Protein AF-0000000074542548 (afdb_homodimer)

Nearest PDB structures (foldseek):
  7d5m-assembly1_A  TM=9.530E-01  e=2.924E-41  Azotobacter vinelandii DJ
  6a3i-assembly1_B  TM=8.427E-01  e=5.563E-25  Pseudarthrobacter phenanthrenivorans Sphe3
  6a3g-assembly1_D  TM=8.586E-01  e=1.309E-24  Pseudarthrobacter phenanthrenivorans Sphe3
  1rye-assembly1_B  TM=8.449E-01  e=5.865E-22  Zymomonas mobilis
  6t2b-assembly2_D  TM=7.439E-01  e=1.999E-14  Akkermansia muciniphila

pLDDT: mean 96.07, std 4.1, range [73.62, 98.88]

Sequence (752 aa):
MIGGSLDAFIGSVHRMAAALDGTIELVCGAFSSNAARSIQTGEALHLPKERIYASYEEMIVQEAQLPADVRMQFVSIVTPNHLHAQPALLALKHGFHVLCEKPLAFSVAEAEQLGIQVKETGLLFGLTHTYTAYPMVKEARDLIAKGKLGTIRKIIVEYPQGWLSAPIESDGQKQAGWRTDPAQAGLSCCVGDIGTHAENIAEYITGLKITELSADVSSVVAGRKLDDDANILLRFDNGAKGVLIASQIANGEENELKIRVYGEHAGLEWLQSEPNTLIVKQNDQPTQLRRAGANHSYLSEHARLHCRIPAGHPEGYIEAMANIYRNFSKAVHSFEDQITHNPLLDYPTIEDGIRGMKFIETVIISGKENATWKQLMIGGSLDAFIGSVHRMAAALDGTIELVCGAFSSNAARSIQTGEALHLPKERIYASYEEMIVQEAQLPADVRMQFVSIVTPNHLHAQPALLALKHGFHVLCEKPLAFSVAEAEQLGIQVKETGLLFGLTHTYTAYPMVKEARDLIAKGKLGTIRKIIVEYPQGWLSAPIESDGQKQAGWRTDPAQAGLSCCVGDIGTHAENIAEYITGLKITELSADVSSVVAGRKLDDDANILLRFDNGAKGVLIASQIANGEENELKIRVYGEHAGLEWLQSEPNTLIVKQNDQPTQLRRAGANHSYLSEHARLHCRIPAGHPEGYIEAMANIYRNFSKAVHSFEDQITHNPLLDYPTIEDGIRGMKFIETVIISGKENATWKQL

Foldseek 3Di:
DEAQFPPDPVNVLLVLLLPVVPLHDDAAYQHDCAQVRQQVRCVVVVHPSVRRDNHLLCNQVVLLPDDPVRRAQADEADDFQAPQQVSLLSNLVSRHEYEYEPLRHQALVSLVVSVVSCVVSVHFYFYPLLLCLQLVLLQLLVCLVVCVQPAWAEKEKEWDAAPPLAVCLVVVDPVSVQLQDCVGNHQARFCRPCVLSRQLSRCRSNVWHWFKKFKAFDDDHPPGPHTAWIWMWTATPSGHIYIYTTHNNRHPDHTWTKMWIHGPAWIWIAIQVQSQWIWIGGPVDDIDIHGQALPDPVGDPLSNVLHDHGTPDDDHSSSSSSLQSVLVSQVSVCVVVVHDRDVSSDGHGSVSSSVSNVVSVNNSVSNVVVRDMDTD/DEAQFPPDPVNVLLVLLLPVVPLHDDAAYQHDCAQVRQQVRCVVVVHPSVRRDNHLLVNQVVLLPDDPVRRAQADEADDFQAPQQVSLLSNLVSRHEYEYEPLRHQALVSLVVSVVSCVVSVHFYFYPLLLCLALVLLQLLVCLVVCVQPAWAEKEKEWDAAPPLEVCLVVVDPVSVQLQDCVGNHQARFCRPCVLSRQLSRCSSNVWHWFKKFKAFDDDHPPGPHTAWIWMWTATPSGHIYIYTTHNNRHPDHTWTKMWIHGPAWIWIAIQVQSQWIWIGGPVDDIDIHGQALPDPVGDPLSNVLHDHGTPDDDHSSSSSSLQSVLVSQVSVCVVVVHDRDVSSDGHGSVSSSVSNVVSVNNSVSNVVVRDMDTD

Structure (mmCIF, N/CA/C/O backbone):
data_AF-0000000074542548-model_v1
#
loop_
_entity.id
_entity.type
_entity.pdbx_description
1 polymer Oxidoreductase-dehydrogenase
#
loop_
_atom_site.group_PDB
_atom_site.id
_atom_site.type_symbol
_atom_site.label_atom_id
_atom_site.label_alt_id
_atom_site.label_comp_id
_atom_site.label_asym_id
_atom_site.label_entity_id
_atom_site.label_seq_id
_atom_site.pdbx_PDB_ins_code
_atom_site.Cartn_x
_atom_site.Cartn_y
_atom_site.Cartn_z
_atom_site.occupancy
_atom_site.B_iso_or_equiv
_atom_site.auth_seq_id
_atom_site.auth_comp_id
_atom_site.auth_asym_id
_atom_site.auth_atom_id
_atom_site.pdbx_PDB_model_num
ATOM 1 N N . MET A 1 1 ? -8.703 32.188 19.25 1 98.06 1 MET A N 1
ATOM 2 C CA . MET A 1 1 ? -9.18 31.094 18.422 1 98.06 1 MET A CA 1
ATOM 3 C C . MET A 1 1 ? -10.461 31.484 17.688 1 98.06 1 MET A C 1
ATOM 5 O O . MET A 1 1 ? -11.328 32.156 18.25 1 98.06 1 MET A O 1
ATOM 9 N N . ILE A 1 2 ? -10.422 31.219 16.422 1 98.19 2 ILE A N 1
ATOM 10 C CA . ILE A 1 2 ? -11.609 31.391 15.602 1 98.19 2 ILE A CA 1
ATOM 11 C C . ILE A 1 2 ? -12.188 30.031 15.219 1 98.19 2 ILE A C 1
ATOM 13 O O . ILE A 1 2 ? -11.5 29.219 14.594 1 98.19 2 ILE A O 1
ATOM 17 N N . GLY A 1 3 ? -13.414 29.828 15.547 1 96.19 3 GLY A N 1
ATOM 18 C CA . GLY A 1 3 ? -14.008 28.5 15.453 1 96.19 3 GLY A CA 1
ATOM 19 C C . GLY A 1 3 ? -13.75 27.641 16.672 1 96.19 3 GLY A C 1
ATOM 20 O O . GLY A 1 3 ? -13.336 28.141 17.719 1 96.19 3 GLY A O 1
ATOM 21 N N . GLY A 1 4 ? -14.188 26.312 16.609 1 93.69 4 GLY A N 1
ATOM 22 C CA . GLY A 1 4 ? -13.875 25.375 17.672 1 93.69 4 GLY A CA 1
ATOM 23 C C . GLY A 1 4 ? -14.812 25.469 18.844 1 93.69 4 GLY A C 1
ATOM 24 O O . GLY A 1 4 ? -14.375 25.516 20 1 93.69 4 GLY A O 1
ATOM 25 N N . SER A 1 5 ? -16.047 25.609 18.609 1 91.88 5 SER A N 1
ATOM 26 C CA . SER A 1 5 ? -17.031 25.625 19.703 1 91.88 5 SER A CA 1
ATOM 27 C C . SER A 1 5 ? -17 24.328 20.5 1 91.88 5 SER A C 1
ATOM 29 O O . SER A 1 5 ? -16.312 23.375 20.109 1 91.88 5 SER A O 1
ATOM 31 N N . LEU A 1 6 ? -17.656 24.312 21.594 1 86.88 6 LEU A N 1
ATOM 32 C CA . LEU A 1 6 ? -17.641 23.188 22.516 1 86.88 6 LEU A CA 1
ATOM 33 C C . LEU A 1 6 ? -18.094 21.906 21.828 1 86.88 6 LEU A C 1
ATOM 35 O O . LEU A 1 6 ? -17.656 20.812 22.203 1 86.88 6 LEU A O 1
ATOM 39 N N . ASP A 1 7 ? -18.891 22.047 20.859 1 82.56 7 ASP A N 1
ATOM 40 C CA . ASP A 1 7 ? -19.453 20.875 20.203 1 82.56 7 ASP A CA 1
ATOM 41 C C . ASP A 1 7 ? -18.562 20.422 19.031 1 82.56 7 ASP A C 1
ATOM 43 O O . ASP A 1 7 ? -18.797 19.375 18.438 1 82.56 7 ASP A O 1
ATOM 47 N N . ALA A 1 8 ? -17.594 21.203 18.797 1 81.81 8 ALA A N 1
ATOM 48 C CA . ALA A 1 8 ? -16.688 20.859 17.688 1 81.81 8 ALA A CA 1
ATOM 49 C C . ALA A 1 8 ? -15.531 20 18.172 1 81.81 8 ALA A C 1
ATOM 51 O O . ALA A 1 8 ? -14.781 20.406 19.062 1 81.81 8 ALA A O 1
ATOM 52 N N . PHE A 1 9 ? -15.391 18.875 17.609 1 80.25 9 PHE A N 1
ATOM 53 C CA . PHE A 1 9 ? -14.344 17.922 17.953 1 80.25 9 PHE A CA 1
ATOM 54 C C . PHE A 1 9 ? -12.961 18.547 17.797 1 80.25 9 PHE A C 1
ATOM 56 O O . PHE A 1 9 ? -12.148 18.5 18.719 1 80.25 9 PHE A O 1
ATOM 63 N N . ILE A 1 10 ? -12.742 19.203 16.766 1 86 10 ILE A N 1
ATOM 64 C CA . ILE A 1 10 ? -11.391 19.625 16.406 1 86 10 ILE A CA 1
ATOM 65 C C . ILE A 1 10 ? -10.969 20.797 17.297 1 86 10 ILE A C 1
ATOM 67 O O . ILE A 1 10 ? -9.781 20.984 17.578 1 86 10 ILE A O 1
ATOM 71 N N . GLY A 1 11 ? -11.945 21.625 17.75 1 91.69 11 GLY A N 1
ATOM 72 C CA . GLY A 1 11 ? -11.625 22.75 18.609 1 91.69 11 GLY A CA 1
ATOM 73 C C . GLY A 1 11 ? -10.977 22.344 19.922 1 91.69 11 GLY A C 1
ATOM 74 O O . GLY A 1 11 ? -9.984 22.938 20.344 1 91.69 11 GLY A O 1
ATOM 75 N N . SER A 1 12 ? -11.555 21.328 20.5 1 93.06 12 SER A N 1
ATOM 76 C CA . SER A 1 12 ? -11.023 20.828 21.766 1 93.06 12 SER A CA 1
ATOM 77 C C . SER A 1 12 ? -9.609 20.281 21.594 1 93.06 12 SER A C 1
ATOM 79 O O . SER A 1 12 ? -8.742 20.484 22.438 1 93.06 12 SER A O 1
ATOM 81 N N . VAL A 1 13 ? -9.344 19.609 20.516 1 94.62 13 VAL A N 1
ATOM 82 C CA . VAL A 1 13 ? -8.031 19.031 20.266 1 94.62 13 VAL A CA 1
ATOM 83 C C . VAL A 1 13 ? -6.992 20.141 20.109 1 94.62 13 VAL A C 1
ATOM 85 O O . VAL A 1 13 ? -5.898 20.062 20.672 1 94.62 13 VAL A O 1
ATOM 88 N N . HIS A 1 14 ? -7.359 21.188 19.422 1 97.19 14 HIS A N 1
ATOM 89 C CA . HIS A 1 14 ? -6.453 22.312 19.25 1 97.19 14 HIS A CA 1
ATOM 90 C C . HIS A 1 14 ? -6.184 23.016 20.578 1 97.19 14 HIS A C 1
ATOM 92 O O . HIS A 1 14 ? -5.047 23.406 20.859 1 97.19 14 HIS A O 1
ATOM 98 N N . ARG A 1 15 ? -7.172 23.188 21.391 1 96.94 15 ARG A N 1
ATOM 99 C CA . ARG A 1 15 ? -6.984 23.844 22.688 1 96.94 15 ARG A CA 1
ATOM 100 C C . ARG A 1 15 ? -6.094 23 23.594 1 96.94 15 ARG A C 1
ATOM 102 O O . ARG A 1 15 ? -5.223 23.531 24.297 1 96.94 15 ARG A O 1
ATOM 109 N N . MET A 1 16 ? -6.324 21.672 23.594 1 96.56 16 MET A N 1
ATOM 110 C CA . MET A 1 16 ? -5.48 20.766 24.375 1 96.56 16 MET A CA 1
ATOM 111 C C . MET A 1 16 ? -4.027 20.859 23.922 1 96.56 16 MET A C 1
ATOM 113 O O . MET A 1 16 ? -3.119 20.953 24.75 1 96.56 16 MET A O 1
ATOM 117 N N . ALA A 1 17 ? -3.869 20.844 22.625 1 97.88 17 ALA A N 1
ATOM 118 C CA . ALA A 1 17 ? -2.525 20.906 22.062 1 97.88 17 ALA A CA 1
ATOM 119 C C . ALA A 1 17 ? -1.834 22.219 22.422 1 97.88 17 ALA A C 1
ATOM 121 O O . ALA A 1 17 ? -0.671 22.219 22.828 1 97.88 17 ALA A O 1
ATOM 122 N N . ALA A 1 18 ? -2.527 23.297 22.297 1 98 18 ALA A N 1
ATOM 123 C CA . ALA A 1 18 ? -1.977 24.609 22.594 1 98 18 ALA A CA 1
ATOM 124 C C . ALA A 1 18 ? -1.583 24.734 24.062 1 98 18 ALA A C 1
ATOM 126 O O . ALA A 1 18 ? -0.588 25.375 24.391 1 98 18 ALA A O 1
ATOM 127 N N . ALA A 1 19 ? -2.303 24.078 24.922 1 97.56 19 ALA A N 1
ATOM 128 C CA . ALA A 1 19 ? -2.121 24.234 26.359 1 97.56 19 ALA A CA 1
ATOM 129 C C . ALA A 1 19 ? -1.05 23.281 26.875 1 97.56 19 ALA A C 1
ATOM 131 O O . ALA A 1 19 ? -0.508 23.469 27.969 1 97.56 19 ALA A O 1
ATOM 132 N N . LEU A 1 20 ? -0.741 22.281 26.125 1 97.5 20 LEU A N 1
ATOM 133 C CA . LEU A 1 20 ? -0.019 21.125 26.625 1 97.5 20 LEU A CA 1
ATOM 134 C C . LEU A 1 20 ? 1.318 21.531 27.234 1 97.5 20 LEU A C 1
ATOM 136 O O . LEU A 1 20 ? 1.703 21.031 28.297 1 97.5 20 LEU A O 1
ATOM 140 N N . ASP A 1 21 ? 2.055 22.438 26.625 1 97.25 21 ASP A N 1
ATOM 141 C CA . ASP A 1 21 ? 3.416 22.766 27.047 1 97.25 21 ASP A CA 1
ATOM 142 C C . ASP A 1 21 ? 3.428 23.953 28 1 97.25 21 ASP A C 1
ATOM 144 O O . ASP A 1 21 ? 4.484 24.344 28.5 1 97.25 21 ASP A O 1
ATOM 148 N N . GLY A 1 22 ? 2.305 24.594 28.172 1 96.5 22 GLY A N 1
ATOM 149 C CA . GLY A 1 22 ? 2.182 25.688 29.125 1 96.5 22 GLY A CA 1
ATOM 150 C C . GLY A 1 22 ? 2.783 26.984 28.609 1 96.5 22 GLY A C 1
ATOM 151 O O . GLY A 1 22 ? 3.121 27.875 29.406 1 96.5 22 GLY A O 1
ATOM 152 N N . THR A 1 23 ? 2.969 27.062 27.344 1 95.62 23 THR A N 1
ATOM 153 C CA . THR A 1 23 ? 3.637 28.25 26.797 1 95.62 23 THR A CA 1
ATOM 154 C C . THR A 1 23 ? 2.66 29.109 26 1 95.62 23 THR A C 1
ATOM 156 O O . THR A 1 23 ? 3.031 30.156 25.484 1 95.62 23 THR A O 1
ATOM 159 N N . ILE A 1 24 ? 1.426 28.688 25.844 1 98.12 24 ILE A N 1
ATOM 160 C CA . ILE A 1 24 ? 0.397 29.391 25.094 1 98.12 24 ILE A CA 1
ATOM 161 C C . ILE A 1 24 ? -0.832 29.609 25.984 1 98.12 24 ILE A C 1
ATOM 163 O O . ILE A 1 24 ? -1.265 28.688 26.688 1 98.12 24 ILE A O 1
ATOM 167 N N . GLU A 1 25 ? -1.323 30.734 25.984 1 97.62 25 GLU A N 1
ATOM 168 C CA . GLU A 1 25 ? -2.549 31.062 26.719 1 97.62 25 GLU A CA 1
ATOM 169 C C . GLU A 1 25 ? -3.658 31.484 25.75 1 97.62 25 GLU A C 1
ATOM 171 O O . GLU A 1 25 ? -3.451 32.344 24.906 1 97.62 25 GLU A O 1
ATOM 176 N N . LEU A 1 26 ? -4.797 30.828 25.859 1 97.94 26 LEU A N 1
ATOM 177 C CA . LEU A 1 26 ? -5.98 31.297 25.141 1 97.94 26 LEU A CA 1
ATOM 178 C C . LEU A 1 26 ? -6.539 32.562 25.797 1 97.94 26 LEU A C 1
ATOM 180 O O . LEU A 1 26 ? -7.008 32.531 26.938 1 97.94 26 LEU A O 1
ATOM 184 N N . VAL A 1 27 ? -6.609 33.688 25.047 1 98.12 27 VAL A N 1
ATOM 185 C CA . VAL A 1 27 ? -6.934 34.938 25.719 1 98.12 27 VAL A CA 1
ATOM 186 C C . VAL A 1 27 ? -8.258 35.5 25.172 1 98.12 27 VAL A C 1
ATOM 188 O O . VAL A 1 27 ? -8.875 36.375 25.797 1 98.12 27 VAL A O 1
ATOM 191 N N . CYS A 1 28 ? -8.656 35.062 23.984 1 98.5 28 CYS A N 1
ATOM 192 C CA . CYS A 1 28 ? -9.898 35.531 23.391 1 98.5 28 CYS A CA 1
ATOM 193 C C . CYS A 1 28 ? -10.383 34.531 22.328 1 98.5 28 CYS A C 1
ATOM 195 O O . CYS A 1 28 ? -9.672 33.594 21.984 1 98.5 28 CYS A O 1
ATOM 197 N N . GLY A 1 29 ? -11.648 34.781 21.859 1 98.12 29 GLY A N 1
ATOM 198 C CA . GLY A 1 29 ? -12.109 33.906 20.797 1 98.12 29 GLY A CA 1
ATOM 199 C C . GLY A 1 29 ? -13.43 34.344 20.203 1 98.12 29 GLY A C 1
ATOM 200 O O . GLY A 1 29 ? -14.156 35.156 20.781 1 98.12 29 GLY A O 1
ATOM 201 N N . ALA A 1 30 ? -13.656 33.969 18.984 1 98.12 30 ALA A N 1
ATOM 202 C CA . ALA A 1 30 ? -14.922 33.875 18.266 1 98.12 30 ALA A CA 1
ATOM 203 C C . ALA A 1 30 ? -15.188 32.438 17.812 1 98.12 30 ALA A C 1
ATOM 205 O O . ALA A 1 30 ? -14.812 32.031 16.703 1 98.12 30 ALA A O 1
ATOM 206 N N . PHE A 1 31 ? -15.922 31.703 18.609 1 97.12 31 PHE A N 1
ATOM 207 C CA . PHE A 1 31 ? -15.891 30.25 18.578 1 97.12 31 PHE A CA 1
ATOM 208 C C . PHE A 1 31 ? -16.953 29.703 17.641 1 97.12 31 PHE A C 1
ATOM 210 O O . PHE A 1 31 ? -16.953 28.516 17.312 1 97.12 31 PHE A O 1
ATOM 217 N N . SER A 1 32 ? -17.906 30.547 17.266 1 94.44 32 SER A N 1
ATOM 218 C CA . SER A 1 32 ? -19.016 30.141 16.406 1 94.44 32 SER A CA 1
ATOM 219 C C . SER A 1 32 ? -19.578 31.328 15.625 1 94.44 32 SER A C 1
ATOM 221 O O . SER A 1 32 ? -19.375 32.469 16.016 1 94.44 32 SER A O 1
ATOM 223 N N . SER A 1 33 ? -20.172 30.984 14.5 1 91.56 33 SER A N 1
ATOM 224 C CA . SER A 1 33 ? -20.891 32.031 13.773 1 91.56 33 SER A CA 1
ATOM 225 C C . SER A 1 33 ? -22.156 32.469 14.516 1 91.56 33 SER A C 1
ATOM 227 O O . SER A 1 33 ? -22.688 33.531 14.273 1 91.56 33 SER A O 1
ATOM 229 N N . ASN A 1 34 ? -22.625 31.578 15.328 1 94.31 34 ASN A N 1
ATOM 230 C CA . ASN A 1 34 ? -23.719 31.922 16.25 1 94.31 34 ASN A CA 1
ATOM 231 C C . ASN A 1 34 ? -23.188 32.625 17.5 1 94.31 34 ASN A C 1
ATOM 233 O O . ASN A 1 34 ? -22.516 31.984 18.312 1 94.31 34 ASN A O 1
ATOM 237 N N . ALA A 1 35 ? -23.641 33.812 17.656 1 95.44 35 ALA A N 1
ATOM 238 C CA . ALA A 1 35 ? -23.109 34.656 18.75 1 95.44 35 ALA A CA 1
ATOM 239 C C . ALA A 1 35 ? -23.359 34 20.094 1 95.44 35 ALA A C 1
ATOM 241 O O . ALA A 1 35 ? -22.484 34 20.969 1 95.44 35 ALA A O 1
ATOM 242 N N . ALA A 1 36 ? -24.547 33.5 20.234 1 95.62 36 ALA A N 1
ATOM 243 C CA . ALA A 1 36 ? -24.891 32.875 21.516 1 95.62 36 ALA A CA 1
ATOM 244 C C . ALA A 1 36 ? -24 31.688 21.812 1 95.62 36 ALA A C 1
ATOM 246 O O . ALA A 1 36 ? -23.547 31.5 22.953 1 95.62 36 ALA A O 1
ATOM 247 N N . ARG A 1 37 ? -23.781 30.922 20.875 1 95.56 37 ARG A N 1
ATOM 248 C CA . ARG A 1 37 ? -22.906 29.766 21.016 1 95.56 37 ARG A CA 1
ATOM 249 C C . ARG A 1 37 ? -21.469 30.172 21.297 1 95.56 37 ARG A C 1
ATOM 251 O O . ARG A 1 37 ? -20.766 29.516 22.062 1 95.56 37 ARG A O 1
ATOM 258 N N . SER A 1 38 ? -21.031 31.203 20.609 1 96.44 38 SER A N 1
ATOM 259 C CA . SER A 1 38 ? -19.688 31.703 20.844 1 96.44 38 SER A CA 1
ATOM 260 C C . SER A 1 38 ? -19.5 32.156 22.281 1 96.44 38 SER A C 1
ATOM 262 O O . SER A 1 38 ? -18.5 31.828 22.922 1 96.44 38 SER A O 1
ATOM 264 N N . ILE A 1 39 ? -20.469 32.844 22.781 1 95.88 39 ILE A N 1
ATOM 265 C CA . ILE A 1 39 ? -20.422 33.375 24.141 1 95.88 39 ILE A CA 1
ATOM 266 C C . ILE A 1 39 ? -20.422 32.219 25.141 1 95.88 39 ILE A C 1
ATOM 268 O O . ILE A 1 39 ? -19.625 32.188 26.078 1 95.88 39 ILE A O 1
ATOM 272 N N . GLN A 1 40 ? -21.281 31.297 24.875 1 96.06 40 GLN A N 1
ATOM 273 C CA . GLN A 1 40 ? -21.359 30.109 25.734 1 96.06 40 GLN A CA 1
ATOM 274 C C . GLN A 1 40 ? -20.016 29.391 25.797 1 96.06 40 GLN A C 1
ATOM 276 O O . GLN A 1 40 ? -19.578 28.969 26.859 1 96.06 40 GLN A O 1
ATOM 281 N N . THR A 1 41 ? -19.422 29.25 24.641 1 96.31 41 THR A N 1
ATOM 282 C CA . THR A 1 41 ? -18.141 28.578 24.562 1 96.31 41 THR A CA 1
ATOM 283 C C . THR A 1 41 ? -17.062 29.359 25.328 1 96.31 41 THR A C 1
ATOM 285 O O . THR A 1 41 ? -16.312 28.766 26.109 1 96.31 41 THR A O 1
ATOM 288 N N . GLY A 1 42 ? -17 30.625 25.125 1 97.06 42 GLY A N 1
ATOM 289 C CA . GLY A 1 42 ? -16.031 31.453 25.828 1 97.06 42 GLY A CA 1
ATOM 290 C C . GLY A 1 42 ? -16.172 31.406 27.328 1 97.06 42 GLY A C 1
ATOM 291 O O . GLY A 1 42 ? -15.164 31.359 28.047 1 97.06 42 GLY A O 1
ATOM 292 N N . GLU A 1 43 ? -17.406 31.406 27.75 1 97 43 GLU A N 1
ATOM 293 C CA . GLU A 1 43 ? -17.672 31.328 29.188 1 97 43 GLU A CA 1
ATOM 294 C C . GLU A 1 43 ? -17.219 29.984 29.75 1 97 43 GLU A C 1
ATOM 296 O O . GLU A 1 43 ? -16.594 29.938 30.828 1 97 43 GLU A O 1
ATOM 301 N N . ALA A 1 44 ? -17.516 28.984 29.047 1 96 44 ALA A N 1
ATOM 302 C CA . ALA A 1 44 ? -17.109 27.656 29.469 1 96 44 ALA A CA 1
ATOM 303 C C . ALA A 1 44 ? -15.594 27.531 29.531 1 96 44 ALA A C 1
ATOM 305 O O . ALA A 1 44 ? -15.062 26.766 30.344 1 96 44 ALA A O 1
ATOM 306 N N . LEU A 1 45 ? -14.906 28.312 28.734 1 96.44 45 LEU A N 1
ATOM 307 C CA . LEU A 1 45 ? -13.453 28.281 28.703 1 96.44 45 LEU A CA 1
ATOM 308 C C . LEU A 1 45 ? -12.859 29.312 29.672 1 96.44 45 LEU A C 1
ATOM 310 O O . LEU A 1 45 ? -11.648 29.516 29.688 1 96.44 45 LEU A O 1
ATOM 314 N N . HIS A 1 46 ? -13.711 29.969 30.391 1 96.56 46 HIS A N 1
ATOM 315 C CA . HIS A 1 46 ? -13.359 30.891 31.469 1 96.56 46 HIS A CA 1
ATOM 316 C C . HIS A 1 46 ? -12.602 32.094 30.922 1 96.56 46 HIS A C 1
ATOM 318 O O . HIS A 1 46 ? -11.688 32.594 31.578 1 96.56 46 HIS A O 1
ATOM 324 N N . LEU A 1 47 ? -12.945 32.531 29.766 1 97.56 47 LEU A N 1
ATOM 325 C CA . LEU A 1 47 ? -12.375 33.75 29.188 1 97.56 47 LEU A CA 1
ATOM 326 C C . LEU A 1 47 ? -13.078 35 29.734 1 97.56 47 LEU A C 1
ATOM 328 O O . LEU A 1 47 ? -14.25 34.938 30.125 1 97.56 47 LEU A O 1
ATOM 332 N N . PRO A 1 48 ? -12.352 36.094 29.812 1 97.19 48 PRO A N 1
ATOM 333 C CA . PRO A 1 48 ? -13.039 37.344 30.156 1 97.19 48 PRO A CA 1
ATOM 334 C C . PRO A 1 48 ? -14.172 37.688 29.203 1 97.19 48 PRO A C 1
ATOM 336 O O . PRO A 1 48 ? -14.008 37.562 27.984 1 97.19 48 PRO A O 1
ATOM 339 N N . LYS A 1 49 ? -15.258 38.125 29.734 1 96.69 49 LYS A N 1
ATOM 340 C CA . LYS A 1 49 ? -16.469 38.375 28.953 1 96.69 49 LYS A CA 1
ATOM 341 C C . LYS A 1 49 ? -16.188 39.344 27.828 1 96.69 49 LYS A C 1
ATOM 343 O O . LYS A 1 49 ? -16.766 39.219 26.734 1 96.69 49 LYS A O 1
ATOM 348 N N . GLU A 1 50 ? -15.32 40.281 28.109 1 96.38 50 GLU A N 1
ATOM 349 C CA . GLU A 1 50 ? -15.055 41.344 27.141 1 96.38 50 GLU A CA 1
ATOM 350 C C . GLU A 1 50 ? -14.18 40.844 26 1 96.38 50 GLU A C 1
ATOM 352 O O . GLU A 1 50 ? -13.984 41.531 25 1 96.38 50 GLU A O 1
ATOM 357 N N . ARG A 1 51 ? -13.695 39.594 26.109 1 98 51 ARG A N 1
ATOM 358 C CA . ARG A 1 51 ? -12.812 39.062 25.062 1 98 51 ARG A CA 1
ATOM 359 C C . ARG A 1 51 ? -13.414 37.812 24.422 1 98 51 ARG A C 1
ATOM 361 O O . ARG A 1 51 ? -12.695 37 23.828 1 98 51 ARG A O 1
ATOM 368 N N . ILE A 1 52 ? -14.695 37.594 24.734 1 98.25 52 ILE A N 1
ATOM 369 C CA . ILE A 1 52 ? -15.531 36.656 23.984 1 98.25 52 ILE A CA 1
ATOM 370 C C . ILE A 1 52 ? -16.312 37.406 22.906 1 98.25 52 ILE A C 1
ATOM 372 O O . ILE A 1 52 ? -17.188 38.219 23.219 1 98.25 52 ILE A O 1
ATOM 376 N N . TYR A 1 53 ? -16.078 37.062 21.672 1 98.31 53 TYR A N 1
ATOM 377 C CA . TYR A 1 53 ? -16.609 37.906 20.609 1 98.31 53 TYR A CA 1
ATOM 378 C C . TYR A 1 53 ? -17.688 37.156 19.812 1 98.31 53 TYR A C 1
ATOM 380 O O . TYR A 1 53 ? -17.641 35.938 19.688 1 98.31 53 TYR A O 1
ATOM 388 N N . ALA A 1 54 ? -18.562 37.906 19.203 1 96.56 54 ALA A N 1
ATOM 389 C CA . ALA A 1 54 ? -19.672 37.375 18.422 1 96.56 54 ALA A CA 1
ATOM 390 C C . ALA A 1 54 ? -19.234 37 17.016 1 96.56 54 ALA A C 1
ATOM 392 O O . ALA A 1 54 ? -19.875 36.188 16.359 1 96.56 54 ALA A O 1
ATOM 393 N N . SER A 1 55 ? -18.234 37.656 16.609 1 97.19 55 SER A N 1
ATOM 394 C CA . SER A 1 55 ? -17.703 37.375 15.266 1 97.19 55 SER A CA 1
ATOM 395 C C . SER A 1 55 ? -16.188 37.531 15.227 1 97.19 55 SER A C 1
ATOM 397 O O . SER A 1 55 ? -15.609 38.219 16.062 1 97.19 55 SER A O 1
ATOM 399 N N . TYR A 1 56 ? -15.57 36.875 14.266 1 97.94 56 TYR A N 1
ATOM 400 C CA . TYR A 1 56 ? -14.125 36.969 14.148 1 97.94 56 TYR A CA 1
ATOM 401 C C . TYR A 1 56 ? -13.703 38.375 13.727 1 97.94 56 TYR A C 1
ATOM 403 O O . TYR A 1 56 ? -12.617 38.844 14.078 1 97.94 56 TYR A O 1
ATOM 411 N N . GLU A 1 57 ? -14.562 39.062 12.922 1 98.12 57 GLU A N 1
ATOM 412 C CA . GLU A 1 57 ? -14.281 40.438 12.547 1 98.12 57 GLU A CA 1
ATOM 413 C C . GLU A 1 57 ? -14.156 41.312 13.773 1 98.12 57 GLU A C 1
ATOM 415 O O . GLU A 1 57 ? -13.188 42.094 13.906 1 98.12 57 GLU A O 1
ATOM 420 N N . GLU A 1 58 ? -15.18 41.156 14.594 1 98.25 58 GLU A N 1
ATOM 421 C CA . GLU A 1 58 ? -15.156 41.938 15.844 1 98.25 58 GLU A CA 1
ATOM 422 C C . GLU A 1 58 ? -13.922 41.594 16.672 1 98.25 58 GLU A C 1
ATOM 424 O O . GLU A 1 58 ? -13.258 42.469 17.203 1 98.25 58 GLU A O 1
ATOM 429 N N . MET A 1 59 ? -13.617 40.344 16.812 1 98.5 59 MET A N 1
ATOM 430 C CA . MET A 1 59 ? -12.477 39.875 17.578 1 98.5 59 MET A CA 1
ATOM 431 C C . MET A 1 59 ? -11.188 40.5 17.094 1 98.5 59 MET A C 1
ATOM 433 O O . MET A 1 59 ? -10.438 41.094 17.891 1 98.5 59 MET A O 1
ATOM 437 N N . ILE A 1 60 ? -10.914 40.5 15.805 1 98.56 60 ILE A N 1
ATOM 438 C CA . ILE A 1 60 ? -9.648 40.938 15.234 1 98.56 60 ILE A CA 1
ATOM 439 C C . ILE A 1 60 ? -9.508 42.438 15.375 1 98.56 60 ILE A C 1
ATOM 441 O O . ILE A 1 60 ? -8.453 42.938 15.781 1 98.56 60 ILE A O 1
ATOM 445 N N . VAL A 1 61 ? -10.609 43.156 15.117 1 98.25 61 VAL A N 1
ATOM 446 C CA . VAL A 1 61 ? -10.578 44.625 15.188 1 98.25 61 VAL A CA 1
ATOM 447 C C . VAL A 1 61 ? -10.367 45.062 16.625 1 98.25 61 VAL A C 1
ATOM 449 O O . VAL A 1 61 ? -9.555 45.938 16.906 1 98.25 61 VAL A O 1
ATOM 452 N N . GLN A 1 62 ? -11.109 44.469 17.547 1 98.38 62 GLN A N 1
ATOM 453 C CA . GLN A 1 62 ? -11.023 44.844 18.938 1 98.38 62 GLN A CA 1
ATOM 454 C C . GLN A 1 62 ? -9.664 44.469 19.531 1 98.38 62 GLN A C 1
ATOM 456 O O . GLN A 1 62 ? -9.062 45.25 20.266 1 98.38 62 GLN A O 1
ATOM 461 N N . GLU A 1 63 ? -9.219 43.281 19.281 1 98.44 63 GLU A N 1
ATOM 462 C CA . GLU A 1 63 ? -7.918 42.844 19.797 1 98.44 63 GLU A CA 1
ATOM 463 C C . GLU A 1 63 ? -6.797 43.75 19.266 1 98.44 63 GLU A C 1
ATOM 465 O O . GLU A 1 63 ? -5.809 43.969 19.969 1 98.44 63 GLU A O 1
ATOM 470 N N . ALA A 1 64 ? -6.898 44.219 18 1 98.12 64 ALA A N 1
ATOM 471 C CA . ALA A 1 64 ? -5.867 45.062 17.391 1 98.12 64 ALA A CA 1
ATOM 472 C C . ALA A 1 64 ? -5.738 46.406 18.125 1 98.12 64 ALA A C 1
ATOM 474 O O . ALA A 1 64 ? -4.707 47.062 18.031 1 98.12 64 ALA A O 1
ATOM 475 N N . GLN A 1 65 ? -6.777 46.781 18.844 1 97.81 65 GLN A N 1
ATOM 476 C CA . GLN A 1 65 ? -6.793 48.062 19.547 1 97.81 65 GLN A CA 1
ATOM 477 C C . GLN A 1 65 ? -6.191 47.938 20.953 1 97.81 65 GLN A C 1
ATOM 479 O O . GLN A 1 65 ? -5.891 48.938 21.594 1 97.81 65 GLN A O 1
ATOM 484 N N . LEU A 1 66 ? -6.02 46.75 21.328 1 97.75 66 LEU A N 1
ATOM 485 C CA . LEU A 1 66 ? -5.48 46.5 22.656 1 97.75 66 LEU A CA 1
ATOM 486 C C . LEU A 1 66 ? -3.965 46.688 22.672 1 97.75 66 LEU A C 1
ATOM 488 O O . LEU A 1 66 ? -3.314 46.562 21.625 1 97.75 66 LEU A O 1
ATOM 492 N N . PRO A 1 67 ? -3.354 47 23.891 1 96.94 67 PRO A N 1
ATOM 493 C CA . PRO A 1 67 ? -1.896 47.094 24 1 96.94 67 PRO A CA 1
ATOM 494 C C . PRO A 1 67 ? -1.198 45.781 23.641 1 96.94 67 PRO A C 1
ATOM 496 O O . PRO A 1 67 ? -1.763 44.688 23.812 1 96.94 67 PRO A O 1
ATOM 499 N N . ALA A 1 68 ? 0.029 45.906 23.219 1 94.25 68 ALA A N 1
ATOM 500 C CA . ALA A 1 68 ? 0.8 44.781 22.688 1 94.25 68 ALA A CA 1
ATOM 501 C C . ALA A 1 68 ? 0.958 43.688 23.734 1 94.25 68 ALA A C 1
ATOM 503 O O . ALA A 1 68 ? 1.054 42.5 23.406 1 94.25 68 ALA A O 1
ATOM 504 N N . ASP A 1 69 ? 0.941 44.062 24.938 1 94.5 69 ASP A N 1
ATOM 505 C CA . ASP A 1 69 ? 1.169 43.094 26.016 1 94.5 69 ASP A CA 1
ATOM 506 C C . ASP A 1 69 ? -0.14 42.438 26.453 1 94.5 69 ASP A C 1
ATOM 508 O O . ASP A 1 69 ? -0.139 41.531 27.297 1 94.5 69 ASP A O 1
ATOM 512 N N . VAL A 1 70 ? -1.237 42.844 25.891 1 96.81 70 VAL A N 1
ATOM 513 C CA . VAL A 1 70 ? -2.551 42.312 26.25 1 96.81 70 VAL A CA 1
ATOM 514 C C . VAL A 1 70 ? -3.164 41.594 25.047 1 96.81 70 VAL A C 1
ATOM 516 O O . VAL A 1 70 ? -3.73 40.5 25.188 1 96.81 70 VAL A O 1
ATOM 519 N N . ARG A 1 71 ? -3.064 42.125 23.875 1 97.69 71 ARG A N 1
ATOM 520 C CA . ARG A 1 71 ? -3.705 41.594 22.672 1 97.69 71 ARG A CA 1
ATOM 521 C C . ARG A 1 71 ? -3.162 40.219 22.312 1 97.69 71 ARG A C 1
ATOM 523 O O . ARG A 1 71 ? -2.094 39.844 22.781 1 97.69 71 ARG A O 1
ATOM 530 N N . MET A 1 72 ? -3.879 39.531 21.625 1 98.12 72 MET A N 1
ATOM 531 C CA . MET A 1 72 ? -3.398 38.25 21.141 1 98.12 72 MET A CA 1
ATOM 532 C C . MET A 1 72 ? -2.18 38.406 20.25 1 98.12 72 MET A C 1
ATOM 534 O O . MET A 1 72 ? -1.984 39.469 19.656 1 98.12 72 MET A O 1
ATOM 538 N N . GLN A 1 73 ? -1.342 37.406 20.188 1 98.38 73 GLN A N 1
ATOM 539 C CA . GLN A 1 73 ? -0.159 37.438 19.328 1 98.38 73 GLN A CA 1
ATOM 540 C C . GLN A 1 73 ? -0.406 36.656 18.047 1 98.38 73 GLN A C 1
ATOM 542 O O . GLN A 1 73 ? 0.107 37.031 16.984 1 98.38 73 GLN A O 1
ATOM 547 N N . PHE A 1 74 ? -1.169 35.594 18.156 1 98.69 74 PHE A N 1
ATOM 548 C CA . PHE A 1 74 ? -1.561 34.844 16.953 1 98.69 74 PHE A CA 1
ATOM 549 C C . PHE A 1 74 ? -2.961 34.25 17.109 1 98.69 74 PHE A C 1
ATOM 551 O O . PHE A 1 74 ? -3.473 34.156 18.234 1 98.69 74 PHE A O 1
ATOM 558 N N . VAL A 1 75 ? -3.58 34 15.977 1 98.69 75 VAL A N 1
ATOM 559 C CA . VAL A 1 75 ? -4.926 33.438 15.977 1 98.69 75 VAL A CA 1
ATOM 560 C C . VAL A 1 75 ? -4.891 32 15.406 1 98.69 75 VAL A C 1
ATOM 562 O O . VAL A 1 75 ? -4.195 31.75 14.422 1 98.69 75 VAL A O 1
ATOM 565 N N . SER A 1 76 ? -5.469 31.062 16.109 1 98.5 76 SER A N 1
ATOM 566 C CA . SER A 1 76 ? -5.727 29.719 15.602 1 98.5 76 SER A CA 1
ATOM 567 C C . SER A 1 76 ? -7.082 29.625 14.914 1 98.5 76 SER A C 1
ATOM 569 O O . SER A 1 76 ? -8.117 29.922 15.523 1 98.5 76 SER A O 1
ATOM 571 N N . ILE A 1 77 ? -7.059 29.266 13.648 1 98.19 77 ILE A N 1
ATOM 572 C CA . ILE A 1 77 ? -8.289 29.172 12.875 1 98.19 77 ILE A CA 1
ATOM 573 C C . ILE A 1 77 ? -8.664 27.719 12.648 1 98.19 77 ILE A C 1
ATOM 575 O O . ILE A 1 77 ? -7.965 26.984 11.93 1 98.19 77 ILE A O 1
ATOM 579 N N . VAL A 1 78 ? -9.781 27.266 13.211 1 96.44 78 VAL A N 1
ATOM 580 C CA . VAL A 1 78 ? -10.18 25.859 13.188 1 96.44 78 VAL A CA 1
ATOM 581 C C . VAL A 1 78 ? -11.617 25.75 12.68 1 96.44 78 VAL A C 1
ATOM 583 O O . VAL A 1 78 ? -12.414 24.984 13.227 1 96.44 78 VAL A O 1
ATOM 586 N N . THR A 1 79 ? -11.984 26.531 11.695 1 92.62 79 THR A N 1
ATOM 587 C CA . THR A 1 79 ? -13.289 26.578 11.039 1 92.62 79 THR A CA 1
ATOM 588 C C . THR A 1 79 ? -13.336 25.594 9.867 1 92.62 79 THR A C 1
ATOM 590 O O . THR A 1 79 ? -12.32 24.984 9.531 1 92.62 79 THR A O 1
ATOM 593 N N . PRO A 1 80 ? -14.516 25.391 9.305 1 88.25 80 PRO A N 1
ATOM 594 C CA . PRO A 1 80 ? -14.57 24.656 8.039 1 88.25 80 PRO A CA 1
ATOM 595 C C . PRO A 1 80 ? -13.789 25.344 6.918 1 88.25 80 PRO A C 1
ATOM 597 O O . PRO A 1 80 ? -13.461 26.531 7.027 1 88.25 80 PRO A O 1
ATOM 600 N N . ASN A 1 81 ? -13.57 24.594 5.816 1 87.69 81 ASN A N 1
ATOM 601 C CA . ASN A 1 81 ? -12.617 25 4.785 1 87.69 81 ASN A CA 1
ATOM 602 C C . ASN A 1 81 ? -12.977 26.359 4.191 1 87.69 81 ASN A C 1
ATOM 604 O O . ASN A 1 81 ? -12.094 27.188 3.947 1 87.69 81 ASN A O 1
ATOM 608 N N . HIS A 1 82 ? -14.242 26.594 3.986 1 88.62 82 HIS A N 1
ATOM 609 C CA . HIS A 1 82 ? -14.656 27.797 3.271 1 88.62 82 HIS A CA 1
ATOM 610 C C . HIS A 1 82 ? -14.492 29.047 4.137 1 88.62 82 HIS A C 1
ATOM 612 O O . HIS A 1 82 ? -14.578 30.172 3.639 1 88.62 82 HIS A O 1
ATOM 618 N N . LEU A 1 83 ? -14.148 28.828 5.402 1 91.75 83 LEU A N 1
ATOM 619 C CA . LEU A 1 83 ? -14.039 29.938 6.336 1 91.75 83 LEU A CA 1
ATOM 620 C C . LEU A 1 83 ? -12.609 30.109 6.824 1 91.75 83 LEU A C 1
ATOM 622 O O . LEU A 1 83 ? -12.367 30.703 7.875 1 91.75 83 LEU A O 1
ATOM 626 N N . HIS A 1 84 ? -11.641 29.594 6.148 1 94.75 84 HIS A N 1
ATOM 627 C CA . HIS A 1 84 ? -10.242 29.734 6.539 1 94.75 84 HIS A CA 1
ATOM 628 C C . HIS A 1 84 ? -9.664 31.078 6.074 1 94.75 84 HIS A C 1
ATOM 630 O O . HIS A 1 84 ? -9.047 31.797 6.859 1 94.75 84 HIS A O 1
ATOM 636 N N . ALA A 1 85 ? -9.961 31.422 4.844 1 96.56 85 ALA A N 1
ATOM 637 C CA . ALA A 1 85 ? -9.203 32.469 4.164 1 96.56 85 ALA A CA 1
ATOM 638 C C . ALA A 1 85 ? -9.547 33.844 4.719 1 96.56 85 ALA A C 1
ATOM 640 O O . ALA A 1 85 ? -8.656 34.625 5.039 1 96.56 85 ALA A O 1
ATOM 641 N N . GLN A 1 86 ? -10.812 34.125 4.871 1 96.94 86 GLN A N 1
ATOM 642 C CA . GLN A 1 86 ? -11.242 35.469 5.23 1 96.94 86 GLN A CA 1
ATOM 643 C C . GLN A 1 86 ? -10.727 35.844 6.609 1 96.94 86 GLN A C 1
ATOM 645 O O . GLN A 1 86 ? -10.102 36.906 6.762 1 96.94 86 GLN A O 1
ATOM 650 N N . PRO A 1 87 ? -10.953 35 7.613 1 98.06 87 PRO A N 1
ATOM 651 C CA . PRO A 1 87 ? -10.398 35.406 8.914 1 98.06 87 PRO A CA 1
ATOM 652 C C . PRO A 1 87 ? -8.875 35.469 8.906 1 98.06 87 PRO A C 1
ATOM 654 O O . PRO A 1 87 ? -8.289 36.312 9.602 1 98.06 87 PRO A O 1
ATOM 657 N N . ALA A 1 88 ? -8.211 34.656 8.195 1 98.56 88 ALA A N 1
ATOM 658 C CA . ALA A 1 88 ? -6.75 34.656 8.117 1 98.56 88 ALA A CA 1
ATOM 659 C C . ALA A 1 88 ? -6.25 35.969 7.508 1 98.56 88 ALA A C 1
ATOM 661 O O . ALA A 1 88 ? -5.324 36.594 8.031 1 98.56 88 ALA A O 1
ATOM 662 N N . LEU A 1 89 ? -6.891 36.375 6.395 1 98.31 89 LEU A N 1
ATOM 663 C CA . LEU A 1 89 ? -6.52 37.625 5.73 1 98.31 89 LEU A CA 1
ATOM 664 C C . LEU A 1 89 ? -6.711 38.812 6.66 1 98.31 89 LEU A C 1
ATOM 666 O O . LEU A 1 89 ? -5.84 39.688 6.75 1 98.31 89 LEU A O 1
ATOM 670 N N . LEU A 1 90 ? -7.855 38.812 7.305 1 98.5 90 LEU A N 1
ATOM 671 C CA . LEU A 1 90 ? -8.156 39.906 8.211 1 98.5 90 LEU A CA 1
ATOM 672 C C . LEU A 1 90 ? -7.16 39.969 9.367 1 98.5 90 LEU A C 1
ATOM 674 O O . LEU A 1 90 ? -6.73 41.031 9.781 1 98.5 90 LEU A O 1
ATOM 678 N N . ALA A 1 91 ? -6.809 38.844 9.914 1 98.69 91 ALA A N 1
ATOM 679 C CA . ALA A 1 91 ? -5.844 38.781 11.016 1 98.69 91 ALA A CA 1
ATOM 680 C C . ALA A 1 91 ? -4.48 39.312 10.586 1 98.69 91 ALA A C 1
ATOM 682 O O . ALA A 1 91 ? -3.871 40.125 11.281 1 98.69 91 ALA A O 1
ATOM 683 N N . LEU A 1 92 ? -4.004 38.875 9.461 1 98.62 92 LEU A N 1
ATOM 684 C CA . LEU A 1 92 ? -2.717 39.312 8.938 1 98.62 92 LEU A CA 1
ATOM 685 C C . LEU A 1 92 ? -2.705 40.812 8.727 1 98.62 92 LEU A C 1
ATOM 687 O O . LEU A 1 92 ? -1.736 41.5 9.094 1 98.62 92 LEU A O 1
ATOM 691 N N . LYS A 1 93 ? -3.787 41.344 8.195 1 97.94 93 LYS A N 1
ATOM 692 C CA . LYS A 1 93 ? -3.898 42.75 7.938 1 97.94 93 LYS A CA 1
ATOM 693 C C . LYS A 1 93 ? -3.803 43.562 9.234 1 97.94 93 LYS A C 1
ATOM 695 O O . LYS A 1 93 ? -3.379 44.719 9.227 1 97.94 93 LYS A O 1
ATOM 700 N N . HIS A 1 94 ? -4.176 42.969 10.266 1 98.31 94 HIS A N 1
ATOM 701 C CA . HIS A 1 94 ? -4.211 43.656 11.547 1 98.31 94 HIS A CA 1
ATOM 702 C C . HIS A 1 94 ? -3.014 43.312 12.414 1 98.31 94 HIS A C 1
ATOM 704 O O . HIS A 1 94 ? -2.994 43.594 13.609 1 98.31 94 HIS A O 1
ATOM 710 N N . GLY A 1 95 ? -2.061 42.562 11.875 1 97.81 95 GLY A N 1
ATOM 711 C CA . GLY A 1 95 ? -0.772 42.375 12.523 1 97.81 95 GLY A CA 1
ATOM 712 C C . GLY A 1 95 ? -0.705 41.125 13.375 1 97.81 95 GLY A C 1
ATOM 713 O O . GLY 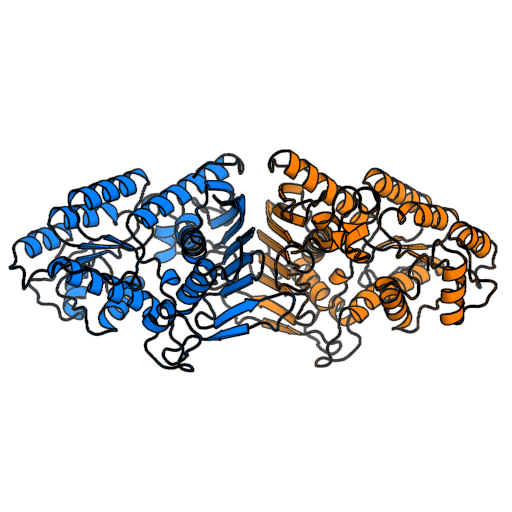A 1 95 ? 0.177 41 14.227 1 97.81 95 GLY A O 1
ATOM 714 N N . PHE A 1 96 ? -1.58 40.188 13.258 1 98.75 96 PHE A N 1
ATOM 715 C CA . PHE A 1 96 ? -1.577 38.969 14.039 1 98.75 96 PHE A CA 1
ATOM 716 C C . PHE A 1 96 ? -1.037 37.812 13.219 1 98.75 96 PHE A C 1
ATOM 718 O O . PHE A 1 96 ? -1.343 37.688 12.031 1 98.75 96 PHE A O 1
ATOM 725 N N . HIS A 1 97 ? -0.116 36.969 13.812 1 98.75 97 HIS A N 1
ATOM 726 C CA . HIS A 1 97 ? 0.296 35.719 13.188 1 98.75 97 HIS A CA 1
ATOM 727 C C . HIS A 1 97 ? -0.868 34.719 13.102 1 98.75 97 HIS A C 1
ATOM 729 O O . HIS A 1 97 ? -1.843 34.844 13.852 1 98.75 97 HIS A O 1
ATOM 735 N N . VAL A 1 98 ? -0.766 33.781 12.172 1 98.88 98 VAL A N 1
ATOM 736 C CA . VAL A 1 98 ? -1.909 32.875 11.945 1 98.88 98 VAL A CA 1
ATOM 737 C C . VAL A 1 98 ? -1.451 31.438 11.961 1 98.88 98 VAL A C 1
ATOM 739 O O . VAL A 1 98 ? -0.457 31.078 11.32 1 98.88 98 VAL A O 1
ATOM 742 N N . LEU A 1 99 ? -2.037 30.594 12.727 1 98.75 99 LEU A N 1
ATOM 743 C CA . LEU A 1 99 ? -1.992 29.141 12.641 1 98.75 99 LEU A CA 1
ATOM 744 C C . LEU A 1 99 ? -3.34 28.578 12.195 1 98.75 99 LEU A C 1
ATOM 746 O O . LEU A 1 99 ? -4.34 28.734 12.906 1 98.75 99 LEU A O 1
ATOM 750 N N . CYS A 1 100 ? -3.396 27.938 11.055 1 98.06 100 CYS A N 1
ATOM 751 C CA . CYS A 1 100 ? -4.668 27.609 10.422 1 98.06 100 CYS A CA 1
ATOM 752 C C . CYS A 1 100 ? -4.785 26.109 10.18 1 98.06 100 CYS A C 1
ATOM 754 O O . CYS A 1 100 ? -3.793 25.453 9.867 1 98.06 100 CYS A O 1
ATOM 756 N N . GLU A 1 101 ? -5.945 25.594 10.281 1 95.31 101 GLU A N 1
ATOM 757 C CA . GLU A 1 101 ? -6.258 24.219 9.906 1 95.31 101 GLU A CA 1
ATOM 758 C C . GLU A 1 101 ? -6.035 23.984 8.414 1 95.31 101 GLU A C 1
ATOM 760 O O . GLU A 1 101 ? -6.027 24.938 7.629 1 95.31 101 GLU A O 1
ATOM 765 N N . LYS A 1 102 ? -5.805 22.703 8.078 1 93.56 102 LYS A N 1
ATOM 766 C CA . LYS A 1 102 ? -5.715 22.281 6.691 1 93.56 102 LYS A CA 1
ATOM 767 C C . LYS A 1 102 ? -7.066 21.781 6.18 1 93.56 102 LYS A C 1
ATOM 769 O O . LYS A 1 102 ? -7.91 21.344 6.961 1 93.56 102 LYS A O 1
ATOM 774 N N . PRO A 1 103 ? -7.371 21.781 4.914 1 94.44 103 PRO A N 1
ATOM 775 C CA . PRO A 1 103 ? -6.578 22.438 3.869 1 94.44 103 PRO A CA 1
ATOM 776 C C . PRO A 1 103 ? -6.621 23.969 3.971 1 94.44 103 PRO A C 1
ATOM 778 O O . PRO A 1 103 ? -7.52 24.516 4.609 1 94.44 103 PRO A O 1
ATOM 781 N N . LEU A 1 104 ? -5.734 24.609 3.316 1 95.81 104 LEU A N 1
ATOM 782 C CA . LEU A 1 104 ? -5.426 26.016 3.557 1 95.81 104 LEU A CA 1
ATOM 783 C C . LEU A 1 104 ? -6.629 26.906 3.252 1 95.81 104 LEU A C 1
ATOM 785 O O . LEU A 1 104 ? -6.883 27.875 3.959 1 95.81 104 LEU A O 1
ATOM 789 N N . ALA A 1 105 ? -7.328 26.547 2.133 1 94.56 105 ALA A N 1
ATOM 790 C CA . ALA A 1 105 ? -8.383 27.438 1.649 1 94.56 105 ALA A CA 1
ATOM 791 C C . ALA A 1 105 ? -9.414 26.672 0.831 1 94.56 105 ALA A C 1
ATOM 793 O O . ALA A 1 105 ? -9.32 25.453 0.682 1 94.56 105 ALA A O 1
ATOM 794 N N . PHE A 1 106 ? -10.367 27.406 0.438 1 92.44 106 PHE A N 1
ATOM 795 C CA . PHE A 1 106 ? -11.445 26.844 -0.382 1 92.44 106 PHE A CA 1
ATOM 796 C C . PHE A 1 106 ? -10.977 26.641 -1.816 1 92.44 106 PHE A C 1
ATOM 798 O O . PHE A 1 106 ? -11.422 25.703 -2.49 1 92.44 106 PHE A O 1
ATOM 805 N N . SER A 1 107 ? -10.102 27.531 -2.303 1 94.25 107 SER A N 1
ATOM 806 C CA . SER A 1 107 ? -9.602 27.469 -3.672 1 94.25 107 SER A CA 1
ATOM 807 C C . SER A 1 107 ? -8.125 27.828 -3.736 1 94.25 107 SER A C 1
ATOM 809 O O . SER A 1 107 ? -7.578 28.406 -2.793 1 94.25 107 SER A O 1
ATOM 811 N N . VAL A 1 108 ? -7.582 27.469 -4.895 1 96.38 108 VAL A N 1
ATOM 812 C CA . VAL A 1 108 ? -6.18 27.812 -5.121 1 96.38 108 VAL A CA 1
ATOM 813 C C . VAL A 1 108 ? -6.008 29.328 -5.137 1 96.38 108 VAL A C 1
ATOM 815 O O . VAL A 1 108 ? -5.02 29.859 -4.625 1 96.38 108 VAL A O 1
ATOM 818 N N . ALA A 1 109 ? -6.945 30 -5.715 1 96.38 109 ALA A N 1
ATOM 819 C CA . ALA A 1 109 ? -6.887 31.453 -5.781 1 96.38 109 ALA A CA 1
ATOM 820 C C . ALA A 1 109 ? -6.848 32.062 -4.383 1 96.38 109 ALA A C 1
ATOM 822 O O . ALA A 1 109 ? -6.055 32.969 -4.117 1 96.38 109 ALA A O 1
ATOM 823 N N . GLU A 1 110 ? -7.676 31.578 -3.488 1 96.12 110 GLU A N 1
ATOM 824 C CA . GLU A 1 110 ? -7.676 32.062 -2.104 1 96.12 110 GLU A CA 1
ATOM 825 C C . GLU A 1 110 ? -6.344 31.75 -1.423 1 96.12 110 GLU A C 1
ATOM 827 O O . GLU A 1 110 ? -5.828 32.562 -0.661 1 96.12 110 GLU A O 1
ATOM 832 N N . ALA A 1 111 ? -5.852 30.578 -1.687 1 97.44 111 ALA A N 1
ATOM 833 C CA . ALA A 1 111 ? -4.582 30.172 -1.101 1 97.44 111 ALA A CA 1
ATOM 834 C C . ALA A 1 111 ? -3.449 31.094 -1.541 1 97.44 111 ALA A C 1
ATOM 836 O O . ALA A 1 111 ? -2.623 31.5 -0.724 1 97.44 111 ALA A O 1
ATOM 837 N N . GLU A 1 112 ? -3.424 31.375 -2.812 1 97.81 112 GLU A N 1
ATOM 838 C CA . GLU A 1 112 ? -2.389 32.25 -3.355 1 97.81 112 GLU A CA 1
ATOM 839 C C . GLU A 1 112 ? -2.506 33.656 -2.793 1 97.81 112 GLU A C 1
ATOM 841 O O . GLU A 1 112 ? -1.497 34.312 -2.541 1 97.81 112 GLU A O 1
ATOM 846 N N . GLN A 1 113 ? -3.727 34.094 -2.627 1 97.88 113 GLN A N 1
ATOM 847 C CA . GLN A 1 113 ? -3.949 35.406 -2.01 1 97.88 113 GLN A CA 1
ATOM 848 C C . GLN A 1 113 ? -3.383 35.438 -0.593 1 97.88 113 GLN A C 1
ATOM 850 O O . GLN A 1 113 ? -2.773 36.438 -0.191 1 97.88 113 GLN A O 1
ATOM 855 N N . LEU A 1 114 ? -3.6 34.406 0.129 1 98.12 114 LEU A N 1
ATOM 856 C CA . LEU A 1 114 ? -3.035 34.312 1.47 1 98.12 114 LEU A CA 1
ATOM 857 C C . LEU A 1 114 ? -1.512 34.375 1.424 1 98.12 114 LEU A C 1
ATOM 859 O O . LEU A 1 114 ? -0.884 35.031 2.256 1 98.12 114 LEU A O 1
ATOM 863 N N . GLY A 1 115 ? -0.936 33.656 0.469 1 98.31 115 GLY A N 1
ATOM 864 C CA . GLY A 1 115 ? 0.507 33.688 0.296 1 98.31 115 GLY A CA 1
ATOM 865 C C . GLY A 1 115 ? 1.04 35.094 0.077 1 98.31 115 GLY A C 1
ATOM 866 O O . GLY A 1 115 ? 2.047 35.469 0.674 1 98.31 115 GLY A O 1
ATOM 867 N N . ILE A 1 116 ? 0.348 35.812 -0.765 1 98.25 116 ILE A N 1
ATOM 868 C CA . ILE A 1 116 ? 0.731 37.188 -1.066 1 98.25 116 ILE A CA 1
ATOM 869 C C . ILE A 1 116 ? 0.662 38.031 0.203 1 98.25 116 ILE A C 1
ATOM 871 O O . ILE A 1 116 ? 1.578 38.812 0.493 1 98.25 116 ILE A O 1
ATOM 875 N N . GLN A 1 117 ? -0.412 37.875 0.96 1 98 117 GLN A N 1
ATOM 876 C CA . GLN A 1 117 ? -0.596 38.656 2.18 1 98 117 GLN A CA 1
ATOM 877 C C . GLN A 1 117 ? 0.49 38.344 3.203 1 98 117 GLN A C 1
ATOM 879 O O . GLN A 1 117 ? 0.957 39.219 3.916 1 98 117 GLN A O 1
ATOM 884 N N . VAL A 1 118 ? 0.875 37.062 3.346 1 98.56 118 VAL A N 1
ATOM 885 C CA . VAL A 1 118 ? 1.93 36.656 4.266 1 98.56 118 VAL A CA 1
ATOM 886 C C . VAL A 1 118 ? 3.25 37.312 3.867 1 98.56 118 VAL A C 1
ATOM 888 O O . VAL A 1 118 ? 3.977 37.844 4.719 1 98.56 118 VAL A O 1
ATOM 891 N N . LYS A 1 119 ? 3.516 37.281 2.586 1 98 119 LYS A N 1
ATOM 892 C CA . LYS A 1 119 ? 4.738 37.906 2.086 1 98 119 LYS A CA 1
ATOM 893 C C . LYS A 1 119 ? 4.738 39.406 2.346 1 98 119 LYS A C 1
ATOM 895 O O . LYS A 1 119 ? 5.75 39.969 2.768 1 98 119 LYS A O 1
ATOM 900 N N . GLU A 1 120 ? 3.666 40.094 2.139 1 97.94 120 GLU A N 1
ATOM 901 C CA . GLU A 1 120 ? 3.553 41.531 2.273 1 97.94 120 GLU A CA 1
ATOM 902 C C . GLU A 1 120 ? 3.68 41.969 3.73 1 97.94 120 GLU A C 1
ATOM 904 O O . GLU A 1 120 ? 4.309 42.969 4.031 1 97.94 120 GLU A O 1
ATOM 909 N N . THR A 1 121 ? 3.08 41.219 4.637 1 97.62 121 THR A N 1
ATOM 910 C CA . THR A 1 121 ? 3.062 41.594 6.043 1 97.62 121 THR A CA 1
ATOM 911 C C . THR A 1 121 ? 4.336 41.156 6.742 1 97.62 121 THR A C 1
ATOM 913 O O . THR A 1 121 ? 4.738 41.719 7.754 1 97.62 121 THR A O 1
ATOM 916 N N . GLY A 1 122 ? 4.914 40.062 6.195 1 97.75 122 GLY A N 1
ATOM 917 C CA . GLY A 1 122 ? 6.074 39.469 6.832 1 97.75 122 GLY A CA 1
ATOM 918 C C . GLY A 1 122 ? 5.727 38.656 8.07 1 97.75 122 GLY A C 1
ATOM 919 O O . GLY A 1 122 ? 6.617 38.156 8.758 1 97.75 122 GLY A O 1
ATOM 920 N N . LEU A 1 123 ? 4.484 38.562 8.398 1 98.44 123 LEU A N 1
ATOM 921 C CA . LEU A 1 123 ? 4.039 37.812 9.578 1 98.44 123 LEU A CA 1
ATOM 922 C C . LEU A 1 123 ? 4.129 36.312 9.352 1 98.44 123 LEU A C 1
ATOM 924 O O . LEU A 1 123 ? 4.289 35.844 8.219 1 98.44 123 LEU A O 1
ATOM 928 N N . LEU A 1 124 ? 4.078 35.562 10.461 1 98.56 124 LEU A N 1
ATOM 929 C CA . LEU A 1 124 ? 4.199 34.094 10.414 1 98.56 124 LEU A CA 1
ATOM 930 C C . LEU A 1 124 ? 2.846 33.438 10.133 1 98.56 124 LEU A C 1
ATOM 932 O O . LEU A 1 124 ? 1.812 33.938 10.602 1 98.56 124 LEU A O 1
ATOM 936 N N . PHE A 1 125 ? 2.875 32.469 9.297 1 98.81 125 PHE A N 1
ATOM 937 C CA . PHE A 1 125 ? 1.707 31.656 8.984 1 98.81 125 PHE A CA 1
ATOM 938 C C . PHE A 1 125 ? 2.039 30.172 9.086 1 98.81 125 PHE A C 1
ATOM 940 O O . PHE A 1 125 ? 2.98 29.688 8.453 1 98.81 125 PHE A O 1
ATOM 947 N N . GLY A 1 126 ? 1.32 29.453 9.93 1 98.44 126 GLY A N 1
ATOM 948 C CA . GLY A 1 126 ? 1.486 28 10.055 1 98.44 126 GLY A CA 1
ATOM 949 C C . GLY A 1 126 ? 0.232 27.234 9.703 1 98.44 126 GLY A C 1
ATOM 950 O O . GLY A 1 126 ? -0.871 27.781 9.719 1 98.44 126 GLY A O 1
ATOM 951 N N . LEU A 1 127 ? 0.421 26 9.297 1 98.12 127 LEU A N 1
ATOM 952 C CA . LEU A 1 127 ? -0.667 25.062 9.07 1 98.12 127 LEU A CA 1
ATOM 953 C C . LEU A 1 127 ? -0.546 23.859 10.008 1 98.12 127 LEU A C 1
ATOM 955 O O . LEU A 1 127 ? 0.554 23.516 10.453 1 98.12 127 LEU A O 1
ATOM 959 N N . THR A 1 128 ? -1.684 23.219 10.25 1 96.62 128 THR A N 1
ATOM 960 C CA . THR A 1 128 ? -1.653 22.094 11.172 1 96.62 128 THR A CA 1
ATOM 961 C C . THR A 1 128 ? -1.708 20.766 10.414 1 96.62 128 THR A C 1
ATOM 963 O O . THR A 1 128 ? -2.57 19.938 10.688 1 96.62 128 THR A O 1
ATOM 966 N N . HIS A 1 129 ? -0.801 20.547 9.516 1 97.56 129 HIS A N 1
ATOM 967 C CA . HIS A 1 129 ? -0.483 19.188 9.078 1 97.56 129 HIS A CA 1
ATOM 968 C C . HIS A 1 129 ? 0.176 18.391 10.195 1 97.56 129 HIS A C 1
ATOM 970 O O . HIS A 1 129 ? 1.377 18.125 10.141 1 97.56 129 HIS A O 1
ATOM 976 N N . THR A 1 130 ? -0.61 17.891 11.047 1 97.19 130 THR A N 1
ATOM 977 C CA . THR A 1 130 ? -0.226 17.391 12.359 1 97.19 130 THR A CA 1
ATOM 978 C C . THR A 1 130 ? 0.76 16.234 12.227 1 97.19 130 THR A C 1
ATOM 980 O O . THR A 1 130 ? 1.681 16.094 13.039 1 97.19 130 THR A O 1
ATOM 983 N N . TYR A 1 131 ? 0.666 15.492 11.203 1 97.88 131 TYR A N 1
ATOM 984 C CA . TYR A 1 131 ? 1.408 14.242 11.109 1 97.88 131 TYR A CA 1
ATOM 985 C C . TYR A 1 131 ? 2.895 14.5 10.906 1 97.88 131 TYR A C 1
ATOM 987 O O . TYR A 1 131 ? 3.73 13.648 11.211 1 97.88 131 TYR A O 1
ATOM 995 N N . THR A 1 132 ? 3.242 15.641 10.406 1 98.31 132 THR A N 1
ATOM 996 C CA . THR A 1 132 ? 4.645 15.984 10.203 1 98.31 132 THR A CA 1
ATOM 997 C C . THR A 1 132 ? 5.336 16.25 11.539 1 98.31 132 THR A C 1
ATOM 999 O O . THR A 1 132 ? 6.566 16.312 11.609 1 98.31 132 THR A O 1
ATOM 1002 N N . ALA A 1 133 ? 4.559 16.328 12.617 1 98.38 133 ALA A N 1
ATOM 1003 C CA . ALA A 1 133 ? 5.133 16.766 13.883 1 98.38 133 ALA A CA 1
ATOM 1004 C C . ALA A 1 133 ? 5.402 15.594 14.812 1 98.38 133 ALA A C 1
ATOM 1006 O O . ALA A 1 133 ? 5.828 15.781 15.953 1 98.38 133 ALA A O 1
ATOM 1007 N N . TYR A 1 134 ? 5.145 14.336 14.336 1 98.56 134 TYR A N 1
ATOM 1008 C CA . TYR A 1 134 ? 5.531 13.156 15.102 1 98.56 134 TYR A CA 1
ATOM 1009 C C . TYR A 1 134 ? 7.047 13.016 15.164 1 98.56 134 TYR A C 1
ATOM 1011 O O . TYR A 1 134 ? 7.734 13.219 14.156 1 98.56 134 TYR A O 1
ATOM 1019 N N . PRO A 1 135 ? 7.582 12.602 16.312 1 98.56 135 PRO A N 1
ATOM 1020 C CA . PRO A 1 135 ? 9.039 12.477 16.453 1 98.56 135 PRO A CA 1
ATOM 1021 C C . PRO A 1 135 ? 9.641 11.508 15.438 1 98.56 135 PRO A C 1
ATOM 1023 O O . PRO A 1 135 ? 10.711 11.773 14.883 1 98.56 135 PRO A O 1
ATOM 1026 N N . MET A 1 136 ? 8.961 10.414 15.133 1 98.62 136 MET A N 1
ATOM 1027 C CA . MET A 1 136 ? 9.547 9.414 14.242 1 98.62 136 MET A CA 1
ATOM 1028 C C . MET A 1 136 ? 9.43 9.844 12.781 1 98.62 136 MET A C 1
ATOM 1030 O O . MET A 1 136 ? 10.156 9.344 11.93 1 98.62 136 MET A O 1
ATOM 1034 N N . VAL A 1 137 ? 8.508 10.766 12.5 1 98.75 137 VAL A N 1
ATOM 1035 C CA . VAL A 1 137 ? 8.469 11.391 11.18 1 98.75 137 VAL A CA 1
ATOM 1036 C C . VAL A 1 137 ? 9.656 12.336 11.023 1 98.75 137 VAL A C 1
ATOM 1038 O O . VAL A 1 137 ? 10.297 12.367 9.969 1 98.75 137 VAL A O 1
ATOM 1041 N N . LYS A 1 138 ? 9.953 13.086 12.125 1 98.81 138 LYS A N 1
ATOM 1042 C CA . LYS A 1 138 ? 11.164 13.906 12.125 1 98.81 138 LYS A CA 1
ATOM 1043 C C . LYS A 1 138 ? 12.406 13.055 11.922 1 98.81 138 LYS A C 1
ATOM 1045 O O . LYS A 1 138 ? 13.32 13.445 11.195 1 98.81 138 LYS A O 1
ATOM 1050 N N . GLU A 1 139 ? 12.438 11.891 12.57 1 98.69 139 GLU A N 1
ATOM 1051 C CA . GLU A 1 139 ? 13.562 10.977 12.438 1 98.69 139 GLU A CA 1
ATOM 1052 C C . GLU A 1 139 ? 13.719 10.492 11 1 98.69 139 GLU A C 1
ATOM 1054 O O . GLU A 1 139 ? 14.828 10.469 10.461 1 98.69 139 GLU A O 1
ATOM 1059 N N . ALA A 1 140 ? 12.625 10.109 10.414 1 98.81 140 ALA A N 1
ATOM 1060 C CA . ALA A 1 140 ? 12.641 9.664 9.023 1 98.81 140 ALA A CA 1
ATOM 1061 C C . ALA A 1 140 ? 13.211 10.742 8.109 1 98.81 140 ALA A C 1
ATOM 1063 O O . ALA A 1 140 ? 14.07 10.461 7.262 1 98.81 140 ALA A O 1
ATOM 1064 N N . ARG A 1 141 ? 12.727 11.961 8.242 1 98.75 141 ARG A N 1
ATOM 1065 C CA . ARG A 1 141 ? 13.219 13.086 7.449 1 98.75 141 ARG A CA 1
ATOM 1066 C C . ARG A 1 141 ? 14.719 13.273 7.637 1 98.75 141 ARG A C 1
ATOM 1068 O O . ARG A 1 141 ? 15.453 13.484 6.664 1 98.75 141 ARG A O 1
ATOM 1075 N N . ASP A 1 142 ? 15.156 13.203 8.859 1 98.5 142 ASP A N 1
ATOM 1076 C CA . ASP A 1 142 ? 16.578 13.406 9.164 1 98.5 142 ASP A CA 1
ATOM 1077 C C . ASP A 1 142 ? 17.438 12.32 8.516 1 98.5 142 ASP A C 1
ATOM 1079 O O . ASP A 1 142 ? 18.5 12.609 7.965 1 98.5 142 ASP A O 1
ATOM 1083 N N . LEU A 1 143 ? 17.016 11.062 8.609 1 98.38 143 LEU A N 1
ATOM 1084 C CA . LEU A 1 143 ? 17.75 9.953 8.008 1 98.38 143 LEU A CA 1
ATOM 1085 C C . LEU A 1 143 ? 17.906 10.156 6.508 1 98.38 143 LEU A C 1
ATOM 1087 O O . LEU A 1 143 ? 19 9.938 5.961 1 98.38 143 LEU A O 1
ATOM 1091 N N . ILE A 1 144 ? 16.859 10.594 5.832 1 98.62 144 ILE A N 1
ATOM 1092 C CA . ILE A 1 144 ? 16.891 10.797 4.387 1 98.62 144 ILE A CA 1
ATOM 1093 C C . ILE A 1 144 ? 17.781 11.992 4.055 1 98.62 144 ILE A C 1
ATOM 1095 O O . ILE A 1 144 ? 18.609 11.922 3.148 1 98.62 144 ILE A O 1
ATOM 1099 N N . ALA A 1 145 ? 17.641 13.055 4.801 1 98.31 145 ALA A N 1
ATOM 1100 C CA . ALA A 1 145 ? 18.438 14.258 4.574 1 98.31 145 ALA A CA 1
ATOM 1101 C C . ALA A 1 145 ? 19.922 13.977 4.75 1 98.31 145 ALA A C 1
ATOM 1103 O O . ALA A 1 145 ? 20.766 14.562 4.059 1 98.31 145 ALA A O 1
ATOM 1104 N N . LYS A 1 146 ? 20.25 13.086 5.652 1 97.88 146 LYS A N 1
ATOM 1105 C CA . LYS A 1 146 ? 21.641 12.742 5.934 1 97.88 146 LYS A CA 1
ATOM 1106 C C . LYS A 1 146 ? 22.156 11.703 4.949 1 97.88 146 LYS A C 1
ATOM 1108 O O . LYS A 1 146 ? 23.297 11.242 5.07 1 97.88 146 LYS A O 1
ATOM 1113 N N . GLY A 1 147 ? 21.312 11.273 4.039 1 97.81 147 GLY A N 1
ATOM 1114 C CA . GLY A 1 147 ? 21.734 10.406 2.953 1 97.81 147 GLY A CA 1
ATOM 1115 C C . GLY A 1 147 ? 21.75 8.938 3.336 1 97.81 147 GLY A C 1
ATOM 1116 O O . GLY A 1 147 ? 22.344 8.109 2.631 1 97.81 147 GLY A O 1
ATOM 1117 N N . LYS A 1 148 ? 21.109 8.578 4.457 1 96.56 148 LYS A N 1
ATOM 1118 C CA . LYS A 1 148 ? 21.156 7.199 4.938 1 96.56 148 LYS A CA 1
ATOM 1119 C C . LYS A 1 148 ? 20.469 6.254 3.955 1 96.56 148 LYS A C 1
ATOM 1121 O O . LYS A 1 148 ? 20.828 5.074 3.873 1 96.56 148 LYS A O 1
ATOM 1126 N N . LEU A 1 149 ? 19.516 6.742 3.172 1 98 149 LEU A N 1
ATOM 1127 C CA . LEU A 1 149 ? 18.812 5.902 2.211 1 98 149 LEU A CA 1
ATOM 1128 C C . LEU A 1 149 ? 19.453 6 0.832 1 98 149 LEU A C 1
ATOM 1130 O O . LEU A 1 149 ? 19.031 5.305 -0.1 1 98 149 LEU A O 1
ATOM 1134 N N . GLY A 1 150 ? 20.453 6.84 0.619 1 97.75 150 GLY A N 1
ATOM 1135 C CA . GLY A 1 150 ? 20.922 7.148 -0.724 1 97.75 150 GLY A CA 1
ATOM 1136 C C . GLY A 1 150 ? 19.891 7.875 -1.562 1 97.75 150 GLY A C 1
ATOM 1137 O O . GLY A 1 150 ? 19.047 8.594 -1.026 1 97.75 150 GLY A O 1
ATOM 1138 N N . THR A 1 151 ? 20.047 7.77 -2.896 1 97.81 151 THR A N 1
ATOM 1139 C CA . THR A 1 151 ? 19.062 8.375 -3.783 1 97.81 151 THR A CA 1
ATOM 1140 C C . THR A 1 151 ? 17.688 7.746 -3.582 1 97.81 151 THR A C 1
ATOM 1142 O O . THR A 1 151 ? 17.547 6.523 -3.648 1 97.81 151 THR A O 1
ATOM 1145 N N . ILE A 1 152 ? 16.703 8.586 -3.283 1 98.69 152 ILE A N 1
ATOM 1146 C CA . ILE A 1 152 ? 15.336 8.086 -3.129 1 98.69 152 ILE A CA 1
ATOM 1147 C C . ILE A 1 152 ? 14.797 7.625 -4.48 1 98.69 152 ILE A C 1
ATOM 1149 O O . ILE A 1 152 ? 14.898 8.352 -5.477 1 98.69 152 ILE A O 1
ATOM 1153 N N . ARG A 1 153 ? 14.188 6.43 -4.516 1 98.56 153 ARG A N 1
ATOM 1154 C CA . ARG A 1 153 ? 13.82 5.816 -5.785 1 98.56 153 ARG A CA 1
ATOM 1155 C C . ARG A 1 153 ? 12.312 5.598 -5.875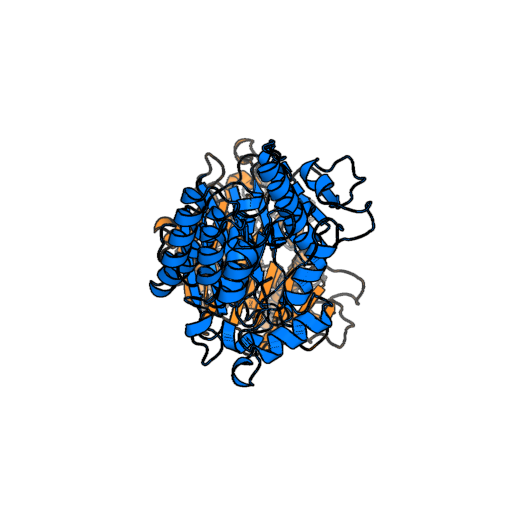 1 98.56 153 ARG A C 1
ATOM 1157 O O . ARG A 1 153 ? 11.742 5.609 -6.965 1 98.56 153 ARG A O 1
ATOM 1164 N N . LYS A 1 154 ? 11.688 5.375 -4.812 1 98.75 154 LYS A N 1
ATOM 1165 C CA . LYS A 1 154 ? 10.266 5.035 -4.812 1 98.75 154 LYS A CA 1
ATOM 1166 C C . LYS A 1 154 ? 9.594 5.492 -3.523 1 98.75 154 LYS A C 1
ATOM 1168 O O . LYS A 1 154 ? 10.156 5.352 -2.438 1 98.75 154 LYS A O 1
ATOM 1173 N N . ILE A 1 155 ? 8.414 6.066 -3.633 1 98.88 155 ILE A N 1
ATOM 1174 C CA . ILE A 1 155 ? 7.629 6.531 -2.494 1 98.88 155 ILE A CA 1
ATOM 1175 C C . ILE A 1 155 ? 6.199 6.008 -2.604 1 98.88 155 ILE A C 1
ATOM 1177 O O . ILE A 1 155 ? 5.543 6.188 -3.633 1 98.88 155 ILE A O 1
ATOM 1181 N N . ILE A 1 156 ? 5.73 5.281 -1.605 1 98.81 156 ILE A N 1
ATOM 1182 C CA . ILE A 1 156 ? 4.344 4.84 -1.498 1 98.81 156 ILE A CA 1
ATOM 1183 C C . ILE A 1 156 ? 3.701 5.453 -0.256 1 98.81 156 ILE A C 1
ATOM 1185 O O . ILE A 1 156 ? 4.195 5.27 0.86 1 98.81 156 ILE A O 1
ATOM 1189 N N . VAL A 1 157 ? 2.664 6.211 -0.415 1 98.81 157 VAL A N 1
ATOM 1190 C CA . VAL A 1 157 ? 1.949 6.828 0.698 1 98.81 157 VAL A CA 1
ATOM 1191 C C . VAL A 1 157 ? 0.457 6.527 0.585 1 98.81 157 VAL A C 1
ATOM 1193 O O . VAL A 1 157 ? -0.108 6.559 -0.511 1 98.81 157 VAL A O 1
ATOM 1196 N N . GLU A 1 158 ? -0.154 6.125 1.737 1 98.56 158 GLU A N 1
ATOM 1197 C CA . GLU A 1 158 ? -1.564 5.75 1.755 1 98.56 158 GLU A CA 1
ATOM 1198 C C . GLU A 1 158 ? -2.285 6.367 2.949 1 98.56 158 GLU A C 1
ATOM 1200 O O . GLU A 1 158 ? -1.706 6.5 4.031 1 98.56 158 GLU A O 1
ATOM 1205 N N . TYR A 1 159 ? -3.453 6.734 2.729 1 98.31 159 TYR A N 1
ATOM 1206 C CA . TYR A 1 159 ? -4.328 7.195 3.801 1 98.31 159 TYR A CA 1
ATOM 1207 C C . TYR A 1 159 ? -5.715 6.582 3.676 1 98.31 159 TYR A C 1
ATOM 1209 O O . TYR A 1 159 ? -6.664 7.254 3.264 1 98.31 159 TYR A O 1
ATOM 1217 N N . PRO A 1 160 ? -5.895 5.309 4.137 1 97.5 160 PRO A N 1
ATOM 1218 C CA . PRO A 1 160 ? -7.195 4.633 4.09 1 97.5 160 PRO A CA 1
ATOM 1219 C C . PRO A 1 160 ? -8.047 4.91 5.324 1 97.5 160 PRO A C 1
ATOM 1221 O O . PRO A 1 160 ? -7.559 4.824 6.453 1 97.5 160 PRO A O 1
ATOM 1224 N N . GLN A 1 161 ? -9.281 5.262 5.051 1 96.44 161 GLN A N 1
ATOM 1225 C CA . GLN A 1 161 ? -10.359 5.344 6.039 1 96.44 161 GLN A CA 1
ATOM 1226 C C . GLN A 1 161 ? -11.602 4.602 5.562 1 96.44 161 GLN A C 1
ATOM 1228 O O . GLN A 1 161 ? -11.789 4.395 4.359 1 96.44 161 GLN A O 1
ATOM 1233 N N . GLY A 1 162 ? -12.438 4.215 6.535 1 95.06 162 GLY A N 1
ATOM 1234 C CA . GLY A 1 162 ? -13.617 3.473 6.125 1 95.06 162 GLY A CA 1
ATOM 1235 C C . GLY A 1 162 ? -14.914 4.105 6.602 1 95.06 162 GLY A C 1
ATOM 1236 O O . GLY A 1 162 ? -16 3.631 6.266 1 95.06 162 GLY A O 1
ATOM 1237 N N . TRP A 1 163 ? -14.844 5.223 7.293 1 90.88 163 TRP A N 1
ATOM 1238 C CA . TRP A 1 163 ? -16.016 5.746 8 1 90.88 163 TRP A CA 1
ATOM 1239 C C . TRP A 1 163 ? -17.047 6.281 7.016 1 90.88 163 TRP A C 1
ATOM 1241 O O . TRP A 1 163 ? -18.234 6.379 7.348 1 90.88 163 TRP A O 1
ATOM 1251 N N . LEU A 1 164 ? -16.594 6.559 5.797 1 92.12 164 LEU A N 1
ATOM 1252 C CA . LEU A 1 164 ? -17.516 7.086 4.797 1 92.12 164 LEU A CA 1
ATOM 1253 C C . LEU A 1 164 ? -17.891 6.016 3.779 1 92.12 164 LEU A C 1
ATOM 1255 O O . LEU A 1 164 ? -18.266 6.328 2.646 1 92.12 164 LEU A O 1
ATOM 1259 N N . SER A 1 165 ? -17.797 4.773 4.168 1 93.56 165 SER A N 1
ATOM 1260 C CA . SER A 1 165 ? -18.141 3.674 3.275 1 93.56 165 SER A CA 1
ATOM 1261 C C . SER A 1 165 ? -19.641 3.588 3.059 1 93.56 165 SER A C 1
ATOM 1263 O O . SER A 1 165 ? -20.109 2.945 2.111 1 93.56 165 SER A O 1
ATOM 1265 N N . ALA A 1 166 ? -20.422 4.168 3.916 1 90.12 166 ALA A N 1
ATOM 1266 C CA . ALA A 1 166 ? -21.859 4.285 3.783 1 90.12 166 ALA A CA 1
ATOM 1267 C C . ALA A 1 166 ? -22.281 5.742 3.598 1 90.12 166 ALA A C 1
ATOM 1269 O O . ALA A 1 166 ? -21.531 6.656 3.92 1 90.12 166 ALA A O 1
ATOM 1270 N N . PRO A 1 167 ? -23.438 6 2.982 1 90 167 PRO A N 1
ATOM 1271 C CA . PRO A 1 167 ? -23.906 7.371 2.775 1 90 167 PRO A CA 1
ATOM 1272 C C . PRO A 1 167 ? -24.469 8 4.051 1 90 167 PRO A C 1
ATOM 1274 O O . PRO A 1 167 ? -25.625 8.414 4.082 1 90 167 PRO A O 1
ATOM 1277 N N . ILE A 1 168 ? -23.656 8.219 4.984 1 87.38 168 ILE A N 1
ATOM 1278 C CA . ILE A 1 168 ? -24.125 8.633 6.305 1 87.38 168 ILE A CA 1
ATOM 1279 C C . ILE A 1 168 ? -24.453 10.117 6.293 1 87.38 168 ILE A C 1
ATOM 1281 O O . ILE A 1 168 ? -25.109 10.625 7.211 1 87.38 168 ILE A O 1
ATOM 1285 N N . GLU A 1 169 ? -24 10.891 5.309 1 83.38 169 GLU A N 1
ATOM 1286 C CA . GLU A 1 169 ? -24.359 12.305 5.168 1 83.38 169 GLU A CA 1
ATOM 1287 C C . GLU A 1 169 ? -25.859 12.484 4.953 1 83.38 169 GLU A C 1
ATOM 1289 O O . GLU A 1 169 ? -26.406 13.531 5.289 1 83.38 169 GLU A O 1
ATOM 1294 N N . SER A 1 170 ? -26.469 11.453 4.488 1 82.81 170 SER A N 1
ATOM 1295 C CA . SER A 1 170 ? -27.906 11.508 4.242 1 82.81 170 SER A CA 1
ATOM 1296 C C . SER A 1 170 ? -28.688 11.32 5.531 1 82.81 170 SER A C 1
ATOM 1298 O O . SER A 1 170 ? -29.891 11.625 5.586 1 82.81 170 SER A O 1
ATOM 1300 N N . ASP A 1 171 ? -27.984 10.867 6.543 1 82.81 171 ASP A N 1
ATOM 1301 C CA . ASP A 1 171 ? -28.641 10.617 7.816 1 82.81 171 ASP A CA 1
ATOM 1302 C C . ASP A 1 171 ? -28.438 11.789 8.781 1 82.81 171 ASP A C 1
ATOM 1304 O O . ASP A 1 171 ? -28.75 11.68 9.969 1 82.81 171 ASP A O 1
ATOM 1308 N N . GLY A 1 172 ? -27.891 12.852 8.289 1 77.31 172 GLY A N 1
ATOM 1309 C CA . GLY A 1 172 ? -27.797 14.07 9.078 1 77.31 172 GLY A CA 1
ATOM 1310 C C . GLY A 1 172 ? -26.5 14.156 9.867 1 77.31 172 GLY A C 1
ATOM 1311 O O . GLY A 1 172 ? -26.375 14.984 10.773 1 77.31 172 GLY A O 1
ATOM 1312 N N . GLN A 1 173 ? -25.594 13.32 9.664 1 79.69 173 GLN A N 1
ATOM 1313 C CA . GLN A 1 173 ? -24.312 13.406 10.352 1 79.69 173 GLN A CA 1
ATOM 1314 C C . GLN A 1 173 ? -23.562 14.672 9.953 1 79.69 173 GLN A C 1
ATOM 1316 O O . GLN A 1 173 ? -23.156 14.82 8.789 1 79.69 173 GLN A O 1
ATOM 1321 N N . LYS A 1 174 ? -23.25 15.5 10.891 1 73.62 174 LYS A N 1
ATOM 1322 C CA . LYS A 1 174 ? -22.719 16.844 10.656 1 73.62 174 LYS A CA 1
ATOM 1323 C C . LYS A 1 174 ? -21.344 16.781 10 1 73.62 174 LYS A C 1
ATOM 1325 O O . LYS A 1 174 ? -21.078 17.516 9.047 1 73.62 174 LYS A O 1
ATOM 1330 N N . GLN A 1 175 ? -20.5 15.961 10.555 1 77.5 175 GLN A N 1
ATOM 1331 C CA . GLN A 1 175 ? -19.125 15.883 10.039 1 77.5 175 GLN A CA 1
ATOM 1332 C C . GLN A 1 175 ? -19.125 15.422 8.578 1 77.5 175 GLN A C 1
ATOM 1334 O O . GLN A 1 175 ? -18.391 15.969 7.758 1 77.5 175 GLN A O 1
ATOM 1339 N N . ALA A 1 176 ? -19.906 14.492 8.281 1 79.25 176 ALA A N 1
ATOM 1340 C CA . ALA A 1 176 ? -20.016 14.008 6.906 1 79.25 176 ALA A CA 1
ATOM 1341 C C . ALA A 1 176 ? -20.688 15.039 6.012 1 79.25 176 ALA A C 1
ATOM 1343 O O . ALA A 1 176 ? -20.328 15.188 4.84 1 79.25 176 ALA A O 1
ATOM 1344 N N . GLY A 1 177 ? -21.609 15.75 6.523 1 83.25 177 GLY A N 1
ATOM 1345 C CA . GLY A 1 177 ? -22.406 16.703 5.766 1 83.25 177 GLY A CA 1
ATOM 1346 C C . GLY A 1 177 ? -21.562 17.766 5.082 1 83.25 177 GLY A C 1
ATOM 1347 O O . GLY A 1 177 ? -21.562 17.859 3.854 1 83.25 177 GLY A O 1
ATOM 1348 N N . TRP A 1 178 ? -20.828 18.469 5.84 1 77.69 178 TRP A N 1
ATOM 1349 C CA . TRP A 1 178 ? -20.094 19.578 5.242 1 77.69 178 TRP A CA 1
ATOM 1350 C C . TRP A 1 178 ? -18.953 19.062 4.379 1 77.69 178 TRP A C 1
ATOM 1352 O O . TRP A 1 178 ? -18.531 19.719 3.422 1 77.69 178 TRP A O 1
ATOM 1362 N N . ARG A 1 179 ? -18.328 17.906 4.648 1 84.38 179 ARG A N 1
ATOM 1363 C CA . ARG A 1 179 ? -17.203 17.344 3.902 1 84.38 179 ARG A CA 1
ATOM 1364 C C . ARG A 1 179 ? -17.641 16.875 2.523 1 84.38 179 ARG A C 1
ATOM 1366 O O . ARG A 1 179 ? -16.844 16.812 1.59 1 84.38 179 ARG A O 1
ATOM 1373 N N . THR A 1 180 ? -18.906 16.516 2.422 1 87.19 180 THR A N 1
ATOM 1374 C CA . THR A 1 180 ? -19.406 15.961 1.167 1 87.19 180 THR A CA 1
ATOM 1375 C C . THR A 1 180 ? -20.203 17 0.398 1 87.19 180 THR A C 1
ATOM 1377 O O . THR A 1 180 ? -20.734 16.719 -0.68 1 87.19 180 THR A O 1
ATOM 1380 N N . ASP A 1 181 ? -20.328 18.188 0.926 1 87.19 181 ASP A N 1
ATOM 1381 C CA . ASP A 1 181 ? -21.016 19.312 0.287 1 87.19 181 ASP A CA 1
ATOM 1382 C C . ASP A 1 181 ? -20.031 20.203 -0.461 1 87.19 181 ASP A C 1
ATOM 1384 O O . ASP A 1 181 ? -19.234 20.922 0.158 1 87.19 181 ASP A O 1
ATOM 1388 N N . PRO A 1 182 ? -20.141 20.297 -1.753 1 89.25 182 PRO A N 1
ATOM 1389 C CA . PRO A 1 182 ? -19.188 21.109 -2.529 1 89.25 182 PRO A CA 1
ATOM 1390 C C . PRO A 1 182 ? -19.188 22.578 -2.113 1 89.25 182 PRO A C 1
ATOM 1392 O O . PRO A 1 182 ? -18.172 23.25 -2.236 1 89.25 182 PRO A O 1
ATOM 1395 N N . ALA A 1 183 ? -20.219 23.062 -1.544 1 86.12 183 ALA A N 1
ATOM 1396 C CA . ALA A 1 183 ? -20.312 24.453 -1.145 1 86.12 183 ALA A CA 1
ATOM 1397 C C . ALA A 1 183 ? -19.484 24.734 0.108 1 86.12 183 ALA A C 1
ATOM 1399 O O . ALA A 1 183 ? -19.109 25.875 0.369 1 86.12 183 ALA A O 1
ATOM 1400 N N . GLN A 1 184 ? -19.234 23.719 0.794 1 84.62 184 GLN A N 1
ATOM 1401 C CA . GLN A 1 184 ? -18.5 23.891 2.043 1 84.62 184 GLN A CA 1
ATOM 1402 C C . GLN A 1 184 ? -17.094 23.312 1.938 1 84.62 184 GLN A C 1
ATOM 1404 O O . GLN A 1 184 ? -16.141 23.891 2.471 1 84.62 184 GLN A O 1
ATOM 1409 N N . ALA A 1 185 ? -16.984 22.188 1.268 1 85.31 185 ALA A N 1
ATOM 1410 C CA . ALA A 1 185 ? -15.711 21.453 1.21 1 85.31 185 ALA A CA 1
ATOM 1411 C C . ALA A 1 185 ? -14.844 21.969 0.062 1 85.31 185 ALA A C 1
ATOM 1413 O O . ALA A 1 185 ? -13.617 21.828 0.091 1 85.31 185 ALA A O 1
ATOM 1414 N N . GLY A 1 186 ? -15.422 22.547 -0.918 1 88.19 186 GLY A N 1
ATOM 1415 C CA . GLY A 1 186 ? -14.695 22.922 -2.119 1 88.19 186 GLY A CA 1
ATOM 1416 C C . GLY A 1 186 ? -14.672 21.844 -3.174 1 88.19 186 GLY A C 1
ATOM 1417 O O . GLY A 1 186 ? -15.672 21.141 -3.383 1 88.19 186 GLY A O 1
ATOM 1418 N N . LEU A 1 187 ? -13.562 21.719 -3.816 1 90.31 187 LEU A N 1
ATOM 1419 C CA . LEU A 1 187 ? -13.414 20.922 -5.035 1 90.31 187 LEU A CA 1
ATOM 1420 C C . LEU A 1 187 ? -13.398 19.438 -4.719 1 90.31 187 LEU A C 1
ATOM 1422 O O . LEU A 1 187 ? -13.641 18.609 -5.598 1 90.31 187 LEU A O 1
ATOM 1426 N N . SER A 1 188 ? -13.117 19.109 -3.479 1 94.19 188 SER A N 1
ATOM 1427 C CA . SER A 1 188 ? -12.82 17.703 -3.201 1 94.19 188 SER A CA 1
ATOM 1428 C C . SER A 1 188 ? -13.172 17.344 -1.761 1 94.19 188 SER A C 1
ATOM 1430 O O . SER A 1 188 ? -13.047 18.172 -0.86 1 94.19 188 SER A O 1
ATOM 1432 N N . CYS A 1 189 ? -13.625 16.125 -1.545 1 94.38 189 CYS A N 1
ATOM 1433 C CA . CYS A 1 189 ? -13.836 15.562 -0.218 1 94.38 189 CYS A CA 1
ATOM 1434 C C . CYS A 1 189 ? -12.633 14.727 0.214 1 94.38 189 CYS A C 1
ATOM 1436 O O . CYS A 1 189 ? -11.805 15.188 1 1 94.38 189 CYS A O 1
ATOM 1438 N N . CYS A 1 190 ? -12.414 13.656 -0.373 1 96.62 190 CYS A N 1
ATOM 1439 C CA . CYS A 1 190 ? -11.406 12.672 0.018 1 96.62 190 CYS A CA 1
ATOM 1440 C C . CYS A 1 190 ? -10 13.203 -0.212 1 96.62 190 CYS A C 1
ATOM 1442 O O . CYS A 1 190 ? -9.172 13.195 0.7 1 96.62 190 CYS A O 1
ATOM 1444 N N . VAL A 1 191 ? -9.68 13.711 -1.35 1 97.5 191 VAL A N 1
ATOM 1445 C CA . VAL A 1 191 ? -8.352 14.219 -1.675 1 97.5 191 VAL A CA 1
ATOM 1446 C C . VAL A 1 191 ? -8.055 15.453 -0.822 1 97.5 191 VAL A C 1
ATOM 1448 O O . VAL A 1 191 ? -6.945 15.586 -0.291 1 97.5 191 VAL A O 1
ATOM 1451 N N . GLY A 1 192 ? -8.992 16.297 -0.695 1 96 192 GLY A N 1
ATOM 1452 C CA . GLY A 1 192 ? -8.805 17.484 0.117 1 96 192 GLY A CA 1
ATOM 1453 C C . GLY A 1 192 ? -8.633 17.172 1.593 1 96 192 GLY A C 1
ATOM 1454 O O . GLY A 1 192 ? -7.797 17.781 2.266 1 96 192 GLY A O 1
ATOM 1455 N N . ASP A 1 193 ? -9.391 16.25 2.078 1 94.75 193 ASP A N 1
ATOM 1456 C CA . ASP A 1 193 ? -9.43 15.953 3.506 1 94.75 193 ASP A CA 1
ATOM 1457 C C . ASP A 1 193 ? -8.227 15.109 3.926 1 94.75 193 ASP A C 1
ATOM 1459 O O . ASP A 1 193 ? -7.527 15.453 4.883 1 94.75 193 ASP A O 1
ATOM 1463 N N . ILE A 1 194 ? -7.984 14.023 3.168 1 96.31 194 ILE A N 1
ATOM 1464 C CA . ILE A 1 194 ? -6.941 13.133 3.66 1 96.31 194 ILE A CA 1
ATOM 1465 C C . ILE A 1 194 ? -5.816 13.031 2.631 1 96.31 194 ILE A C 1
ATOM 1467 O O . ILE A 1 194 ? -4.664 12.781 2.984 1 96.31 194 ILE A O 1
ATOM 1471 N N . GLY A 1 195 ? -6.094 13.234 1.383 1 98.12 195 GLY A N 1
ATOM 1472 C CA . GLY A 1 195 ? -5.059 13.203 0.358 1 98.12 195 GLY A CA 1
ATOM 1473 C C . GLY A 1 195 ? -3.975 14.242 0.568 1 98.12 195 GLY A C 1
ATOM 1474 O O . GLY A 1 195 ? -2.801 13.984 0.292 1 98.12 195 GLY A O 1
ATOM 1475 N N . THR A 1 196 ? -4.336 15.367 1.037 1 97.69 196 THR A N 1
ATOM 1476 C CA . THR A 1 196 ? -3.381 16.453 1.261 1 97.69 196 THR A CA 1
ATOM 1477 C C . THR A 1 196 ? -2.385 16.078 2.354 1 97.69 196 THR A C 1
ATOM 1479 O O . THR A 1 196 ? -1.221 16.469 2.307 1 97.69 196 THR A O 1
ATOM 1482 N N . HIS A 1 197 ? -2.873 15.344 3.365 1 98.12 197 HIS A N 1
ATOM 1483 C CA . HIS A 1 197 ? -1.952 14.844 4.379 1 98.12 197 HIS A CA 1
ATOM 1484 C C . HIS A 1 197 ? -0.924 13.898 3.773 1 98.12 197 HIS A C 1
ATOM 1486 O O . HIS A 1 197 ? 0.26 13.953 4.113 1 98.12 197 HIS A O 1
ATOM 1492 N N . ALA A 1 198 ? -1.415 13.031 2.914 1 98.62 198 ALA A N 1
ATOM 1493 C CA . ALA A 1 198 ? -0.534 12.062 2.256 1 98.62 198 ALA A CA 1
ATOM 1494 C C . ALA A 1 198 ? 0.494 12.773 1.38 1 98.62 198 ALA A C 1
ATOM 1496 O O . ALA A 1 198 ? 1.684 12.453 1.422 1 98.62 198 ALA A O 1
ATOM 1497 N N . GLU A 1 199 ? 0.01 13.727 0.604 1 98.69 199 GLU A N 1
ATOM 1498 C CA . GLU A 1 199 ? 0.904 14.539 -0.222 1 98.69 199 GLU A CA 1
ATOM 1499 C C . GLU A 1 199 ? 1.936 15.266 0.632 1 98.69 199 GLU A C 1
ATOM 1501 O O . GLU A 1 199 ? 3.131 15.234 0.336 1 98.69 199 GLU A O 1
ATOM 1506 N N . ASN A 1 200 ? 1.495 15.898 1.668 1 98.62 200 ASN A N 1
ATOM 1507 C CA . ASN A 1 200 ? 2.35 16.719 2.525 1 98.62 200 ASN A CA 1
ATOM 1508 C C . ASN A 1 200 ? 3.434 15.875 3.195 1 98.62 200 ASN A C 1
ATOM 1510 O O . ASN A 1 200 ? 4.605 16.25 3.191 1 98.62 200 ASN A O 1
ATOM 1514 N N . ILE A 1 201 ? 3.062 14.719 3.754 1 98.62 201 ILE A N 1
ATOM 1515 C CA . ILE A 1 201 ? 4.023 13.922 4.508 1 98.62 201 ILE A CA 1
ATOM 1516 C C . ILE A 1 201 ? 5.059 13.328 3.559 1 98.62 201 ILE A C 1
ATOM 1518 O O . ILE A 1 201 ? 6.227 13.172 3.922 1 98.62 201 ILE A O 1
ATOM 1522 N N . ALA A 1 202 ? 4.652 12.969 2.34 1 98.81 202 ALA A N 1
ATOM 1523 C CA . ALA A 1 202 ? 5.59 12.453 1.347 1 98.81 202 ALA A CA 1
ATOM 1524 C C . ALA A 1 202 ? 6.672 13.477 1.023 1 98.81 202 ALA A C 1
ATOM 1526 O O . ALA A 1 202 ? 7.863 13.156 1.037 1 98.81 202 ALA A O 1
ATOM 1527 N N . GLU A 1 203 ? 6.234 14.711 0.755 1 98.81 203 GLU A N 1
ATOM 1528 C CA . GLU A 1 203 ? 7.199 15.75 0.429 1 98.81 203 GLU A CA 1
ATOM 1529 C C . GLU A 1 203 ? 8.016 16.156 1.654 1 98.81 203 GLU A C 1
ATOM 1531 O O . GLU A 1 203 ? 9.211 16.422 1.548 1 98.81 203 GLU A O 1
ATOM 1536 N N . TYR A 1 204 ? 7.379 16.172 2.818 1 98.75 204 TYR A N 1
ATOM 1537 C CA . TYR A 1 204 ? 8.062 16.578 4.043 1 98.75 204 TYR A CA 1
ATOM 1538 C C . TYR A 1 204 ? 9.18 15.594 4.387 1 98.75 204 TYR A C 1
ATOM 1540 O O . TYR A 1 204 ? 10.32 16 4.621 1 98.75 204 TYR A O 1
ATOM 1548 N N . ILE A 1 205 ? 8.891 14.273 4.422 1 98.81 205 ILE A N 1
ATOM 1549 C CA . ILE A 1 205 ? 9.844 13.25 4.848 1 98.81 205 ILE A CA 1
ATOM 1550 C C . ILE A 1 205 ? 11 13.172 3.85 1 98.81 205 ILE A C 1
ATOM 1552 O O . ILE A 1 205 ? 12.164 13.078 4.242 1 98.81 205 ILE A O 1
ATOM 1556 N N . THR A 1 206 ? 10.719 13.289 2.562 1 98.75 206 THR A N 1
ATOM 1557 C CA . THR A 1 206 ? 11.734 13.008 1.55 1 98.75 206 THR A CA 1
ATOM 1558 C C . THR A 1 206 ? 12.5 14.273 1.182 1 98.75 206 THR A C 1
ATOM 1560 O O . THR A 1 206 ? 13.625 14.203 0.679 1 98.75 206 THR A O 1
ATOM 1563 N N . GLY A 1 207 ? 11.859 15.438 1.368 1 98.44 207 GLY A N 1
ATOM 1564 C CA . GLY A 1 207 ? 12.414 16.688 0.867 1 98.44 207 GLY A CA 1
ATOM 1565 C C . GLY A 1 207 ? 12.234 16.859 -0.63 1 98.44 207 GLY A C 1
ATOM 1566 O O . GLY A 1 207 ? 12.695 17.844 -1.206 1 98.44 207 GLY A O 1
ATOM 1567 N N . LEU A 1 208 ? 11.609 15.883 -1.295 1 98.75 208 LEU A N 1
ATOM 1568 C CA . LEU A 1 208 ? 11.367 15.938 -2.732 1 98.75 208 LEU A CA 1
ATOM 1569 C C . LEU A 1 208 ? 10.039 16.609 -3.031 1 98.75 208 LEU A C 1
ATOM 1571 O O . LEU A 1 208 ? 9.219 16.812 -2.129 1 98.75 208 LEU A O 1
ATOM 1575 N N . LYS A 1 209 ? 9.836 17.016 -4.25 1 98.75 209 LYS A N 1
ATOM 1576 C CA . LYS A 1 209 ? 8.586 17.625 -4.695 1 98.75 209 LYS A CA 1
ATOM 1577 C C . LYS A 1 209 ? 7.926 16.781 -5.789 1 98.75 209 LYS A C 1
ATOM 1579 O O . LYS A 1 209 ? 8.602 16.312 -6.711 1 98.75 209 LYS A O 1
ATOM 1584 N N . ILE A 1 210 ? 6.645 16.547 -5.66 1 98.81 210 ILE A N 1
ATOM 1585 C CA . ILE A 1 210 ? 5.863 15.953 -6.738 1 98.81 210 ILE A CA 1
ATOM 1586 C C . ILE A 1 210 ? 5.805 16.906 -7.926 1 98.81 210 ILE A C 1
ATOM 1588 O O . ILE A 1 210 ? 5.41 18.078 -7.773 1 98.81 210 ILE A O 1
ATOM 1592 N N . THR A 1 211 ? 6.152 16.469 -9.125 1 98.69 211 THR A N 1
ATOM 1593 C CA . THR A 1 211 ? 6.176 17.344 -10.297 1 98.69 211 THR A CA 1
ATOM 1594 C C . THR A 1 211 ? 4.977 17.062 -11.195 1 98.69 211 THR A C 1
ATOM 1596 O O . THR A 1 211 ? 4.469 17.984 -11.852 1 98.69 211 THR A O 1
ATOM 1599 N N . GLU A 1 212 ? 4.559 15.812 -11.297 1 98.31 212 GLU A N 1
ATOM 1600 C CA . GLU A 1 212 ? 3.402 15.398 -12.086 1 98.31 212 GLU A CA 1
ATOM 1601 C C . GLU A 1 212 ? 2.668 14.242 -11.414 1 98.31 212 GLU A C 1
ATOM 1603 O O . GLU A 1 212 ? 3.254 13.5 -10.625 1 98.31 212 GLU A O 1
ATOM 1608 N N . LEU A 1 213 ? 1.404 14.203 -11.773 1 98.75 213 LEU A N 1
ATOM 1609 C CA . LEU A 1 213 ? 0.618 13.102 -11.227 1 98.75 213 LEU A CA 1
ATOM 1610 C C . LEU A 1 213 ? -0.457 12.664 -12.219 1 98.75 213 LEU A C 1
ATOM 1612 O O . LEU A 1 213 ? -0.833 13.422 -13.109 1 98.75 213 LEU A O 1
ATOM 1616 N N . SER A 1 214 ? -0.863 11.398 -12.203 1 98.81 214 SER A N 1
ATOM 1617 C CA . SER A 1 214 ? -1.968 10.758 -12.914 1 98.81 214 SER A CA 1
ATOM 1618 C C . SER A 1 214 ? -2.943 10.102 -11.938 1 98.81 214 SER A C 1
ATOM 1620 O O . SER A 1 214 ? -2.59 9.141 -11.25 1 98.81 214 SER A O 1
ATOM 1622 N N . ALA A 1 215 ? -4.207 10.68 -11.93 1 98.69 215 ALA A N 1
ATOM 1623 C CA . ALA A 1 215 ? -5.09 10.312 -10.82 1 98.69 215 ALA A CA 1
ATOM 1624 C C . ALA A 1 215 ? -6.379 9.672 -11.336 1 98.69 215 ALA A C 1
ATOM 1626 O O . ALA A 1 215 ? -7.043 10.227 -12.211 1 98.69 215 ALA A O 1
ATOM 1627 N N . ASP A 1 216 ? -6.676 8.484 -10.867 1 98.56 216 ASP A N 1
ATOM 1628 C CA . ASP A 1 216 ? -7.977 7.844 -11.047 1 98.56 216 ASP A CA 1
ATOM 1629 C C . ASP A 1 216 ? -8.883 8.102 -9.844 1 98.56 216 ASP A C 1
ATOM 1631 O O . ASP A 1 216 ? -8.727 7.457 -8.797 1 98.56 216 ASP A O 1
ATOM 1635 N N . VAL A 1 217 ? -9.836 9.062 -9.984 1 98 217 VAL A N 1
ATOM 1636 C CA . VAL A 1 217 ? -10.648 9.586 -8.891 1 98 217 VAL A CA 1
ATOM 1637 C C . VAL A 1 217 ? -12.078 9.055 -9.008 1 98 217 VAL A C 1
ATOM 1639 O O . VAL A 1 217 ? -12.602 8.914 -10.109 1 98 217 VAL A O 1
ATOM 1642 N N . SER A 1 218 ? -12.695 8.719 -7.848 1 97.31 218 SER A N 1
ATOM 1643 C CA . SER A 1 218 ? -14.031 8.133 -7.887 1 97.31 218 SER A CA 1
ATOM 1644 C C . SER A 1 218 ? -14.93 8.742 -6.812 1 97.31 218 SER A C 1
ATOM 1646 O O . SER A 1 218 ? -14.445 9.266 -5.809 1 97.31 218 SER A O 1
ATOM 1648 N N . SER A 1 219 ? -16.203 8.773 -7.09 1 96.38 219 SER A N 1
ATOM 1649 C CA . SER A 1 219 ? -17.297 8.836 -6.125 1 96.38 219 SER A CA 1
ATOM 1650 C C . SER A 1 219 ? -18.047 7.504 -6.051 1 96.38 219 SER A C 1
ATOM 1652 O O . SER A 1 219 ? -19 7.285 -6.789 1 96.38 219 SER A O 1
ATOM 1654 N N . VAL A 1 220 ? -17.625 6.656 -5.145 1 95.81 220 VAL A N 1
ATOM 1655 C CA . VAL A 1 220 ? -18.016 5.25 -5.145 1 95.81 220 VAL A CA 1
ATOM 1656 C C . VAL A 1 220 ? -19.406 5.094 -4.531 1 95.81 220 VAL A C 1
ATOM 1658 O O . VAL A 1 220 ? -20.234 4.359 -5.059 1 95.81 220 VAL A O 1
ATOM 1661 N N . VAL A 1 221 ? -19.594 5.766 -3.381 1 93.88 221 VAL A N 1
ATOM 1662 C CA . VAL A 1 221 ? -20.859 5.637 -2.676 1 93.88 221 VAL A CA 1
ATOM 1663 C C . VAL A 1 221 ? -21.969 6.34 -3.463 1 93.88 221 VAL A C 1
ATOM 1665 O O . VAL A 1 221 ? -21.797 7.488 -3.885 1 93.88 221 VAL A O 1
ATOM 1668 N N . ALA A 1 222 ? -23.062 5.719 -3.67 1 91.5 222 ALA A N 1
ATOM 1669 C CA . ALA A 1 222 ? -24.156 6.23 -4.488 1 91.5 222 ALA A CA 1
ATOM 1670 C C . ALA A 1 222 ? -24.641 7.578 -3.965 1 91.5 222 ALA A C 1
ATOM 1672 O O . ALA A 1 222 ? -24.891 7.73 -2.768 1 91.5 222 ALA A O 1
ATOM 1673 N N . GLY A 1 223 ? -24.734 8.508 -4.863 1 89.12 223 GLY A N 1
ATOM 1674 C CA . GLY A 1 223 ? -25.297 9.805 -4.504 1 89.12 223 GLY A CA 1
ATOM 1675 C C . GLY A 1 223 ? -24.234 10.812 -4.094 1 89.12 223 GLY A C 1
ATOM 1676 O O . GLY A 1 223 ? -24.516 12.016 -4.031 1 89.12 223 GLY A O 1
ATOM 1677 N N . ARG A 1 224 ? -23.047 10.367 -3.809 1 92.69 224 ARG A N 1
ATOM 1678 C CA . ARG A 1 224 ? -22 11.266 -3.369 1 92.69 224 ARG A CA 1
ATOM 1679 C C . ARG A 1 224 ? -21.562 12.195 -4.5 1 92.69 224 ARG A C 1
ATOM 1681 O O . ARG A 1 224 ? -21.297 11.742 -5.617 1 92.69 224 ARG A O 1
ATOM 1688 N N . LYS A 1 225 ? -21.422 13.461 -4.203 1 90.75 225 LYS A N 1
ATOM 1689 C CA . LYS A 1 225 ? -21.141 14.469 -5.219 1 90.75 225 LYS A CA 1
ATOM 1690 C C . LYS A 1 225 ? -19.641 14.688 -5.375 1 90.75 225 LYS A C 1
ATOM 1692 O O . LYS A 1 225 ? -19.172 15.086 -6.445 1 90.75 225 LYS A O 1
ATOM 1697 N N . LEU A 1 226 ? -18.953 14.469 -4.285 1 94.31 226 LEU A N 1
ATOM 1698 C CA . LEU A 1 226 ? -17.5 14.664 -4.285 1 94.31 226 LEU A CA 1
ATOM 1699 C C . LEU A 1 226 ? -16.766 13.328 -4.203 1 94.31 226 LEU A C 1
ATOM 1701 O O . LEU A 1 226 ? -17.375 12.297 -3.906 1 94.31 226 LEU A O 1
ATOM 1705 N N . ASP A 1 227 ? -15.5 13.422 -4.488 1 96.69 227 ASP A N 1
ATOM 1706 C CA . ASP A 1 227 ? -14.688 12.211 -4.496 1 96.69 227 ASP A CA 1
ATOM 1707 C C . ASP A 1 227 ? -14.617 11.586 -3.102 1 96.69 227 ASP A C 1
ATOM 1709 O O . ASP A 1 227 ? -14.562 12.297 -2.098 1 96.69 227 ASP A O 1
ATOM 1713 N N . ASP A 1 228 ? -14.625 10.258 -3.062 1 97.75 228 ASP A N 1
ATOM 1714 C CA . ASP A 1 228 ? -14.422 9.539 -1.812 1 97.75 228 ASP A CA 1
ATOM 1715 C C . ASP A 1 228 ? -13.32 8.492 -1.958 1 97.75 228 ASP A C 1
ATOM 1717 O O . ASP A 1 228 ? -13.039 7.742 -1.019 1 97.75 228 ASP A O 1
ATOM 1721 N N . ASP A 1 229 ? -12.703 8.469 -3.119 1 98.38 229 ASP A N 1
ATOM 1722 C CA . ASP A 1 229 ? -11.609 7.539 -3.389 1 98.38 229 ASP A CA 1
ATOM 1723 C C . ASP A 1 229 ? -10.703 8.07 -4.5 1 98.38 229 ASP A C 1
ATOM 1725 O O . ASP A 1 229 ? -11.188 8.625 -5.488 1 98.38 229 ASP A O 1
ATOM 1729 N N . ALA A 1 230 ? -9.391 7.887 -4.328 1 98.62 230 ALA A N 1
ATOM 1730 C CA . ALA A 1 230 ? -8.445 8.297 -5.363 1 98.62 230 ALA A CA 1
ATOM 1731 C C . ALA A 1 230 ? -7.199 7.418 -5.348 1 98.62 230 ALA A C 1
ATOM 1733 O O . ALA A 1 230 ? -6.684 7.078 -4.281 1 98.62 230 ALA A O 1
ATOM 1734 N N . ASN A 1 231 ? -6.809 6.922 -6.496 1 98.81 231 ASN A N 1
ATOM 1735 C CA . ASN A 1 231 ? -5.543 6.254 -6.773 1 98.81 231 ASN A CA 1
ATOM 1736 C C . ASN A 1 231 ? -4.66 7.094 -7.695 1 98.81 231 ASN A C 1
ATOM 1738 O O . ASN A 1 231 ? -5.055 7.414 -8.82 1 98.81 231 ASN A O 1
ATOM 1742 N N . ILE A 1 232 ? -3.461 7.398 -7.215 1 98.81 232 ILE A N 1
ATOM 1743 C CA . ILE A 1 232 ? -2.691 8.406 -7.93 1 98.81 232 ILE A CA 1
ATOM 1744 C C . ILE A 1 232 ? -1.275 7.895 -8.188 1 98.81 232 ILE A C 1
ATOM 1746 O O . ILE A 1 232 ? -0.597 7.438 -7.266 1 98.81 232 ILE A O 1
ATOM 1750 N N . LEU A 1 233 ? -0.814 7.91 -9.461 1 98.81 233 LEU A N 1
ATOM 1751 C CA . LEU A 1 233 ? 0.596 7.75 -9.805 1 98.81 233 LEU A CA 1
ATOM 1752 C C . LEU A 1 233 ? 1.35 9.062 -9.625 1 98.81 233 LEU A C 1
ATOM 1754 O O . LEU A 1 233 ? 0.84 10.125 -9.977 1 98.81 233 LEU A O 1
ATOM 1758 N N . LEU A 1 234 ? 2.525 9 -9.062 1 98.88 234 LEU A N 1
ATOM 1759 C CA . LEU A 1 234 ? 3.307 10.195 -8.766 1 98.88 234 LEU A CA 1
ATOM 1760 C C . LEU A 1 234 ? 4.668 10.141 -9.453 1 98.88 234 LEU A C 1
ATOM 1762 O O . LEU A 1 234 ? 5.289 9.078 -9.523 1 98.88 234 LEU A O 1
ATOM 1766 N N . ARG A 1 235 ? 5.156 11.242 -9.891 1 98.88 235 ARG A N 1
ATOM 1767 C CA . ARG A 1 235 ? 6.543 11.461 -10.289 1 98.88 235 ARG A CA 1
ATOM 1768 C C . ARG A 1 235 ? 7.152 12.633 -9.531 1 98.88 235 ARG A C 1
ATOM 1770 O O . ARG A 1 235 ? 6.5 13.664 -9.328 1 98.88 235 ARG A O 1
ATOM 1777 N N . PHE A 1 236 ? 8.391 12.484 -9.055 1 98.81 236 PHE A N 1
ATOM 1778 C CA . PHE A 1 236 ? 9.062 13.469 -8.211 1 98.81 236 PHE A CA 1
ATOM 1779 C C . PHE A 1 236 ? 10.188 14.156 -8.984 1 98.81 236 PHE A C 1
ATOM 1781 O O . PHE A 1 236 ? 10.586 13.695 -10.055 1 98.81 236 PHE A O 1
ATOM 1788 N N . ASP A 1 237 ? 10.695 15.211 -8.445 1 98.75 237 ASP A N 1
ATOM 1789 C CA . ASP A 1 237 ? 11.641 16.094 -9.125 1 98.75 237 ASP A CA 1
ATOM 1790 C C . ASP A 1 237 ? 13.016 15.453 -9.234 1 98.75 237 ASP A C 1
ATOM 1792 O O . ASP A 1 237 ? 13.859 15.906 -10.016 1 98.75 237 ASP A O 1
ATOM 1796 N N . ASN A 1 238 ? 13.281 14.398 -8.555 1 98.06 238 ASN A N 1
ATOM 1797 C CA . ASN A 1 238 ? 14.562 13.711 -8.688 1 98.06 238 ASN A CA 1
ATOM 1798 C C . ASN A 1 238 ? 14.445 12.477 -9.578 1 98.06 238 ASN A C 1
ATOM 1800 O O . ASN A 1 238 ? 15.383 11.68 -9.664 1 98.06 238 ASN A O 1
ATOM 1804 N N . GLY A 1 239 ? 13.273 12.234 -10.133 1 97.44 239 GLY A N 1
ATOM 1805 C CA . GLY A 1 239 ? 13.07 11.086 -11 1 97.44 239 GLY A CA 1
ATOM 1806 C C . GLY A 1 239 ? 12.406 9.922 -10.305 1 97.44 239 GLY A C 1
ATOM 1807 O O . GLY A 1 239 ? 11.984 8.961 -10.945 1 97.44 239 GLY A O 1
ATOM 1808 N N . ALA A 1 240 ? 12.281 9.953 -8.961 1 98.19 240 ALA A N 1
ATOM 1809 C CA . ALA A 1 240 ? 11.562 8.906 -8.234 1 98.19 240 ALA A CA 1
ATOM 1810 C C . ALA A 1 240 ? 10.102 8.844 -8.656 1 98.19 240 ALA A C 1
ATOM 1812 O O . ALA A 1 240 ? 9.531 9.844 -9.102 1 98.19 240 ALA A O 1
ATOM 1813 N N . LYS A 1 241 ? 9.562 7.723 -8.609 1 98.44 241 LYS A N 1
ATOM 1814 C CA . LYS A 1 241 ? 8.148 7.508 -8.883 1 98.44 241 LYS A CA 1
ATOM 1815 C C . LYS A 1 241 ? 7.43 6.93 -7.664 1 98.44 241 LYS A C 1
ATOM 1817 O O . LYS A 1 241 ? 8.078 6.465 -6.723 1 98.44 241 LYS A O 1
ATOM 1822 N N . GLY A 1 242 ? 6.16 7.066 -7.633 1 98.19 242 GLY A N 1
ATOM 1823 C CA . GLY A 1 242 ? 5.441 6.578 -6.469 1 98.19 242 GLY A CA 1
ATOM 1824 C C . GLY A 1 242 ? 3.943 6.488 -6.688 1 98.19 242 GLY A C 1
ATOM 1825 O O . GLY A 1 242 ? 3.467 6.617 -7.816 1 98.19 242 GLY A O 1
ATOM 1826 N N . VAL A 1 243 ? 3.277 6.082 -5.621 1 98.88 243 VAL A N 1
ATOM 1827 C CA . VAL A 1 243 ? 1.827 5.926 -5.598 1 98.88 243 VAL A CA 1
ATOM 1828 C C . VAL A 1 243 ? 1.254 6.602 -4.355 1 98.88 243 VAL A C 1
ATOM 1830 O O . VAL A 1 243 ? 1.823 6.5 -3.264 1 98.88 243 VAL A O 1
ATOM 1833 N N . LEU A 1 244 ? 0.197 7.359 -4.535 1 98.88 244 LEU A N 1
ATOM 1834 C CA . LEU A 1 244 ? -0.603 7.891 -3.439 1 98.88 244 LEU A CA 1
ATOM 1835 C C . LEU A 1 244 ? -2.025 7.344 -3.488 1 98.88 244 LEU A C 1
ATOM 1837 O O . LEU A 1 244 ? -2.697 7.438 -4.52 1 98.88 244 LEU A O 1
ATOM 1841 N N . ILE A 1 245 ? -2.414 6.699 -2.389 1 98.81 245 ILE A N 1
ATOM 1842 C CA . ILE A 1 245 ? -3.764 6.156 -2.271 1 98.81 245 ILE A CA 1
ATOM 1843 C C . ILE A 1 245 ? -4.516 6.883 -1.158 1 98.81 245 ILE A C 1
ATOM 1845 O O . ILE A 1 245 ? -4.066 6.906 -0.01 1 98.81 245 ILE A O 1
ATOM 1849 N N . ALA A 1 246 ? -5.578 7.512 -1.455 1 98.56 246 ALA A N 1
ATOM 1850 C CA . ALA A 1 246 ? -6.496 8.117 -0.491 1 98.56 246 ALA A CA 1
ATOM 1851 C C . ALA A 1 246 ? -7.895 7.527 -0.62 1 98.56 246 ALA A C 1
ATOM 1853 O O . ALA A 1 246 ? -8.461 7.496 -1.714 1 98.56 246 ALA A O 1
ATOM 1854 N N . SER A 1 247 ? -8.406 7.051 0.501 1 98.62 247 SER A N 1
ATOM 1855 C CA . SER A 1 247 ? -9.711 6.406 0.42 1 98.62 247 SER A CA 1
ATOM 1856 C C . SER A 1 247 ? -10.523 6.633 1.695 1 98.62 247 SER A C 1
ATOM 1858 O O . SER A 1 247 ? -9.977 6.551 2.801 1 98.62 247 SER A O 1
ATOM 1860 N N . GLN A 1 248 ? -11.766 6.984 1.503 1 97.44 248 GLN A N 1
ATOM 1861 C CA . GLN A 1 248 ? -12.672 7.074 2.643 1 97.44 248 GLN A CA 1
ATOM 1862 C C . GLN A 1 248 ? -13.742 5.984 2.584 1 97.44 248 GLN A C 1
ATOM 1864 O O . GLN A 1 248 ? -14.742 6.047 3.305 1 97.44 248 GLN A O 1
ATOM 1869 N N . ILE A 1 249 ? -13.531 5.008 1.641 1 96.69 249 ILE A N 1
ATOM 1870 C CA . ILE A 1 249 ? -14.469 3.904 1.49 1 96.69 249 ILE A CA 1
ATOM 1871 C C . ILE A 1 249 ? -13.789 2.588 1.845 1 96.69 249 ILE A C 1
ATOM 1873 O O . ILE A 1 249 ? -14.281 1.511 1.502 1 96.69 249 ILE A O 1
ATOM 1877 N N . ALA A 1 250 ? -12.602 2.619 2.389 1 97.25 250 ALA A N 1
ATOM 1878 C CA . ALA A 1 250 ? -11.891 1.422 2.842 1 97.25 250 ALA A CA 1
ATOM 1879 C C . ALA A 1 250 ? -12.508 0.876 4.125 1 97.25 250 ALA A C 1
ATOM 1881 O O . ALA A 1 250 ? -11.992 1.118 5.219 1 97.25 250 ALA A O 1
ATOM 1882 N N . ASN A 1 251 ? -13.523 0.125 3.977 1 96.19 251 ASN A N 1
ATOM 1883 C CA . ASN A 1 251 ? -14.328 -0.334 5.105 1 96.19 251 ASN A CA 1
ATOM 1884 C C . ASN A 1 251 ? -13.477 -1.066 6.137 1 96.19 251 ASN A C 1
ATOM 1886 O O . ASN A 1 251 ? -12.727 -1.981 5.793 1 96.19 251 ASN A O 1
ATOM 1890 N N . GLY A 1 252 ? -13.578 -0.672 7.355 1 95 252 GLY A N 1
ATOM 1891 C CA . GLY A 1 252 ? -12.875 -1.285 8.469 1 95 252 GLY A CA 1
ATOM 1892 C C . GLY A 1 252 ? -11.586 -0.563 8.828 1 95 252 GLY A C 1
ATOM 1893 O O . GLY A 1 252 ? -11.031 -0.779 9.906 1 95 252 GLY A O 1
ATOM 1894 N N . GLU A 1 253 ? -11.117 0.187 7.863 1 96.12 253 GLU A N 1
ATOM 1895 C CA . GLU A 1 253 ? -9.922 0.973 8.164 1 96.12 253 GLU A CA 1
ATOM 1896 C C . GLU A 1 253 ? -10.258 2.154 9.07 1 96.12 253 GLU A C 1
ATOM 1898 O O . GLU A 1 253 ? -11.289 2.811 8.891 1 96.12 253 GLU A O 1
ATOM 1903 N N . GLU A 1 254 ? -9.445 2.463 10.016 1 93.94 254 GLU A N 1
ATOM 1904 C CA . GLU A 1 254 ? -9.633 3.611 10.891 1 93.94 254 GLU A CA 1
ATOM 1905 C C . GLU A 1 254 ? -9.031 4.875 10.289 1 93.94 254 GLU A C 1
ATOM 1907 O O . GLU A 1 254 ? -9.609 5.477 9.383 1 93.94 254 GLU A O 1
ATOM 1912 N N . ASN A 1 255 ? -7.832 5.234 10.555 1 93.62 255 ASN A N 1
ATOM 1913 C CA . ASN A 1 255 ? -7.145 6.438 10.102 1 93.62 255 ASN A CA 1
ATOM 1914 C C . ASN A 1 255 ? -5.664 6.176 9.852 1 93.62 255 ASN A C 1
ATOM 1916 O O . ASN A 1 255 ? -4.805 6.879 10.375 1 93.62 255 ASN A O 1
ATOM 1920 N N . GLU A 1 256 ? -5.402 5.207 8.961 1 93.88 256 GLU A N 1
ATOM 1921 C CA . GLU A 1 256 ? -4.051 4.668 8.883 1 93.88 256 GLU A CA 1
ATOM 1922 C C . GLU A 1 256 ? -3.234 5.379 7.809 1 93.88 256 GLU A C 1
ATOM 1924 O O . GLU A 1 256 ? -2.908 4.789 6.777 1 93.88 256 GLU A O 1
ATOM 1929 N N . LEU A 1 257 ? -2.793 6.617 8.109 1 97.75 257 LEU A N 1
ATOM 1930 C CA . LEU A 1 257 ? -1.77 7.219 7.258 1 97.75 257 LEU A CA 1
ATOM 1931 C C . LEU A 1 257 ? -0.467 6.43 7.336 1 97.75 257 LEU A C 1
ATOM 1933 O O . LEU A 1 257 ? 0.056 6.191 8.422 1 97.75 257 LEU A O 1
ATOM 1937 N N . LYS A 1 258 ? 0.015 5.934 6.18 1 97.5 258 LYS A N 1
ATOM 1938 C CA . LYS A 1 258 ? 1.244 5.148 6.125 1 97.5 258 LYS A CA 1
ATOM 1939 C C . LYS A 1 258 ? 2.131 5.594 4.969 1 97.5 258 LYS A C 1
ATOM 1941 O O . LYS A 1 258 ? 1.632 5.984 3.91 1 97.5 258 LYS A O 1
ATOM 1946 N N . ILE A 1 259 ? 3.408 5.516 5.203 1 98.75 259 ILE A N 1
ATOM 1947 C CA . ILE A 1 259 ? 4.34 5.883 4.145 1 98.75 259 ILE A CA 1
ATOM 1948 C C . ILE A 1 259 ? 5.523 4.914 4.141 1 98.75 259 ILE A C 1
ATOM 1950 O O . ILE A 1 259 ? 6 4.504 5.203 1 98.75 259 ILE A O 1
ATOM 1954 N N . ARG A 1 260 ? 5.902 4.438 3.008 1 98.75 260 ARG A N 1
ATOM 1955 C CA . ARG A 1 260 ? 7.137 3.705 2.727 1 98.75 260 ARG A CA 1
ATOM 1956 C C . ARG A 1 260 ? 8 4.457 1.721 1 98.75 260 ARG A C 1
ATOM 1958 O O . ARG A 1 260 ? 7.5 4.949 0.708 1 98.75 260 ARG A O 1
ATOM 1965 N N . VAL A 1 261 ? 9.219 4.598 2.018 1 98.88 261 VAL A N 1
ATOM 1966 C CA . VAL A 1 261 ? 10.203 5.227 1.145 1 98.88 261 VAL A CA 1
ATOM 1967 C C . VAL A 1 261 ? 11.367 4.27 0.903 1 98.88 261 VAL A C 1
ATOM 1969 O O . VAL A 1 261 ? 11.93 3.713 1.851 1 98.88 261 VAL A O 1
ATOM 1972 N N . TYR A 1 262 ? 11.695 4.059 -0.362 1 98.75 262 TYR A N 1
ATOM 1973 C CA . TYR A 1 262 ? 12.805 3.18 -0.705 1 98.75 262 TYR A CA 1
ATOM 1974 C C . TYR A 1 262 ? 13.898 3.945 -1.438 1 98.75 262 TYR A C 1
ATOM 1976 O O . TYR A 1 262 ? 13.633 4.633 -2.426 1 98.75 262 TYR A O 1
ATOM 1984 N N . GLY A 1 263 ? 15.07 3.857 -0.934 1 98.31 263 GLY A N 1
ATOM 1985 C CA . GLY A 1 263 ? 16.25 4.422 -1.575 1 98.31 263 GLY A CA 1
ATOM 1986 C C . GLY A 1 263 ? 17.25 3.373 -2.016 1 98.31 263 GLY A C 1
ATOM 1987 O O . GLY A 1 263 ? 16.953 2.176 -1.999 1 98.31 263 GLY A O 1
ATOM 1988 N N . GLU A 1 264 ? 18.344 3.881 -2.439 1 96.12 264 GLU A N 1
ATOM 1989 C CA . GLU A 1 264 ? 19.438 3.059 -2.953 1 96.12 264 GLU A CA 1
ATOM 1990 C C . GLU A 1 264 ? 19.969 2.115 -1.879 1 96.12 264 GLU A C 1
ATOM 1992 O O . GLU A 1 264 ? 20.328 0.973 -2.172 1 96.12 264 GLU A O 1
ATOM 1997 N N . HIS A 1 265 ? 19.938 2.545 -0.606 1 95.88 265 HIS A N 1
ATOM 1998 C CA . HIS A 1 265 ? 20.688 1.829 0.412 1 95.88 265 HIS A CA 1
ATOM 1999 C C . HIS A 1 265 ? 19.766 1.277 1.497 1 95.88 265 HIS A C 1
ATOM 2001 O O . HIS A 1 265 ? 20.172 0.41 2.275 1 95.88 265 HIS A O 1
ATOM 2007 N N . ALA A 1 266 ? 18.594 1.809 1.531 1 97.44 266 ALA A N 1
ATOM 2008 C CA . ALA A 1 266 ? 17.703 1.425 2.619 1 97.44 266 ALA A CA 1
ATOM 2009 C C . ALA A 1 266 ? 16.25 1.813 2.307 1 97.44 266 ALA A C 1
ATOM 2011 O O . ALA A 1 266 ? 15.992 2.514 1.325 1 97.44 266 ALA A O 1
ATOM 2012 N N . GLY A 1 267 ? 15.352 1.296 3.043 1 98.06 267 GLY A N 1
ATOM 2013 C CA . GLY A 1 267 ? 13.953 1.696 3.045 1 98.06 267 GLY A CA 1
ATOM 2014 C C . GLY A 1 267 ? 13.445 2.082 4.422 1 98.06 267 GLY A C 1
ATOM 2015 O O . GLY A 1 267 ? 14.039 1.707 5.438 1 98.06 267 GLY A O 1
ATOM 2016 N N . LEU A 1 268 ? 12.391 2.896 4.418 1 98.31 268 LEU A N 1
ATOM 2017 C CA . LEU A 1 268 ? 11.719 3.305 5.641 1 98.31 268 LEU A CA 1
ATOM 2018 C C . LEU A 1 268 ? 10.227 3.012 5.562 1 98.31 268 LEU A C 1
ATOM 2020 O O . LEU A 1 268 ? 9.625 3.105 4.488 1 98.31 268 LEU A O 1
ATOM 2024 N N . GLU A 1 269 ? 9.695 2.697 6.707 1 98.56 269 GLU A N 1
ATOM 2025 C CA . GLU A 1 269 ? 8.25 2.529 6.836 1 98.56 269 GLU A CA 1
ATOM 2026 C C . GLU A 1 269 ? 7.734 3.152 8.133 1 98.56 269 GLU A C 1
ATOM 2028 O O . GLU A 1 269 ? 8.297 2.92 9.203 1 98.56 269 GLU A O 1
ATOM 2033 N N . TRP A 1 270 ? 6.742 3.979 8.023 1 98.5 270 TRP A N 1
ATOM 2034 C CA . TRP A 1 270 ? 6.082 4.602 9.164 1 98.5 270 TRP A CA 1
ATOM 2035 C C . TRP A 1 270 ? 4.566 4.535 9.023 1 98.5 270 TRP A C 1
ATOM 2037 O O . TRP A 1 270 ? 4.031 4.758 7.934 1 98.5 270 TRP A O 1
ATOM 2047 N N . LEU A 1 271 ? 3.838 4.242 10.094 1 96.94 271 LEU A N 1
ATOM 2048 C CA . LEU A 1 271 ? 2.379 4.273 10.086 1 96.94 271 LEU A CA 1
ATOM 2049 C C . LEU A 1 271 ? 1.843 5.031 11.297 1 96.94 271 LEU A C 1
ATOM 2051 O O . LEU A 1 271 ? 2.396 4.93 12.391 1 96.94 271 LEU A O 1
ATOM 2055 N N . GLN A 1 272 ? 0.788 5.77 11.133 1 96.06 272 GLN A N 1
ATOM 2056 C CA . GLN A 1 272 ? 0.222 6.664 12.133 1 96.06 272 GLN A CA 1
ATOM 2057 C C . GLN A 1 272 ? -0.338 5.883 13.312 1 96.06 272 GLN A C 1
ATOM 2059 O O . GLN A 1 272 ? -0.325 6.367 14.453 1 96.06 272 GLN A O 1
ATOM 2064 N N . SER A 1 273 ? -0.781 4.598 13.109 1 94.75 273 SER A N 1
ATOM 2065 C CA . SER A 1 273 ? -1.361 3.812 14.195 1 94.75 273 SER A CA 1
ATOM 2066 C C . SER A 1 273 ? -0.295 3.375 15.195 1 94.75 273 SER A C 1
ATOM 2068 O O . SER A 1 273 ? -0.612 2.998 16.328 1 94.75 273 SER A O 1
ATOM 2070 N N . GLU A 1 274 ? 0.965 3.332 14.781 1 96.12 274 GLU A N 1
ATOM 2071 C CA . GLU A 1 274 ? 2.135 3.109 15.625 1 96.12 274 GLU A CA 1
ATOM 2072 C C . GLU A 1 274 ? 3.154 4.234 15.469 1 96.12 274 GLU A C 1
ATOM 2074 O O . GLU A 1 274 ? 4.305 3.986 15.102 1 96.12 274 GLU A O 1
ATOM 2079 N N . PRO A 1 275 ? 2.686 5.395 15.875 1 97.06 275 PRO A N 1
ATOM 2080 C CA . PRO A 1 275 ? 3.447 6.582 15.477 1 97.06 275 PRO A CA 1
ATOM 2081 C C . PRO A 1 275 ? 4.785 6.691 16.203 1 97.06 275 PRO A C 1
ATOM 2083 O O . PRO A 1 275 ? 5.637 7.496 15.82 1 97.06 275 PRO A O 1
ATOM 2086 N N . ASN A 1 276 ? 5.016 5.816 17.25 1 97.94 276 ASN A N 1
ATOM 2087 C CA . ASN A 1 276 ? 6.254 5.891 18.031 1 97.94 276 ASN A CA 1
ATOM 2088 C C . ASN A 1 276 ? 7.312 4.938 17.484 1 97.94 276 ASN A C 1
ATOM 2090 O O . ASN A 1 276 ? 8.367 4.762 18.094 1 97.94 276 ASN A O 1
ATOM 2094 N N . THR A 1 277 ? 7.027 4.305 16.406 1 98.12 277 THR A N 1
ATOM 2095 C CA . THR A 1 277 ? 7.945 3.344 15.805 1 98.12 277 THR A CA 1
ATOM 2096 C C . THR A 1 277 ? 8.266 3.736 14.359 1 98.12 277 THR A C 1
ATOM 2098 O O . THR A 1 277 ? 7.371 4.078 13.594 1 98.12 277 THR A O 1
ATOM 2101 N N . LEU A 1 278 ? 9.516 3.795 14.031 1 98.56 278 LEU A N 1
ATOM 2102 C CA . LEU A 1 278 ? 10 3.883 12.664 1 98.56 278 LEU A CA 1
ATOM 2103 C C . LEU A 1 278 ? 10.789 2.633 12.281 1 98.56 278 LEU A C 1
ATOM 2105 O O . LEU A 1 278 ? 11.742 2.26 12.977 1 98.56 278 LEU A O 1
ATOM 2109 N N . ILE A 1 279 ? 10.352 1.979 11.195 1 98.56 279 ILE A N 1
ATOM 2110 C CA . ILE A 1 279 ? 11.055 0.794 10.719 1 98.56 279 ILE A CA 1
ATOM 2111 C C . ILE A 1 279 ? 12.062 1.192 9.641 1 98.56 279 ILE A C 1
ATOM 2113 O O . ILE A 1 279 ? 11.719 1.895 8.688 1 98.56 279 ILE A O 1
ATOM 2117 N N . VAL A 1 280 ? 13.242 0.832 9.82 1 97.94 280 VAL A N 1
ATOM 2118 C CA . VAL A 1 280 ? 14.312 1.039 8.852 1 97.94 280 VAL A CA 1
ATOM 2119 C C . VAL A 1 280 ? 14.836 -0.31 8.359 1 97.94 280 VAL A C 1
ATOM 2121 O O . VAL A 1 280 ? 15.25 -1.15 9.164 1 97.94 280 VAL A O 1
ATOM 2124 N N . LYS A 1 281 ? 14.836 -0.49 7.02 1 96.81 281 LYS A N 1
ATOM 2125 C CA . LYS A 1 281 ? 15.18 -1.788 6.445 1 96.81 281 LYS A CA 1
ATOM 2126 C C . LYS A 1 281 ? 16.328 -1.665 5.461 1 96.81 281 LYS A C 1
ATOM 2128 O O . LYS A 1 281 ? 16.422 -0.683 4.723 1 96.81 281 LYS A O 1
ATOM 2133 N N . GLN A 1 282 ? 17.156 -2.609 5.5 1 94.5 282 GLN A N 1
ATOM 2134 C CA . GLN A 1 282 ? 18.266 -2.762 4.562 1 94.5 282 GLN A CA 1
ATOM 2135 C C . GLN A 1 282 ? 18.453 -4.223 4.164 1 94.5 282 GLN A C 1
ATOM 2137 O O . GLN A 1 282 ? 18.219 -5.125 4.969 1 94.5 282 GLN A O 1
ATOM 2142 N N . ASN A 1 283 ? 18.875 -4.469 2.91 1 91.12 283 ASN A N 1
ATOM 2143 C CA . ASN A 1 283 ? 19 -5.832 2.406 1 91.12 283 ASN A CA 1
ATOM 2144 C C . ASN A 1 283 ? 20.016 -6.637 3.217 1 91.12 283 ASN A C 1
ATOM 2146 O O . ASN A 1 283 ? 19.828 -7.836 3.434 1 91.12 283 ASN A O 1
ATOM 2150 N N . ASP A 1 284 ? 21.062 -6.07 3.689 1 90.81 284 ASP A N 1
ATOM 2151 C CA . ASP A 1 284 ? 22.188 -6.832 4.227 1 90.81 284 ASP A CA 1
ATOM 2152 C C . ASP A 1 284 ? 22.328 -6.609 5.73 1 90.81 284 ASP A C 1
ATOM 2154 O O . ASP A 1 284 ? 23.391 -6.871 6.305 1 90.81 284 ASP A O 1
ATOM 2158 N N . GLN A 1 285 ? 21.328 -6.016 6.391 1 93.06 285 GLN A N 1
ATOM 2159 C CA . GLN A 1 285 ? 21.328 -5.77 7.828 1 93.06 285 GLN A CA 1
ATOM 2160 C C . GLN A 1 285 ? 19.984 -6.145 8.453 1 93.06 285 GLN A C 1
ATOM 2162 O O . GLN A 1 285 ? 18.953 -6.156 7.766 1 93.06 285 GLN A O 1
ATOM 2167 N N . PRO A 1 286 ? 20 -6.527 9.727 1 94.19 286 PRO A N 1
ATOM 2168 C CA . PRO A 1 286 ? 18.703 -6.723 10.383 1 94.19 286 PRO A CA 1
ATOM 2169 C C . PRO A 1 286 ? 17.828 -5.48 10.328 1 94.19 286 PRO A C 1
ATOM 2171 O O . PRO A 1 286 ? 18.328 -4.355 10.398 1 94.19 286 PRO A O 1
ATOM 2174 N N . THR A 1 287 ? 16.547 -5.68 10.211 1 95.25 287 THR A N 1
ATOM 2175 C CA . THR A 1 287 ? 15.594 -4.582 10.297 1 95.25 287 THR A CA 1
ATOM 2176 C C . THR A 1 287 ? 15.711 -3.857 11.633 1 95.25 287 THR A C 1
ATOM 2178 O O . THR A 1 287 ? 15.828 -4.492 12.68 1 95.25 287 THR A O 1
ATOM 2181 N N . GLN A 1 288 ? 15.719 -2.574 11.57 1 95.88 288 GLN A N 1
ATOM 2182 C CA . GLN A 1 288 ? 15.797 -1.765 12.781 1 95.88 288 GLN A CA 1
ATOM 2183 C C . GLN A 1 288 ? 14.438 -1.167 13.133 1 95.88 288 GLN A C 1
ATOM 2185 O O . GLN A 1 288 ? 13.75 -0.621 12.258 1 95.88 288 GLN A O 1
ATOM 2190 N N . LEU A 1 289 ? 14.102 -1.366 14.367 1 96.75 289 LEU A N 1
ATOM 2191 C CA . LEU A 1 289 ? 12.992 -0.606 14.93 1 96.75 289 LEU A CA 1
ATOM 2192 C C . LEU A 1 289 ? 13.5 0.572 15.758 1 96.75 289 LEU A C 1
ATOM 2194 O O . LEU A 1 289 ? 14.086 0.38 16.828 1 96.75 289 LEU A O 1
ATOM 2198 N N . ARG A 1 290 ? 13.312 1.734 15.219 1 96.94 290 ARG A N 1
ATOM 2199 C CA . ARG A 1 290 ? 13.641 2.932 15.984 1 96.94 290 ARG A CA 1
ATOM 2200 C C . ARG A 1 290 ? 12.422 3.441 16.75 1 96.94 290 ARG A C 1
ATOM 2202 O O . ARG A 1 290 ? 11.344 3.621 16.172 1 96.94 290 ARG A O 1
ATOM 2209 N N . ARG A 1 291 ? 12.633 3.738 18 1 96.88 291 ARG A N 1
ATOM 2210 C CA . ARG A 1 291 ? 11.508 4.09 18.875 1 96.88 291 ARG A CA 1
ATOM 2211 C C . ARG A 1 291 ? 11.641 5.516 19.391 1 96.88 291 ARG A C 1
ATOM 2213 O O . ARG A 1 291 ? 12.742 5.961 19.719 1 96.88 291 ARG A O 1
ATOM 2220 N N . ALA A 1 292 ? 10.492 6.16 19.484 1 97.31 292 ALA A N 1
ATOM 2221 C CA . ALA A 1 292 ? 10.477 7.516 20.031 1 97.31 292 ALA A CA 1
ATOM 2222 C C . ALA A 1 292 ? 10.859 7.527 21.5 1 97.31 292 ALA A C 1
ATOM 2224 O O . ALA A 1 292 ? 10.539 6.594 22.25 1 97.31 292 ALA A O 1
ATOM 2225 N N . GLY A 1 293 ? 11.531 8.562 21.922 1 95.94 293 GLY A N 1
ATOM 2226 C CA . GLY A 1 293 ? 11.938 8.797 23.297 1 95.94 293 GLY A CA 1
ATOM 2227 C C . GLY A 1 293 ? 13 9.875 23.422 1 95.94 293 GLY A C 1
ATOM 2228 O O . GLY A 1 293 ? 14.016 9.844 22.734 1 95.94 293 GLY A O 1
ATOM 2229 N N . ALA A 1 294 ? 12.742 10.719 24.344 1 94.94 294 ALA A N 1
ATOM 2230 C CA . ALA A 1 294 ? 13.648 11.852 24.5 1 94.94 294 ALA A CA 1
ATOM 2231 C C . ALA A 1 294 ? 15.039 11.383 24.938 1 94.94 294 ALA A C 1
ATOM 2233 O O . ALA A 1 294 ? 16.031 12.102 24.766 1 94.94 294 ALA A O 1
ATOM 2234 N N . ASN A 1 295 ? 15.078 10.219 25.531 1 94.62 295 ASN A N 1
ATOM 2235 C CA . ASN A 1 295 ? 16.312 9.734 26.125 1 94.62 295 ASN A CA 1
ATOM 2236 C C . ASN A 1 295 ? 17.078 8.82 25.172 1 94.62 295 ASN A C 1
ATOM 2238 O O . ASN A 1 295 ? 18.125 8.281 25.516 1 94.62 295 ASN A O 1
ATOM 2242 N N . HIS A 1 296 ? 16.547 8.633 24.016 1 94.19 296 HIS A N 1
ATOM 2243 C CA . HIS A 1 296 ? 17.234 7.77 23.062 1 94.19 296 HIS A CA 1
ATOM 2244 C C . HIS A 1 296 ? 18.328 8.539 22.312 1 94.19 296 HIS A C 1
ATOM 2246 O O . HIS A 1 296 ? 18.016 9.367 21.453 1 94.19 296 HIS A O 1
ATOM 2252 N N . SER A 1 297 ? 19.562 8.133 22.5 1 94.62 297 SER A N 1
ATOM 2253 C CA . SER A 1 297 ? 20.688 8.867 21.938 1 94.62 297 SER A CA 1
ATOM 2254 C C . SER A 1 297 ? 20.859 8.586 20.453 1 94.62 297 SER A C 1
ATOM 2256 O O . SER A 1 297 ? 21.516 9.344 19.75 1 94.62 297 SER A O 1
ATOM 2258 N N . TYR A 1 298 ? 20.297 7.488 19.938 1 95.69 298 TYR A N 1
ATOM 2259 C CA . TYR A 1 298 ? 20.484 7.164 18.531 1 95.69 298 TYR A CA 1
ATOM 2260 C C . TYR A 1 298 ? 19.547 7.973 17.656 1 95.69 298 TYR A C 1
ATOM 2262 O O . TYR A 1 298 ? 19.703 8.016 16.438 1 95.69 298 TYR A O 1
ATOM 2270 N N . LEU A 1 299 ? 18.594 8.586 18.219 1 97.81 299 LEU A N 1
ATOM 2271 C CA . LEU A 1 299 ? 17.672 9.445 17.469 1 97.81 299 LEU A CA 1
ATOM 2272 C C . LEU A 1 299 ? 18.344 10.781 17.141 1 97.81 299 LEU A C 1
ATOM 2274 O O . LEU A 1 299 ? 19.219 11.242 17.875 1 97.81 299 LEU A O 1
ATOM 2278 N N . SER A 1 300 ? 17.922 11.344 16.047 1 98.19 300 SER A N 1
ATOM 2279 C CA . SER A 1 300 ? 18.391 12.672 15.68 1 98.19 300 SER A CA 1
ATOM 2280 C C . SER A 1 300 ? 17.953 13.719 16.703 1 98.19 300 SER A C 1
ATOM 2282 O O . SER A 1 300 ? 17 13.5 17.453 1 98.19 300 SER A O 1
ATOM 2284 N N . GLU A 1 301 ? 18.672 14.867 16.719 1 97.75 301 GLU A N 1
ATOM 2285 C CA . GLU A 1 301 ? 18.234 15.992 17.547 1 97.75 301 GLU A CA 1
ATOM 2286 C C . GLU A 1 301 ? 16.828 16.438 17.156 1 97.75 301 GLU A C 1
ATOM 2288 O O . GLU A 1 301 ? 16.031 16.797 18.031 1 97.75 301 GLU A O 1
ATOM 2293 N N . HIS A 1 302 ? 16.578 16.406 15.883 1 98 302 HIS A N 1
ATOM 2294 C CA . HIS A 1 302 ? 15.266 16.797 15.367 1 98 302 HIS A CA 1
ATOM 2295 C C . HIS A 1 302 ? 14.156 15.953 15.992 1 98 302 HIS A C 1
ATOM 2297 O O . HIS A 1 302 ? 13.148 16.5 16.453 1 98 302 HIS A O 1
ATOM 2303 N N . ALA A 1 303 ? 14.344 14.672 16.078 1 98.5 303 ALA A N 1
ATOM 2304 C CA . ALA A 1 303 ? 13.352 13.773 16.672 1 98.5 303 ALA A CA 1
ATOM 2305 C C . ALA A 1 303 ? 13.258 13.961 18.172 1 98.5 303 ALA A C 1
ATOM 2307 O O . ALA A 1 303 ? 12.156 14.031 18.734 1 98.5 303 ALA A O 1
ATOM 2308 N N . ARG A 1 304 ? 14.359 14.102 18.812 1 97.56 304 ARG A N 1
ATOM 2309 C CA . ARG A 1 304 ? 14.391 14.203 20.266 1 97.56 304 ARG A CA 1
ATOM 2310 C C . ARG A 1 304 ? 13.711 15.477 20.734 1 97.56 304 ARG A C 1
ATOM 2312 O O . ARG A 1 304 ? 13.031 15.484 21.766 1 97.56 304 ARG A O 1
ATOM 2319 N N . LEU A 1 305 ? 13.898 16.531 20 1 97.44 305 LEU A N 1
ATOM 2320 C CA . LEU A 1 305 ? 13.289 17.812 20.344 1 97.44 305 LEU A CA 1
ATOM 2321 C C . LEU A 1 305 ? 11.766 17.719 20.312 1 97.44 305 LEU A C 1
ATOM 2323 O O . LEU A 1 305 ? 11.07 18.562 20.875 1 97.44 305 LEU A O 1
ATOM 2327 N N . HIS A 1 306 ? 11.266 16.672 19.703 1 98.38 306 HIS A N 1
ATOM 2328 C CA . HIS A 1 306 ? 9.82 16.547 19.562 1 98.38 306 HIS A CA 1
ATOM 2329 C C . HIS A 1 306 ? 9.273 15.422 20.422 1 98.38 306 HIS A C 1
ATOM 2331 O O . HIS A 1 306 ? 8.133 14.984 20.234 1 98.38 306 HIS A O 1
ATOM 2337 N N . CYS A 1 307 ? 10.117 14.922 21.266 1 97.38 307 CYS A N 1
ATOM 2338 C CA . CYS A 1 307 ? 9.711 14.039 22.359 1 97.38 307 CYS A CA 1
ATOM 2339 C C . CYS A 1 307 ? 9.68 14.789 23.688 1 97.38 307 CYS A C 1
ATOM 2341 O O . CYS A 1 307 ? 10.578 15.57 23.984 1 97.38 307 CYS A O 1
ATOM 2343 N N . ARG A 1 308 ? 8.586 14.508 24.5 1 96.75 308 ARG A N 1
ATOM 2344 C CA . ARG A 1 308 ? 8.492 15.164 25.797 1 96.75 308 ARG A CA 1
ATOM 2345 C C . ARG A 1 308 ? 8.984 14.242 26.906 1 96.75 308 ARG A C 1
ATOM 2347 O O . ARG A 1 308 ? 9.414 14.703 27.969 1 96.75 308 ARG A O 1
ATOM 2354 N N . ILE A 1 309 ? 8.852 12.945 26.672 1 95 309 ILE A N 1
ATOM 2355 C CA . ILE A 1 309 ? 9.047 11.992 27.75 1 95 309 ILE A CA 1
ATOM 2356 C C . ILE A 1 309 ? 9.977 10.867 27.281 1 95 309 ILE A C 1
ATOM 2358 O O . ILE A 1 309 ? 10.195 10.695 26.078 1 95 309 ILE A O 1
ATOM 2362 N N . PRO A 1 310 ? 10.602 10.125 28.203 1 92.69 310 PRO A N 1
ATOM 2363 C CA . PRO A 1 310 ? 11.523 9.055 27.844 1 92.69 310 PRO A CA 1
ATOM 2364 C C . PRO A 1 310 ? 10.828 7.887 27.141 1 92.69 310 PRO A C 1
ATOM 2366 O O . PRO A 1 310 ? 9.602 7.773 27.188 1 92.69 310 PRO A O 1
ATOM 2369 N N . ALA A 1 311 ? 11.711 7.113 26.562 1 90.25 311 ALA A N 1
ATOM 2370 C CA . ALA A 1 311 ? 11.227 5.961 25.797 1 90.25 311 ALA A CA 1
ATOM 2371 C C . ALA A 1 311 ? 10.359 5.055 26.672 1 90.25 311 ALA A C 1
ATOM 2373 O O . ALA A 1 311 ? 10.578 4.953 27.875 1 90.25 311 ALA A O 1
ATOM 2374 N N . GLY A 1 312 ? 9.43 4.453 26.094 1 90 312 GLY A N 1
ATOM 2375 C CA . GLY A 1 312 ? 8.539 3.539 26.797 1 90 312 GLY A CA 1
ATOM 2376 C C . GLY A 1 312 ? 7.242 4.188 27.234 1 90 312 GLY A C 1
ATOM 2377 O O . GLY A 1 312 ? 6.293 3.498 27.609 1 90 312 GLY A O 1
ATOM 2378 N N . HIS A 1 313 ? 7.191 5.492 27.125 1 91.88 313 HIS A N 1
ATOM 2379 C CA . HIS A 1 313 ? 5.98 6.277 27.328 1 91.88 313 HIS A CA 1
ATOM 2380 C C . HIS A 1 313 ? 5.48 6.887 26.031 1 91.88 313 HIS A C 1
ATOM 2382 O O . HIS A 1 313 ? 5.973 7.934 25.594 1 91.88 313 HIS A O 1
ATOM 2388 N N . PRO A 1 314 ? 4.496 6.254 25.406 1 92.88 314 PRO A N 1
ATOM 2389 C CA . PRO A 1 314 ? 4.113 6.664 24.047 1 92.88 314 PRO A CA 1
ATOM 2390 C C . PRO A 1 314 ? 3.412 8.023 24.031 1 92.88 314 PRO A C 1
ATOM 2392 O O . PRO A 1 314 ? 2.668 8.352 24.953 1 92.88 314 PRO A O 1
ATOM 2395 N N . GLU A 1 315 ? 3.689 8.797 23.047 1 94.75 315 GLU A N 1
ATOM 2396 C CA . GLU A 1 315 ? 2.979 10.023 22.719 1 94.75 315 GLU A CA 1
ATOM 2397 C C . GLU A 1 315 ? 2.105 9.844 21.484 1 94.75 315 GLU A C 1
ATOM 2399 O O . GLU A 1 315 ? 2.412 9.023 20.609 1 94.75 315 GLU A O 1
ATOM 2404 N N . GLY A 1 316 ? 1.022 10.633 21.453 1 95.56 316 GLY A N 1
ATOM 2405 C CA . GLY A 1 316 ? 0.051 10.422 20.391 1 95.56 316 GLY A CA 1
ATOM 2406 C C . GLY A 1 316 ? -0.296 11.695 19.641 1 95.56 316 GLY A C 1
ATOM 2407 O O . GLY A 1 316 ? 0.551 12.57 19.484 1 95.56 316 GLY A O 1
ATOM 2408 N N . TYR A 1 317 ? -1.493 11.688 19.109 1 96.06 317 TYR A N 1
ATOM 2409 C CA . TYR A 1 317 ? -1.96 12.695 18.172 1 96.06 317 TYR A CA 1
ATOM 2410 C C . TYR A 1 317 ? -1.96 14.078 18.812 1 96.06 317 TYR A C 1
ATOM 2412 O O . TYR A 1 317 ? -1.546 15.062 18.188 1 96.06 317 TYR A O 1
ATOM 2420 N N . ILE A 1 318 ? -2.412 14.188 20.047 1 97.12 318 ILE A N 1
ATOM 2421 C CA . ILE A 1 318 ? -2.48 15.477 20.734 1 97.12 318 ILE A CA 1
ATOM 2422 C C . ILE A 1 318 ? -1.071 16.031 20.938 1 97.12 318 ILE A C 1
ATOM 2424 O O . ILE A 1 318 ? -0.828 17.219 20.75 1 97.12 318 ILE A O 1
ATOM 2428 N N . GLU A 1 319 ? -0.146 15.172 21.281 1 97.69 319 GLU A N 1
ATOM 2429 C CA . GLU A 1 319 ? 1.241 15.586 21.469 1 97.69 319 GLU A CA 1
ATOM 2430 C C . GLU A 1 319 ? 1.858 16.031 20.141 1 97.69 319 GLU A C 1
ATOM 2432 O O . GLU A 1 319 ? 2.652 16.984 20.109 1 97.69 319 GLU A O 1
ATOM 2437 N N . ALA A 1 320 ? 1.528 15.352 19.094 1 98.06 320 ALA A N 1
ATOM 2438 C CA . ALA A 1 320 ? 2.029 15.758 17.797 1 98.06 320 ALA A CA 1
ATOM 2439 C C . ALA A 1 320 ? 1.514 17.141 17.406 1 98.06 320 ALA A C 1
ATOM 2441 O O . ALA A 1 320 ? 2.277 18 16.938 1 98.06 320 ALA A O 1
ATOM 2442 N N . MET A 1 321 ? 0.266 17.359 17.594 1 97.88 321 MET A N 1
ATOM 2443 C CA . MET A 1 321 ? -0.292 18.688 17.312 1 97.88 321 MET A CA 1
ATOM 2444 C C . MET A 1 321 ? 0.33 19.734 18.234 1 97.88 321 MET A C 1
ATOM 2446 O O . MET A 1 321 ? 0.592 20.859 17.812 1 97.88 321 MET A O 1
ATOM 2450 N N . ALA A 1 322 ? 0.539 19.344 19.453 1 98.56 322 ALA A N 1
ATOM 2451 C CA . ALA A 1 322 ? 1.174 20.25 20.406 1 98.56 322 ALA A CA 1
ATOM 2452 C C . ALA A 1 322 ? 2.576 20.641 19.938 1 98.56 322 ALA A C 1
ATOM 2454 O O . ALA A 1 322 ? 3.029 21.75 20.188 1 98.56 322 ALA A O 1
ATOM 2455 N N . ASN A 1 323 ? 3.232 19.719 19.281 1 98.75 323 ASN A N 1
ATOM 2456 C CA . ASN A 1 323 ? 4.535 20.047 18.734 1 98.75 323 ASN A CA 1
ATOM 2457 C C . ASN A 1 323 ? 4.438 21.172 17.703 1 98.75 323 ASN A C 1
ATOM 2459 O O . ASN A 1 323 ? 5.305 22.047 17.656 1 98.75 323 ASN A O 1
ATOM 2463 N N . ILE A 1 324 ? 3.389 21.234 16.906 1 98.62 324 ILE A N 1
ATOM 2464 C CA . ILE A 1 324 ? 3.189 22.312 15.945 1 98.62 324 ILE A CA 1
ATOM 2465 C C . ILE A 1 324 ? 2.936 23.625 16.688 1 98.62 324 ILE A C 1
ATOM 2467 O O . ILE A 1 324 ? 3.566 24.641 16.391 1 98.62 324 ILE A O 1
ATOM 2471 N N . TYR A 1 325 ? 2.102 23.562 17.656 1 98.69 325 TYR A N 1
ATOM 2472 C CA . TYR A 1 325 ? 1.776 24.75 18.438 1 98.69 325 TYR A CA 1
ATOM 2473 C C . TYR A 1 325 ? 3.01 25.281 19.156 1 98.69 325 TYR A C 1
ATOM 2475 O O . TYR A 1 325 ? 3.26 26.5 19.156 1 98.69 325 TYR A O 1
ATOM 2483 N N . ARG A 1 326 ? 3.736 24.391 19.766 1 98.44 326 ARG A N 1
ATOM 2484 C CA . ARG A 1 326 ? 4.949 24.797 20.469 1 98.44 326 ARG A CA 1
ATOM 2485 C C . ARG A 1 326 ? 5.957 25.422 19.516 1 98.44 326 ARG A C 1
ATOM 2487 O O . ARG A 1 326 ? 6.512 26.484 19.812 1 98.44 326 ARG A O 1
ATOM 2494 N N . ASN A 1 327 ? 6.195 24.75 18.422 1 98.69 327 ASN A N 1
ATOM 2495 C CA . ASN A 1 327 ? 7.152 25.25 17.453 1 98.69 327 ASN A CA 1
ATOM 2496 C C . ASN A 1 327 ? 6.723 26.609 16.906 1 98.69 327 ASN A C 1
ATOM 2498 O O . ASN A 1 327 ? 7.547 27.531 16.781 1 98.69 327 ASN A O 1
ATOM 2502 N N . PHE A 1 328 ? 5.445 26.75 16.609 1 98.56 328 PHE A N 1
ATOM 2503 C CA . PHE A 1 328 ? 4.93 28.016 16.094 1 98.56 328 PHE A CA 1
ATOM 2504 C C . PHE A 1 328 ? 5.043 29.125 17.141 1 98.56 328 PHE A C 1
ATOM 2506 O O . PHE A 1 328 ? 5.445 30.25 16.812 1 98.56 328 PHE A O 1
ATOM 2513 N N . SER A 1 329 ? 4.672 28.828 18.375 1 98.38 329 SER A N 1
ATOM 2514 C CA . SER A 1 329 ? 4.773 29.812 19.453 1 98.38 329 SER A CA 1
ATOM 2515 C C . SER A 1 329 ? 6.215 30.266 19.641 1 98.38 329 SER A C 1
ATOM 2517 O O . SER A 1 329 ? 6.473 31.453 19.875 1 98.38 329 SER A O 1
ATOM 2519 N N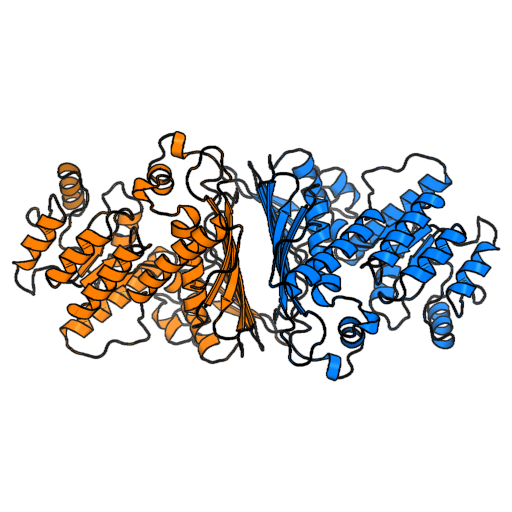 . LYS A 1 330 ? 7.117 29.344 19.547 1 98.38 330 LYS A N 1
ATOM 2520 C CA . LYS A 1 330 ? 8.531 29.703 19.656 1 98.38 330 LYS A CA 1
ATOM 2521 C C . LYS A 1 330 ? 8.961 30.594 18.5 1 98.38 330 LYS A C 1
ATOM 2523 O O . LYS A 1 330 ? 9.758 31.516 18.688 1 98.38 330 LYS A O 1
ATOM 2528 N N . ALA A 1 331 ? 8.453 30.328 17.375 1 98.5 331 ALA A N 1
ATOM 2529 C CA . ALA A 1 331 ? 8.75 31.172 16.219 1 98.5 331 ALA A CA 1
ATOM 2530 C C . ALA A 1 331 ? 8.203 32.594 16.406 1 98.5 331 ALA A C 1
ATOM 2532 O O . ALA A 1 331 ? 8.867 33.562 16.062 1 98.5 331 ALA A O 1
ATOM 2533 N N . VAL A 1 332 ? 7 32.688 16.938 1 98.25 332 VAL A N 1
ATOM 2534 C CA . VAL A 1 332 ? 6.379 33.969 17.203 1 98.25 332 VAL A CA 1
ATOM 2535 C C . VAL A 1 332 ? 7.23 34.781 18.188 1 98.25 332 VAL A C 1
ATOM 2537 O O . VAL A 1 332 ? 7.5 35.969 17.969 1 98.25 332 VAL A O 1
ATOM 2540 N N . HIS A 1 333 ? 7.672 34.125 19.234 1 97.62 333 HIS A N 1
ATOM 2541 C CA . HIS A 1 333 ? 8.523 34.781 20.219 1 97.62 333 HIS A CA 1
ATOM 2542 C C . HIS A 1 333 ? 9.836 35.25 19.594 1 97.62 333 HIS A C 1
ATOM 2544 O O . HIS A 1 333 ? 10.305 36.344 19.859 1 97.62 333 HIS A O 1
ATOM 2550 N N . SER A 1 334 ? 10.43 34.344 18.844 1 98.06 334 SER A N 1
ATOM 2551 C CA . SER A 1 334 ? 11.664 34.719 18.156 1 98.06 334 SER A CA 1
ATOM 2552 C C . SER A 1 334 ? 11.461 35.938 17.266 1 98.06 334 SER A C 1
ATOM 2554 O O . SER A 1 334 ? 12.32 36.812 17.172 1 98.06 334 SER A O 1
ATOM 2556 N N . PHE A 1 335 ? 10.344 35.938 16.547 1 97.44 335 PHE A N 1
ATOM 2557 C CA . PHE A 1 335 ? 9.984 37.062 15.68 1 97.44 335 PHE A CA 1
ATOM 2558 C C . PHE A 1 335 ? 9.875 38.344 16.484 1 97.44 335 PHE A C 1
ATOM 2560 O O . PHE A 1 335 ? 10.461 39.375 16.109 1 97.44 335 PHE A O 1
ATOM 2567 N N . GLU A 1 336 ? 9.195 38.312 17.594 1 95.94 336 GLU A N 1
ATOM 2568 C CA . GLU A 1 336 ? 8.953 39.5 18.422 1 95.94 336 GLU A CA 1
ATOM 2569 C C . GLU A 1 336 ? 10.242 40 19.078 1 95.94 336 GLU A C 1
ATOM 2571 O O . GLU A 1 336 ? 10.453 41.188 19.219 1 95.94 336 GLU A O 1
ATOM 2576 N N . ASP A 1 337 ? 11.07 39 19.391 1 96.69 337 ASP A N 1
ATOM 2577 C CA . ASP A 1 337 ? 12.328 39.344 20.047 1 96.69 337 ASP A CA 1
ATOM 2578 C C . ASP A 1 337 ? 13.422 39.656 19.031 1 96.69 337 ASP A C 1
ATOM 2580 O O . ASP A 1 337 ? 14.547 39.969 19.391 1 96.69 337 ASP A O 1
ATOM 2584 N N . GLN A 1 338 ? 13.117 39.5 17.812 1 97.12 338 GLN A N 1
ATOM 2585 C CA . GLN A 1 338 ? 14.055 39.75 16.734 1 97.12 338 GLN A CA 1
ATOM 2586 C C . GLN A 1 338 ? 15.305 38.906 16.859 1 97.12 338 GLN A C 1
ATOM 2588 O O . GLN A 1 338 ? 16.422 39.406 16.781 1 97.12 338 GLN A O 1
ATOM 2593 N N . ILE A 1 339 ? 15.086 37.625 17.156 1 96.88 339 ILE A N 1
ATOM 2594 C CA . ILE A 1 339 ? 16.172 36.688 17.188 1 96.88 339 ILE A CA 1
ATOM 2595 C C . ILE A 1 339 ? 15.914 35.562 16.188 1 96.88 339 ILE A C 1
ATOM 2597 O O . ILE A 1 339 ? 14.789 35.406 15.695 1 96.88 339 ILE A O 1
ATOM 2601 N N . THR A 1 340 ? 16.984 34.844 15.992 1 96.69 340 THR A N 1
ATOM 2602 C CA . THR A 1 340 ? 16.875 33.75 15.008 1 96.69 340 THR A CA 1
ATOM 2603 C C . THR A 1 340 ? 16.125 32.562 15.594 1 96.69 340 THR A C 1
ATOM 2605 O O . THR A 1 340 ? 16.391 32.125 16.719 1 96.69 340 THR A O 1
ATOM 2608 N N . HIS A 1 341 ? 15.094 32.062 14.875 1 96.19 341 HIS A N 1
ATOM 2609 C CA . HIS A 1 341 ? 14.336 30.875 15.258 1 96.19 341 HIS A CA 1
ATOM 2610 C C . HIS A 1 341 ? 15.133 29.609 14.984 1 96.19 341 HIS A C 1
ATOM 2612 O O . HIS A 1 341 ? 15.852 29.516 13.992 1 96.19 341 HIS A O 1
ATOM 2618 N N . ASN A 1 342 ? 15.141 28.609 15.922 1 96.62 342 ASN A N 1
ATOM 2619 C CA . ASN A 1 342 ? 15.727 27.297 15.688 1 96.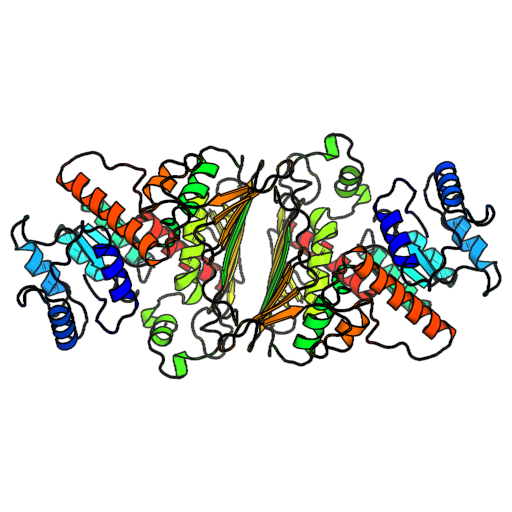62 342 ASN A CA 1
ATOM 2620 C C . ASN A 1 342 ? 15.062 26.578 14.523 1 96.62 342 ASN A C 1
ATOM 2622 O O . ASN A 1 342 ? 13.883 26.219 14.594 1 96.62 342 ASN A O 1
ATOM 2626 N N . PRO A 1 343 ? 15.781 26.297 13.492 1 96.06 343 PRO A N 1
ATOM 2627 C CA . PRO A 1 343 ? 15.156 25.703 12.305 1 96.06 343 PRO A CA 1
ATOM 2628 C C . PRO A 1 343 ? 14.641 24.297 12.555 1 96.06 343 PRO A C 1
ATOM 2630 O O . PRO A 1 343 ? 13.82 23.797 11.773 1 96.06 343 PRO A O 1
ATOM 2633 N N . LEU A 1 344 ? 15.062 23.609 13.586 1 97.31 344 LEU A N 1
ATOM 2634 C CA . LEU A 1 344 ? 14.594 22.266 13.906 1 97.31 344 LEU A CA 1
ATOM 2635 C C . LEU A 1 344 ? 13.18 22.297 14.461 1 97.31 344 LEU A C 1
ATOM 2637 O O . LEU A 1 344 ? 12.492 21.266 14.484 1 97.31 344 LEU A O 1
ATOM 2641 N N . LEU A 1 345 ? 12.797 23.391 14.953 1 97.81 345 LEU A N 1
ATOM 2642 C CA . LEU A 1 345 ? 11.43 23.562 15.445 1 97.81 345 LEU A CA 1
ATOM 2643 C C . LEU A 1 345 ? 10.508 24.062 14.344 1 97.81 345 LEU A C 1
ATOM 2645 O O . LEU A 1 345 ? 9.891 25.125 14.477 1 97.81 345 LEU A O 1
ATOM 2649 N N . ASP A 1 346 ? 10.406 23.25 13.336 1 97.88 346 ASP A N 1
ATOM 2650 C CA . ASP A 1 346 ? 9.695 23.641 12.125 1 97.88 346 ASP A CA 1
ATOM 2651 C C . ASP A 1 346 ? 8.195 23.359 12.242 1 97.88 346 ASP A C 1
ATOM 2653 O O . ASP A 1 346 ? 7.762 22.703 13.203 1 97.88 346 ASP A O 1
ATOM 2657 N N . TYR A 1 347 ? 7.418 23.922 11.406 1 98.19 347 TYR A N 1
ATOM 2658 C CA . TYR A 1 347 ? 5.988 23.703 11.219 1 98.19 347 TYR A CA 1
ATOM 2659 C C . TYR A 1 347 ? 5.586 23.938 9.773 1 98.19 347 TYR A C 1
ATOM 2661 O O . TYR A 1 347 ? 6.285 24.625 9.023 1 98.19 347 TYR A O 1
ATOM 2669 N N . PRO A 1 348 ? 4.484 23.297 9.32 1 98.5 348 PRO A N 1
ATOM 2670 C CA . PRO A 1 348 ? 4.035 23.531 7.949 1 98.5 348 PRO A CA 1
ATOM 2671 C C . PRO A 1 348 ? 3.723 25 7.68 1 98.5 348 PRO A C 1
ATOM 2673 O O . PRO A 1 348 ? 3.102 25.672 8.508 1 98.5 348 PRO A O 1
ATOM 2676 N N . THR A 1 349 ? 4.117 25.469 6.527 1 97.94 349 THR A N 1
ATOM 2677 C CA . THR A 1 349 ? 4.07 26.891 6.219 1 97.94 349 THR A CA 1
ATOM 2678 C C . THR A 1 349 ? 2.963 27.203 5.215 1 97.94 349 THR A C 1
ATOM 2680 O O . THR A 1 349 ? 2.273 26.281 4.754 1 97.94 349 THR A O 1
ATOM 2683 N N . ILE A 1 350 ? 2.846 28.469 4.895 1 98.19 350 ILE A N 1
ATOM 2684 C CA . ILE A 1 350 ? 1.888 28.953 3.904 1 98.19 350 ILE A CA 1
ATOM 2685 C C . ILE A 1 350 ? 2.186 28.312 2.551 1 98.19 350 ILE A C 1
ATOM 2687 O O . ILE A 1 350 ? 1.267 27.984 1.793 1 98.19 350 ILE A O 1
ATOM 2691 N N . GLU A 1 351 ? 3.455 28.078 2.234 1 97.94 351 GLU A N 1
ATOM 2692 C CA . GLU A 1 351 ? 3.838 27.453 0.972 1 97.94 351 GLU A CA 1
ATOM 2693 C C . GLU A 1 351 ? 3.346 26 0.895 1 97.94 351 GLU A C 1
ATOM 2695 O O . GLU A 1 351 ? 2.9 25.547 -0.161 1 97.94 351 GLU A O 1
ATOM 2700 N N . ASP A 1 352 ? 3.463 25.312 2.014 1 98.19 352 ASP A N 1
ATOM 2701 C CA . ASP A 1 352 ? 2.945 23.953 2.066 1 98.19 352 ASP A CA 1
ATOM 2702 C C . ASP A 1 352 ? 1.442 23.922 1.794 1 98.19 352 ASP A C 1
ATOM 2704 O O . ASP A 1 352 ? 0.946 23.016 1.116 1 98.19 352 ASP A O 1
ATOM 2708 N N . GLY A 1 353 ? 0.755 24.922 2.393 1 98.19 353 GLY A N 1
ATOM 2709 C CA . GLY A 1 353 ? -0.681 25 2.18 1 98.19 353 GLY A CA 1
ATOM 2710 C C . GLY A 1 353 ? -1.054 25.281 0.736 1 98.19 353 GLY A C 1
ATOM 2711 O O . GLY A 1 353 ? -1.979 24.672 0.199 1 98.19 353 GLY A O 1
ATOM 271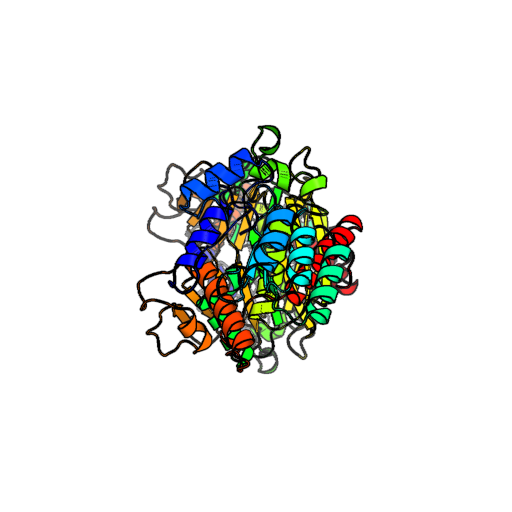2 N N . ILE A 1 354 ? -0.36 26.203 0.138 1 98.19 354 ILE A N 1
ATOM 2713 C CA . ILE A 1 354 ? -0.612 26.547 -1.257 1 98.19 354 ILE A CA 1
ATOM 2714 C C . ILE A 1 354 ? -0.365 25.328 -2.141 1 98.19 354 ILE A C 1
ATOM 2716 O O . ILE A 1 354 ? -1.173 25.016 -3.02 1 98.19 354 ILE A O 1
ATOM 2720 N N . ARG A 1 355 ? 0.688 24.672 -1.891 1 97.88 355 ARG A N 1
ATOM 2721 C CA . ARG A 1 355 ? 1.017 23.484 -2.658 1 97.88 355 ARG A CA 1
ATOM 2722 C C . ARG A 1 355 ? -0.052 22.406 -2.484 1 97.88 355 ARG A C 1
ATOM 2724 O O . ARG A 1 355 ? -0.425 21.734 -3.447 1 97.88 355 ARG A O 1
ATOM 2731 N N . GLY A 1 356 ? -0.495 22.219 -1.256 1 98.12 356 GLY A N 1
ATOM 2732 C CA . GLY A 1 356 ? -1.584 21.281 -1.009 1 98.12 356 GLY A CA 1
ATOM 2733 C C . GLY A 1 356 ? -2.832 21.594 -1.812 1 98.12 356 GLY A C 1
ATOM 2734 O O . GLY A 1 356 ? -3.48 20.688 -2.342 1 98.12 356 GLY A O 1
ATOM 2735 N N . MET A 1 357 ? -3.152 22.891 -1.901 1 97.94 357 MET A N 1
ATOM 2736 C CA . MET A 1 357 ? -4.32 23.297 -2.678 1 97.94 357 MET A CA 1
ATOM 2737 C C . MET A 1 357 ? -4.117 23 -4.16 1 97.94 357 MET A C 1
ATOM 2739 O O . MET A 1 357 ? -5.039 22.547 -4.84 1 97.94 357 MET A O 1
ATOM 2743 N N . LYS A 1 358 ? -2.953 23.25 -4.652 1 98.5 358 LYS A N 1
ATOM 2744 C CA . LYS A 1 358 ? -2.635 22.953 -6.043 1 98.5 358 LYS A CA 1
ATOM 2745 C C . LYS A 1 358 ? -2.709 21.453 -6.305 1 98.5 358 LYS A C 1
ATOM 2747 O O . LYS A 1 358 ? -3.166 21.016 -7.367 1 98.5 358 LYS A O 1
ATOM 2752 N N . PHE A 1 359 ? -2.234 20.734 -5.375 1 98.56 359 PHE A N 1
ATOM 2753 C CA . PHE A 1 359 ? -2.314 19.281 -5.473 1 98.56 359 PHE A CA 1
ATOM 2754 C C . PHE A 1 359 ? -3.76 18.828 -5.633 1 98.56 359 PHE A C 1
ATOM 2756 O O . PHE A 1 359 ? -4.074 18.047 -6.535 1 98.56 359 PHE A O 1
ATOM 2763 N N . ILE A 1 360 ? -4.648 19.297 -4.793 1 98.31 360 ILE A N 1
ATOM 2764 C CA . ILE A 1 360 ? -6.059 18.922 -4.84 1 98.31 360 ILE A CA 1
ATOM 2765 C C . ILE A 1 360 ? -6.621 19.219 -6.23 1 98.31 360 ILE A C 1
ATOM 2767 O O . ILE A 1 360 ? -7.211 18.344 -6.863 1 98.31 360 ILE A O 1
ATOM 2771 N N . GLU A 1 361 ? -6.402 20.391 -6.664 1 98 361 GLU A N 1
ATOM 2772 C CA . GLU A 1 361 ? -6.934 20.797 -7.957 1 98 361 GLU A CA 1
ATOM 2773 C C . GLU A 1 361 ? -6.379 19.938 -9.086 1 98 361 GLU A C 1
ATOM 2775 O O . GLU A 1 361 ? -7.121 19.516 -9.969 1 98 361 GLU A O 1
ATOM 2780 N N . THR A 1 362 ? -5.109 19.703 -9.047 1 98.56 362 THR A N 1
ATOM 2781 C CA . THR A 1 362 ? -4.449 18.922 -10.094 1 98.56 362 THR A CA 1
ATOM 2782 C C . THR A 1 362 ? -4.98 17.5 -10.125 1 98.56 362 THR A C 1
ATOM 2784 O O . THR A 1 362 ? -5.211 16.938 -11.203 1 98.56 362 THR A O 1
ATOM 2787 N N . VAL A 1 363 ? -5.188 16.906 -8.977 1 98.69 363 VAL A N 1
ATOM 2788 C CA . VAL A 1 363 ? -5.707 15.555 -8.875 1 98.69 363 VAL A CA 1
ATOM 2789 C C . VAL A 1 363 ? -7.102 15.484 -9.5 1 98.69 363 VAL A C 1
ATOM 2791 O O . VAL A 1 363 ? -7.387 14.586 -10.297 1 98.69 363 VAL A O 1
ATOM 2794 N N . ILE A 1 364 ? -7.941 16.453 -9.148 1 97.94 364 ILE A N 1
ATOM 2795 C CA . ILE A 1 364 ? -9.328 16.438 -9.609 1 97.94 364 ILE A CA 1
ATOM 2796 C C . ILE A 1 364 ? -9.367 16.656 -11.117 1 97.94 364 ILE A C 1
ATOM 2798 O O . ILE A 1 364 ? -10.133 15.984 -11.828 1 97.94 364 ILE A O 1
ATOM 2802 N N . ILE A 1 365 ? -8.523 17.547 -11.625 1 98 365 ILE A N 1
ATOM 2803 C CA . ILE A 1 365 ? -8.461 17.781 -13.062 1 98 365 ILE A CA 1
ATOM 2804 C C . ILE A 1 365 ? -8 16.516 -13.773 1 98 365 ILE A C 1
ATOM 2806 O O . ILE A 1 365 ? -8.602 16.109 -14.773 1 98 365 ILE A O 1
ATOM 2810 N N . SER A 1 366 ? -6.941 15.898 -13.297 1 98.44 366 SER A N 1
ATOM 2811 C CA . SER A 1 366 ? -6.461 14.641 -13.867 1 98.44 366 SER A CA 1
ATOM 2812 C C . SER A 1 366 ? -7.566 13.586 -13.891 1 98.44 366 SER A C 1
ATOM 2814 O O . SER A 1 366 ? -7.762 12.906 -14.906 1 98.44 366 SER A O 1
ATOM 2816 N N . GLY A 1 367 ? -8.258 13.414 -12.773 1 97.81 367 GLY A N 1
ATOM 2817 C CA . GLY A 1 367 ? -9.352 12.453 -12.672 1 97.81 367 GLY A CA 1
ATOM 2818 C C . GLY A 1 367 ? -10.445 12.688 -13.688 1 97.81 367 GLY A C 1
ATOM 2819 O O . GLY A 1 367 ? -10.953 11.742 -14.297 1 97.81 367 GLY A O 1
ATOM 2820 N N . LYS A 1 368 ? -10.836 13.945 -13.875 1 96.94 368 LYS A N 1
ATOM 2821 C CA . LYS A 1 368 ? -11.875 14.297 -14.844 1 96.94 368 LYS A CA 1
ATOM 2822 C C . LYS A 1 368 ? -11.414 14 -16.266 1 96.94 368 LYS A C 1
ATOM 2824 O O . LYS A 1 368 ? -12.234 13.773 -17.156 1 96.94 368 LYS A O 1
ATOM 2829 N N . GLU A 1 369 ? -10.102 14.086 -16.438 1 97.56 369 GLU A N 1
ATOM 2830 C CA . GLU A 1 369 ? -9.539 13.836 -17.766 1 97.56 369 GLU A CA 1
ATOM 2831 C C . GLU A 1 369 ? -8.969 12.422 -17.859 1 97.56 369 GLU A C 1
ATOM 2833 O O . GLU A 1 369 ? -7.902 12.219 -18.453 1 97.56 369 GLU A O 1
ATOM 2838 N N . ASN A 1 370 ? -9.594 11.477 -17.203 1 97.38 370 ASN A N 1
ATOM 2839 C CA . ASN A 1 370 ? -9.312 10.047 -17.297 1 97.38 370 ASN A CA 1
ATOM 2840 C C . ASN A 1 370 ? -7.871 9.727 -16.906 1 97.38 370 ASN A C 1
ATOM 2842 O O . ASN A 1 370 ? -7.172 9.023 -17.641 1 97.38 370 ASN A O 1
ATOM 2846 N N . ALA A 1 371 ? -7.406 10.375 -15.859 1 97.31 371 ALA A N 1
ATOM 2847 C CA . ALA A 1 371 ? -6.105 10.125 -15.258 1 97.31 371 ALA A CA 1
ATOM 2848 C C . ALA A 1 371 ? -4.973 10.539 -16.188 1 97.31 371 ALA A C 1
ATOM 2850 O O . ALA A 1 371 ? -3.947 9.859 -16.281 1 97.31 371 ALA A O 1
ATOM 2851 N N . THR A 1 372 ? -5.164 11.508 -16.938 1 97.44 372 THR A N 1
ATOM 2852 C CA . THR A 1 372 ? -4.062 12.047 -17.734 1 97.44 372 THR A CA 1
ATOM 2853 C C . THR A 1 372 ? -3.02 12.703 -16.828 1 97.44 372 THR A C 1
ATOM 2855 O O . THR A 1 372 ? -3.359 13.281 -15.805 1 97.44 372 THR A O 1
ATOM 2858 N N . TRP A 1 373 ? -1.797 12.594 -17.234 1 98.38 373 TRP A N 1
ATOM 2859 C CA . TRP A 1 373 ? -0.734 13.234 -16.469 1 98.38 373 TRP A CA 1
ATOM 2860 C C . TRP A 1 373 ? -0.922 14.75 -16.438 1 98.38 373 TRP A C 1
ATOM 2862 O O . TRP A 1 373 ? -1.193 15.367 -17.469 1 98.38 373 TRP A O 1
ATOM 2872 N N . LYS A 1 374 ? -0.848 15.312 -15.25 1 98.62 374 LYS A N 1
ATOM 2873 C CA . LYS A 1 374 ? -0.921 16.75 -15.062 1 98.62 374 LYS A CA 1
ATOM 2874 C C . LYS A 1 374 ? 0.272 17.266 -14.258 1 98.62 374 LYS A C 1
ATOM 2876 O O . LYS A 1 374 ? 0.714 16.609 -13.312 1 98.62 374 LYS A O 1
ATOM 2881 N N . GLN A 1 375 ? 0.788 18.406 -14.656 1 98.25 375 GLN A N 1
ATOM 2882 C CA . GLN A 1 375 ? 1.872 19.047 -13.922 1 98.25 375 GLN A CA 1
ATOM 2883 C C . GLN A 1 375 ? 1.354 19.734 -12.656 1 98.25 375 GLN A C 1
ATOM 2885 O O . GLN A 1 375 ? 0.284 20.344 -12.664 1 98.25 375 GLN A O 1
ATOM 2890 N N . LEU A 1 376 ? 2.105 19.531 -11.641 1 97.06 376 LEU A N 1
ATOM 2891 C CA . LEU A 1 376 ? 1.746 20.188 -10.383 1 97.06 376 LEU A CA 1
ATOM 2892 C C . LEU A 1 376 ? 2.455 21.531 -10.25 1 97.06 376 LEU A C 1
ATOM 2894 O O . LEU A 1 376 ? 3.658 21.625 -10.5 1 97.06 376 LEU A O 1
ATOM 2898 N N . MET B 1 1 ? 10 -34.719 -14.227 1 98 1 MET B N 1
ATOM 2899 C CA . MET B 1 1 ? 10.359 -33.312 -14.055 1 98 1 MET B CA 1
ATOM 2900 C C . MET B 1 1 ? 11.344 -32.875 -15.141 1 98 1 MET B C 1
ATOM 2902 O O . MET B 1 1 ? 12.25 -33.625 -15.5 1 98 1 MET B O 1
ATOM 2906 N N . ILE B 1 2 ? 11 -31.781 -15.719 1 98.19 2 ILE B N 1
ATOM 2907 C CA . ILE B 1 2 ? 11.906 -31.141 -16.672 1 98.19 2 ILE B CA 1
ATOM 2908 C C . ILE B 1 2 ? 12.508 -29.891 -16.062 1 98.19 2 ILE B C 1
ATOM 2910 O O . ILE B 1 2 ? 11.781 -28.969 -15.672 1 98.19 2 ILE B O 1
ATOM 2914 N N . GLY B 1 3 ? 13.789 -29.844 -16.031 1 96.12 3 GLY B N 1
ATOM 2915 C CA . GLY B 1 3 ? 14.492 -28.812 -15.273 1 96.12 3 GLY B CA 1
ATOM 2916 C C . GLY B 1 3 ? 14.672 -29.172 -13.812 1 96.12 3 GLY B C 1
ATOM 2917 O O . GLY B 1 3 ? 14.477 -30.328 -13.422 1 96.12 3 GLY B O 1
ATOM 2918 N N . GLY B 1 4 ? 15.242 -28.188 -13 1 93.56 4 GLY B N 1
ATOM 2919 C CA . GLY B 1 4 ? 15.328 -28.375 -11.555 1 93.56 4 GLY B CA 1
ATOM 2920 C C . GLY B 1 4 ? 16.531 -29.203 -11.141 1 93.56 4 GLY B C 1
ATOM 2921 O O . GLY B 1 4 ? 16.391 -30.125 -10.344 1 93.56 4 GLY B O 1
ATOM 2922 N N . SER B 1 5 ? 17.625 -28.969 -11.719 1 91.69 5 SER B N 1
ATOM 2923 C CA . SER B 1 5 ? 18.844 -29.656 -11.312 1 91.69 5 SER B CA 1
ATOM 2924 C C . SER B 1 5 ? 19.172 -29.391 -9.852 1 91.69 5 SER B C 1
ATOM 2926 O O . SER B 1 5 ? 18.531 -28.547 -9.203 1 91.69 5 SER B O 1
ATOM 2928 N N . LEU B 1 6 ? 20.094 -30.109 -9.32 1 86.5 6 LEU B N 1
ATOM 2929 C CA . LEU B 1 6 ? 20.453 -30.047 -7.914 1 86.5 6 LEU B CA 1
ATOM 2930 C C . LEU B 1 6 ? 20.859 -28.625 -7.512 1 86.5 6 LEU B C 1
ATOM 2932 O O . LEU B 1 6 ? 20.672 -28.234 -6.359 1 86.5 6 LEU B O 1
ATOM 2936 N N . ASP B 1 7 ? 21.344 -27.906 -8.438 1 82.19 7 ASP B N 1
ATOM 2937 C CA . ASP B 1 7 ? 21.844 -26.562 -8.125 1 82.19 7 ASP B CA 1
ATOM 2938 C C . ASP B 1 7 ? 20.734 -25.531 -8.289 1 82.19 7 ASP B C 1
ATOM 2940 O O . ASP B 1 7 ? 20.922 -24.344 -7.965 1 82.19 7 ASP B O 1
ATOM 2944 N N . ALA B 1 8 ? 19.656 -25.984 -8.75 1 81.5 8 ALA B N 1
ATOM 2945 C CA . ALA B 1 8 ? 18.547 -25.062 -8.961 1 81.5 8 ALA B CA 1
ATOM 2946 C C . ALA B 1 8 ? 17.672 -24.969 -7.719 1 81.5 8 ALA B C 1
ATOM 2948 O O . ALA B 1 8 ? 17.141 -25.984 -7.25 1 81.5 8 ALA B O 1
ATOM 2949 N N . PHE B 1 9 ? 17.516 -23.828 -7.215 1 79.69 9 PHE B N 1
ATOM 2950 C CA . PHE B 1 9 ? 16.719 -23.562 -6.023 1 79.69 9 PHE B CA 1
ATOM 2951 C C . PHE B 1 9 ? 15.289 -24.031 -6.223 1 79.69 9 PHE B C 1
ATOM 2953 O O . PHE B 1 9 ? 14.758 -24.781 -5.398 1 79.69 9 PHE B O 1
ATOM 2960 N N . ILE B 1 10 ? 14.727 -23.734 -7.293 1 85.88 10 ILE B N 1
ATOM 2961 C CA . ILE B 1 10 ? 13.289 -23.922 -7.465 1 85.88 10 ILE B CA 1
ATOM 2962 C C . ILE B 1 10 ? 12.984 -25.406 -7.664 1 85.88 10 ILE B C 1
ATOM 2964 O O . ILE B 1 10 ? 11.898 -25.875 -7.309 1 85.88 10 ILE B O 1
ATOM 2968 N N . GLY B 1 11 ? 13.93 -26.172 -8.25 1 91.56 11 GLY B N 1
ATOM 2969 C CA . GLY B 1 11 ? 13.719 -27.594 -8.453 1 91.56 11 GLY B CA 1
ATOM 2970 C C . GLY B 1 11 ? 13.508 -28.359 -7.164 1 91.56 11 GLY B C 1
ATOM 2971 O O . GLY B 1 11 ? 12.602 -29.203 -7.074 1 91.56 11 GLY B O 1
ATOM 2972 N N . SER B 1 12 ? 14.336 -28.047 -6.203 1 92.88 12 SER B N 1
ATOM 2973 C CA . SER B 1 12 ? 14.219 -28.719 -4.91 1 92.88 12 SER B CA 1
ATOM 2974 C C . SER B 1 12 ? 12.883 -28.391 -4.242 1 92.88 12 SER B C 1
ATOM 2976 O O . SER B 1 12 ? 12.258 -29.266 -3.637 1 92.88 12 SER B O 1
ATOM 2978 N N . VAL B 1 13 ? 12.43 -27.203 -4.352 1 94.5 13 VAL B N 1
ATOM 2979 C CA . VAL B 1 13 ? 11.172 -26.781 -3.738 1 94.5 13 VAL B CA 1
ATOM 2980 C C . VAL B 1 13 ? 10.016 -27.547 -4.375 1 94.5 13 VAL B C 1
ATOM 2982 O O . VAL B 1 13 ? 9.125 -28.047 -3.674 1 94.5 13 VAL B O 1
ATOM 2985 N N . HIS B 1 14 ? 10.055 -27.688 -5.664 1 97.12 14 HIS B N 1
ATOM 2986 C CA . HIS B 1 14 ? 9.008 -28.422 -6.363 1 97.12 14 HIS B CA 1
ATOM 2987 C C . HIS B 1 14 ? 9.023 -29.906 -5.984 1 97.12 14 HIS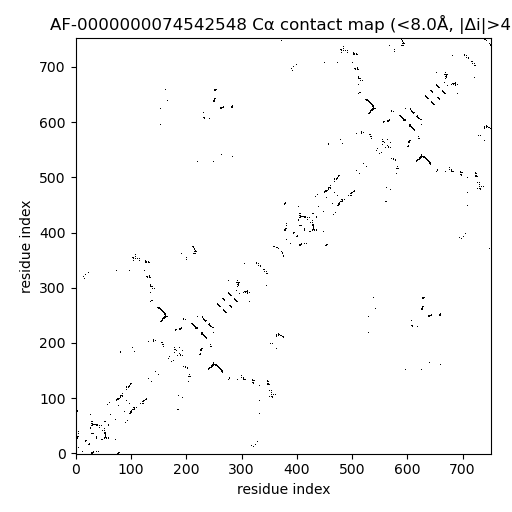 B C 1
ATOM 2989 O O . HIS B 1 14 ? 7.965 -30.5 -5.785 1 97.12 14 HIS B O 1
ATOM 2995 N N . ARG B 1 15 ? 10.164 -30.5 -5.863 1 96.81 15 ARG B N 1
ATOM 2996 C CA . ARG B 1 15 ? 10.258 -31.906 -5.484 1 96.81 15 ARG B CA 1
ATOM 2997 C C . ARG B 1 15 ? 9.75 -32.125 -4.062 1 96.81 15 ARG B C 1
ATOM 2999 O O . ARG B 1 15 ? 9.031 -33.094 -3.797 1 96.81 15 ARG B O 1
ATOM 3006 N N . MET B 1 16 ? 10.125 -31.219 -3.15 1 96.5 16 MET B N 1
ATOM 3007 C CA . MET B 1 16 ? 9.633 -31.297 -1.778 1 96.5 16 MET B CA 1
ATOM 3008 C C . MET B 1 16 ? 8.109 -31.203 -1.738 1 96.5 16 MET B C 1
ATOM 3010 O O . MET B 1 16 ? 7.449 -31.984 -1.053 1 96.5 16 MET B O 1
ATOM 3014 N N . ALA B 1 17 ? 7.613 -30.266 -2.486 1 97.88 17 ALA B N 1
ATOM 3015 C CA . ALA B 1 17 ? 6.168 -30.047 -2.525 1 97.88 17 ALA B CA 1
ATOM 3016 C C . ALA B 1 17 ? 5.445 -31.266 -3.086 1 97.88 17 ALA B C 1
ATOM 3018 O O . ALA B 1 17 ? 4.441 -31.719 -2.527 1 97.88 17 ALA B O 1
ATOM 3019 N N . ALA B 1 18 ? 5.953 -31.812 -4.133 1 97.94 18 ALA B N 1
ATOM 3020 C CA . ALA B 1 18 ? 5.348 -32.969 -4.777 1 97.94 18 ALA B CA 1
ATOM 3021 C C . ALA B 1 18 ? 5.352 -34.188 -3.842 1 97.94 18 ALA B C 1
ATOM 3023 O O . ALA B 1 18 ? 4.414 -34.969 -3.846 1 97.94 18 ALA B O 1
ATOM 3024 N N . ALA B 1 19 ? 6.352 -34.281 -3.035 1 97.5 19 ALA B N 1
ATOM 3025 C CA . ALA B 1 19 ? 6.547 -35.469 -2.199 1 97.5 19 ALA B CA 1
ATOM 3026 C C . ALA B 1 19 ? 5.773 -35.344 -0.889 1 97.5 19 ALA B C 1
ATOM 3028 O O . ALA B 1 19 ? 5.523 -36.344 -0.213 1 97.5 19 ALA B O 1
ATOM 3029 N N . LEU B 1 20 ? 5.395 -34.188 -0.543 1 97.5 20 LEU B N 1
ATOM 3030 C CA . LEU B 1 20 ? 4.977 -33.875 0.817 1 97.5 20 LEU B CA 1
ATOM 3031 C C . LEU B 1 20 ? 3.814 -34.75 1.253 1 97.5 20 LEU B C 1
ATOM 3033 O O . LEU B 1 20 ? 3.793 -35.25 2.383 1 97.5 20 LEU B O 1
ATOM 3037 N N . ASP B 1 21 ? 2.84 -35 0.394 1 97.25 21 ASP B N 1
ATOM 3038 C CA . ASP B 1 21 ? 1.612 -35.688 0.779 1 97.25 21 ASP B CA 1
ATOM 3039 C C . ASP B 1 21 ? 1.71 -37.188 0.49 1 97.25 21 ASP B C 1
ATOM 3041 O O . ASP B 1 21 ? 0.792 -37.938 0.804 1 97.25 21 ASP B O 1
ATOM 3045 N N . GLY B 1 22 ? 2.756 -37.594 -0.164 1 96.5 22 GLY B N 1
ATOM 3046 C CA . GLY B 1 22 ? 2.996 -39 -0.415 1 96.5 22 GLY B CA 1
ATOM 3047 C C . GLY B 1 22 ? 2.129 -39.562 -1.523 1 96.5 22 GLY B C 1
ATOM 3048 O O . GLY B 1 22 ? 1.916 -40.781 -1.595 1 96.5 22 GLY B O 1
ATOM 3049 N N . THR B 1 23 ? 1.604 -38.719 -2.33 1 95.62 23 THR B N 1
ATOM 3050 C CA . THR B 1 23 ? 0.679 -39.188 -3.357 1 95.62 23 THR B CA 1
ATOM 3051 C C . THR B 1 23 ? 1.298 -39.031 -4.746 1 95.62 23 THR B C 1
ATOM 3053 O O . THR B 1 23 ? 0.678 -39.406 -5.746 1 95.62 23 THR B O 1
ATOM 3056 N N . ILE B 1 24 ? 2.48 -38.5 -4.859 1 98.12 24 ILE B N 1
ATOM 3057 C CA . ILE B 1 24 ? 3.178 -38.281 -6.125 1 98.12 24 ILE B CA 1
ATOM 3058 C C . ILE B 1 24 ? 4.566 -38.938 -6.059 1 98.12 24 ILE B C 1
ATOM 3060 O O . ILE B 1 24 ? 5.273 -38.781 -5.062 1 98.12 24 ILE B O 1
ATOM 3064 N N . GLU B 1 25 ? 4.91 -39.625 -7.012 1 97.62 25 GLU B N 1
ATOM 3065 C CA . GLU B 1 25 ? 6.238 -40.219 -7.121 1 97.62 25 GLU B CA 1
ATOM 3066 C C . GLU B 1 25 ? 6.992 -39.656 -8.328 1 97.62 25 GLU B C 1
ATOM 3068 O O . GLU B 1 25 ? 6.461 -39.656 -9.438 1 97.62 25 GLU B O 1
ATOM 3073 N N . LEU B 1 26 ? 8.18 -39.156 -8.086 1 97.94 26 LEU B N 1
ATOM 3074 C CA . LEU B 1 26 ? 9.062 -38.812 -9.188 1 97.94 26 LEU B CA 1
ATOM 3075 C C . LEU B 1 26 ? 9.617 -40.062 -9.867 1 97.94 26 LEU B C 1
ATOM 3077 O O . LEU B 1 26 ? 10.375 -40.812 -9.25 1 97.94 26 LEU B O 1
ATOM 3081 N N . VAL B 1 27 ? 9.367 -40.25 -11.172 1 98.06 27 VAL B N 1
ATOM 3082 C CA . VAL B 1 27 ? 9.703 -41.531 -11.773 1 98.06 27 VAL B CA 1
ATOM 3083 C C . VAL B 1 27 ? 10.766 -41.344 -12.859 1 98.06 27 VAL B C 1
ATOM 3085 O O . VAL B 1 27 ? 11.422 -42.281 -13.273 1 98.06 27 VAL B O 1
ATOM 3088 N N . CYS B 1 28 ? 10.875 -40.125 -13.391 1 98.5 28 CYS B N 1
ATOM 3089 C CA . CYS B 1 28 ? 11.852 -39.844 -14.43 1 98.5 28 CYS B CA 1
ATOM 3090 C C . CYS B 1 28 ? 12.148 -38.344 -14.492 1 98.5 28 CYS B C 1
ATOM 3092 O O . CYS B 1 28 ? 11.492 -37.531 -13.828 1 98.5 28 CYS B O 1
ATOM 3094 N N . GLY B 1 29 ? 13.195 -38 -15.289 1 98.06 29 GLY B N 1
ATOM 3095 C CA . GLY B 1 29 ? 13.469 -36.594 -15.414 1 98.06 29 GLY B CA 1
ATOM 3096 C C . GLY B 1 29 ? 14.516 -36.25 -16.469 1 98.06 29 GLY B C 1
ATOM 3097 O O . GLY B 1 29 ? 15.273 -37.156 -16.875 1 98.06 29 GLY B O 1
ATOM 3098 N N . ALA B 1 30 ? 14.461 -35.094 -17.016 1 98.06 30 ALA B N 1
ATOM 3099 C CA . ALA B 1 30 ? 15.484 -34.344 -17.719 1 98.06 30 ALA B CA 1
ATOM 3100 C C . ALA B 1 30 ? 15.789 -33.031 -17.016 1 98.06 30 ALA B C 1
ATOM 3102 O O . ALA B 1 30 ? 15.172 -32 -17.297 1 98.06 30 ALA B O 1
ATOM 3103 N N . PHE B 1 31 ? 16.781 -33.031 -16.172 1 97.06 31 PHE B N 1
ATOM 3104 C CA . PHE B 1 31 ? 16.922 -32.062 -15.109 1 97.06 31 PHE B CA 1
ATOM 3105 C C . PHE B 1 31 ? 17.766 -30.875 -15.562 1 97.06 31 PHE B C 1
ATOM 3107 O O . PHE B 1 31 ? 17.797 -29.844 -14.891 1 97.06 31 PHE B O 1
ATOM 3114 N N . SER B 1 32 ? 18.469 -31.031 -16.672 1 94.38 32 SER B N 1
ATOM 3115 C CA . SER B 1 32 ? 19.344 -30 -17.203 1 94.38 32 SER B CA 1
ATOM 3116 C C . SER B 1 32 ? 19.531 -30.141 -18.703 1 94.38 32 SER B C 1
ATOM 3118 O O . SER B 1 32 ? 19.312 -31.219 -19.266 1 94.38 32 SER B O 1
ATOM 3120 N N . SER B 1 33 ? 19.859 -29 -19.312 1 91.5 33 SER B N 1
ATOM 3121 C CA . SER B 1 33 ? 20.219 -29.078 -20.719 1 91.5 33 SER B CA 1
ATOM 3122 C C . SER B 1 33 ? 21.578 -29.75 -20.906 1 91.5 33 SER B C 1
ATOM 3124 O O . SER B 1 33 ? 21.891 -30.234 -22 1 91.5 33 SER B O 1
ATOM 3126 N N . ASN B 1 34 ? 22.359 -29.719 -19.875 1 94.25 34 ASN B N 1
ATOM 3127 C CA . ASN B 1 34 ? 23.594 -30.484 -19.844 1 94.25 34 ASN B CA 1
ATOM 3128 C C . ASN B 1 34 ? 23.359 -31.938 -19.438 1 94.25 34 ASN B C 1
ATOM 3130 O O . ASN B 1 34 ? 23 -32.219 -18.281 1 94.25 34 ASN B O 1
ATOM 3134 N N . ALA B 1 35 ? 23.672 -32.812 -20.344 1 95.38 35 ALA B N 1
ATOM 3135 C CA . ALA B 1 35 ? 23.344 -34.219 -20.141 1 95.38 35 ALA B CA 1
ATOM 3136 C C . ALA B 1 35 ? 24.031 -34.75 -18.891 1 95.38 35 ALA B C 1
ATOM 3138 O O . ALA B 1 35 ? 23.422 -35.5 -18.125 1 95.38 35 ALA B O 1
ATOM 3139 N N . ALA B 1 36 ? 25.266 -34.375 -18.75 1 95.56 36 ALA B N 1
ATOM 3140 C CA . ALA B 1 36 ? 26.016 -34.875 -17.594 1 95.56 36 ALA B CA 1
ATOM 3141 C C . ALA B 1 36 ? 25.375 -34.406 -16.281 1 95.56 36 ALA B C 1
ATOM 3143 O O . ALA B 1 36 ? 25.25 -35.188 -15.336 1 95.56 36 ALA B O 1
ATOM 3144 N N . ARG B 1 37 ? 24.984 -33.219 -16.25 1 95.56 37 ARG B N 1
ATOM 3145 C CA . ARG B 1 37 ? 24.328 -32.656 -15.078 1 95.56 37 ARG B CA 1
ATOM 3146 C C . ARG B 1 37 ? 22.969 -33.312 -14.836 1 95.56 37 ARG B C 1
ATOM 3148 O O . ARG B 1 37 ? 22.578 -33.531 -13.688 1 95.56 37 ARG B O 1
ATOM 3155 N N . SER B 1 38 ? 22.281 -33.562 -15.891 1 96.38 38 SER B N 1
ATOM 3156 C CA . SER B 1 38 ? 20.984 -34.25 -15.773 1 96.38 38 SER B CA 1
ATOM 3157 C C . SER B 1 38 ? 21.141 -35.625 -15.156 1 96.38 38 SER B C 1
ATOM 3159 O O . SER B 1 38 ? 20.391 -36 -14.25 1 96.38 38 SER B O 1
ATOM 3161 N N . ILE B 1 39 ? 22.109 -36.312 -15.617 1 95.88 39 ILE B N 1
ATOM 3162 C CA . ILE B 1 39 ? 22.359 -37.688 -15.141 1 95.88 39 ILE B CA 1
ATOM 3163 C C . ILE B 1 39 ? 22.766 -37.625 -13.664 1 95.88 39 ILE B C 1
ATOM 3165 O O . ILE B 1 39 ? 22.25 -38.406 -12.852 1 95.88 39 ILE B O 1
ATOM 3169 N N . GLN B 1 40 ? 23.625 -36.75 -13.383 1 96.06 40 GLN B N 1
ATOM 3170 C CA . GLN B 1 40 ? 24.062 -36.594 -12 1 96.06 40 GLN B CA 1
ATOM 3171 C C . GLN B 1 40 ? 22.891 -36.312 -11.07 1 96.06 40 GLN B C 1
ATOM 3173 O O . GLN B 1 40 ? 22.797 -36.875 -9.977 1 96.06 40 GLN B O 1
ATOM 3178 N N . THR B 1 41 ? 22.031 -35.438 -11.531 1 96.25 41 THR B N 1
ATOM 3179 C CA . THR B 1 41 ? 20.844 -35.094 -10.75 1 96.25 41 THR B CA 1
ATOM 3180 C C . THR B 1 41 ? 19.938 -36.281 -10.57 1 96.25 41 THR B C 1
ATOM 3182 O O . THR B 1 41 ? 19.5 -36.594 -9.453 1 96.25 41 THR B O 1
ATOM 3185 N N . GLY B 1 42 ? 19.688 -37 -11.594 1 97 42 GLY B N 1
ATOM 3186 C CA . GLY B 1 42 ? 18.828 -38.188 -11.516 1 97 42 GLY B CA 1
ATOM 3187 C C . GLY B 1 42 ? 19.375 -39.25 -10.578 1 97 42 GLY B C 1
ATOM 3188 O O . GLY B 1 42 ? 18.609 -39.875 -9.836 1 97 42 GLY B O 1
ATOM 3189 N N . GLU B 1 43 ? 20.672 -39.406 -10.656 1 96.94 43 GLU B N 1
ATOM 3190 C CA . GLU B 1 43 ? 21.312 -40.375 -9.773 1 96.94 43 GLU B CA 1
ATOM 3191 C C . GLU B 1 43 ? 21.188 -39.969 -8.312 1 96.94 43 GLU B C 1
ATOM 3193 O O . GLU B 1 43 ? 20.875 -40.781 -7.453 1 96.94 43 GLU B O 1
ATOM 3198 N N . ALA B 1 44 ? 21.406 -38.75 -8.102 1 95.94 44 ALA B N 1
ATOM 3199 C CA . ALA B 1 44 ? 21.297 -38.219 -6.742 1 95.94 44 ALA B CA 1
ATOM 3200 C C . ALA B 1 44 ? 19.875 -38.375 -6.203 1 95.94 44 ALA B C 1
ATOM 3202 O O . ALA B 1 44 ? 19.672 -38.531 -4.996 1 95.94 44 ALA B O 1
ATOM 3203 N N . LEU B 1 45 ? 18.922 -38.406 -7.098 1 96.38 45 LEU B N 1
ATOM 3204 C CA . LEU B 1 45 ? 17.516 -38.531 -6.715 1 96.38 45 LEU B CA 1
ATOM 3205 C C . LEU B 1 45 ? 17.094 -40 -6.719 1 96.38 45 LEU B C 1
ATOM 3207 O O . LEU B 1 45 ? 15.914 -40.312 -6.527 1 96.38 45 LEU B O 1
ATOM 3211 N N . HIS B 1 46 ? 18.016 -40.844 -6.98 1 96.5 46 HIS B N 1
ATOM 3212 C CA . HIS B 1 46 ? 17.859 -42.281 -6.91 1 96.5 46 HIS B CA 1
ATOM 3213 C C . HIS B 1 46 ? 16.844 -42.781 -7.93 1 96.5 46 HIS B C 1
ATOM 3215 O O . HIS B 1 46 ? 16.078 -43.719 -7.656 1 96.5 46 HIS B O 1
ATOM 3221 N N . LEU B 1 47 ? 16.797 -42.188 -9.062 1 97.56 47 LEU B N 1
ATOM 3222 C CA . LEU B 1 47 ? 15.961 -42.625 -10.164 1 97.56 47 LEU B CA 1
ATOM 3223 C C . LEU B 1 47 ? 16.625 -43.781 -10.914 1 97.56 47 LEU B C 1
ATOM 3225 O O . LEU B 1 47 ? 17.859 -43.875 -10.945 1 97.56 47 LEU B O 1
ATOM 3229 N N . PRO B 1 48 ? 15.82 -44.656 -11.484 1 97.12 48 PRO B N 1
ATOM 3230 C CA . PRO B 1 48 ? 16.422 -45.656 -12.367 1 97.12 48 PRO B CA 1
ATOM 3231 C C . PRO B 1 48 ? 17.219 -45.031 -13.516 1 97.12 48 PRO B C 1
ATOM 3233 O O . PRO B 1 48 ? 16.75 -44.094 -14.148 1 97.12 48 PRO B O 1
ATOM 3236 N N . LYS B 1 49 ? 18.344 -45.594 -13.797 1 96.69 49 LYS B N 1
ATOM 3237 C CA . LYS B 1 49 ? 19.266 -45.031 -14.781 1 96.69 49 LYS B CA 1
ATOM 3238 C C . LYS B 1 49 ? 18.594 -44.906 -16.141 1 96.69 49 LYS B C 1
ATOM 3240 O O . LYS B 1 49 ? 18.859 -43.938 -16.875 1 96.69 49 LYS B O 1
ATOM 3245 N N . GLU B 1 50 ? 17.719 -45.812 -16.422 1 96.38 50 GLU B N 1
ATOM 3246 C CA . GLU B 1 50 ? 17.094 -45.844 -17.734 1 96.38 50 GLU B CA 1
ATOM 3247 C C . GLU B 1 50 ? 16 -44.781 -17.844 1 96.38 50 GLU B C 1
ATOM 3249 O O . GLU B 1 50 ? 15.469 -44.531 -18.922 1 96.38 50 GLU B O 1
ATOM 3254 N N . ARG B 1 51 ? 15.711 -44.094 -16.719 1 98 51 ARG B N 1
ATOM 3255 C CA . ARG B 1 51 ? 14.664 -43.062 -16.75 1 98 51 ARG B CA 1
ATOM 3256 C C . ARG B 1 51 ? 15.211 -41.688 -16.406 1 98 51 ARG B C 1
ATOM 3258 O O . ARG B 1 51 ? 14.469 -40.812 -15.977 1 98 51 ARG B O 1
ATOM 3265 N N . ILE B 1 52 ? 16.547 -41.625 -16.391 1 98.19 52 ILE B N 1
ATOM 3266 C CA . ILE B 1 52 ? 17.25 -40.375 -16.375 1 98.19 52 ILE B CA 1
ATOM 3267 C C . ILE B 1 52 ? 17.625 -39.969 -17.797 1 98.19 52 ILE B C 1
ATOM 3269 O O . ILE B 1 52 ? 18.453 -40.625 -18.438 1 98.19 52 ILE B O 1
ATOM 3273 N N . TYR B 1 53 ? 17.125 -38.844 -18.25 1 98.25 53 TYR B N 1
ATOM 3274 C CA . TYR B 1 53 ? 17.234 -38.562 -19.672 1 98.25 53 TYR B CA 1
ATOM 3275 C C . TYR B 1 53 ? 18.141 -37.344 -19.906 1 98.25 53 TYR B C 1
ATOM 3277 O O . TYR B 1 53 ? 18.219 -36.438 -19.078 1 98.25 53 TYR B O 1
ATOM 3285 N N . ALA B 1 54 ? 18.719 -37.281 -21.062 1 96.44 54 ALA B N 1
ATOM 3286 C CA . ALA B 1 54 ? 19.656 -36.219 -21.453 1 96.44 54 ALA B CA 1
ATOM 3287 C C . ALA B 1 54 ? 18.906 -35 -21.922 1 96.44 54 ALA B C 1
ATOM 3289 O O . ALA B 1 54 ? 19.438 -33.875 -21.891 1 96.44 54 ALA B O 1
ATOM 3290 N N . SER B 1 55 ? 17.75 -35.25 -22.406 1 97.19 55 SER B N 1
ATOM 3291 C CA . SER B 1 55 ? 16.922 -34.125 -22.891 1 97.19 55 SER B CA 1
ATOM 3292 C C . SER B 1 55 ? 15.445 -34.406 -22.641 1 97.19 55 SER B C 1
ATOM 3294 O O . SER B 1 55 ? 15.031 -35.531 -22.484 1 97.19 55 SER B O 1
ATOM 3296 N N . TYR B 1 56 ? 14.688 -33.312 -22.578 1 97.88 56 TYR B N 1
ATOM 3297 C CA . TYR B 1 56 ? 13.258 -33.469 -22.344 1 97.88 56 TYR B CA 1
ATOM 3298 C C . TYR B 1 56 ? 12.578 -34.156 -23.531 1 97.88 56 TYR B C 1
ATOM 3300 O O . TYR B 1 56 ? 11.578 -34.844 -23.375 1 97.88 56 TYR B O 1
ATOM 3308 N N . GLU B 1 57 ? 13.102 -33.906 -24.766 1 98.12 57 GLU B N 1
ATOM 3309 C CA . GLU B 1 57 ? 12.562 -34.594 -25.938 1 98.12 57 GLU B CA 1
ATOM 3310 C C . GLU B 1 57 ? 12.664 -36.094 -25.797 1 98.12 57 GLU B C 1
ATOM 3312 O O . GLU B 1 57 ? 11.688 -36.812 -26.016 1 98.12 57 GLU B O 1
ATOM 3317 N N . GLU B 1 58 ? 13.883 -36.469 -25.438 1 98.19 58 GLU B N 1
ATOM 3318 C CA . GLU B 1 58 ? 14.102 -37.906 -25.219 1 98.19 58 GLU B CA 1
ATOM 3319 C C . GLU B 1 58 ? 13.18 -38.438 -24.125 1 98.19 58 GLU B C 1
ATOM 3321 O O . GLU B 1 58 ? 12.586 -39.5 -24.281 1 98.19 58 GLU B O 1
ATOM 3326 N N . MET B 1 59 ? 13.086 -37.75 -23.062 1 98.5 59 MET B N 1
ATOM 3327 C CA . MET B 1 59 ? 12.25 -38.125 -21.922 1 98.5 59 MET B CA 1
ATOM 3328 C C . MET B 1 59 ? 10.812 -38.375 -22.359 1 98.5 59 MET B C 1
ATOM 3330 O O . MET B 1 59 ? 10.242 -39.438 -22.109 1 98.5 59 MET B O 1
ATOM 3334 N N . ILE B 1 60 ? 10.211 -37.438 -23.078 1 98.56 60 ILE B N 1
ATOM 3335 C CA . ILE B 1 60 ? 8.789 -37.469 -23.422 1 98.56 60 ILE B CA 1
ATOM 3336 C C . ILE B 1 60 ? 8.516 -38.594 -24.406 1 98.56 60 ILE B C 1
ATOM 3338 O O . ILE B 1 60 ? 7.559 -39.344 -24.234 1 98.56 60 ILE B O 1
ATOM 3342 N N . VAL B 1 61 ? 9.414 -38.75 -25.391 1 98.25 61 VAL B N 1
ATOM 3343 C CA . VAL B 1 61 ? 9.227 -39.781 -26.406 1 98.25 61 VAL B CA 1
ATOM 3344 C C . VAL B 1 61 ? 9.359 -41.156 -25.781 1 98.25 61 VAL B C 1
ATOM 3346 O O . VAL B 1 61 ? 8.547 -42.031 -26.047 1 98.25 61 VAL B O 1
ATOM 3349 N N . GLN B 1 62 ? 10.375 -41.312 -24.953 1 98.31 62 GLN B N 1
ATOM 3350 C CA . GLN B 1 62 ? 10.625 -42.625 -24.359 1 98.31 62 GLN B CA 1
ATOM 3351 C C . GLN B 1 62 ? 9.531 -42.969 -23.344 1 98.31 62 GLN B C 1
ATOM 3353 O O . GLN B 1 62 ? 9.055 -44.125 -23.312 1 98.31 62 GLN B O 1
ATOM 3358 N N . GLU B 1 63 ? 9.172 -42.062 -22.516 1 98.44 63 GLU B N 1
ATOM 3359 C CA . GLU B 1 63 ? 8.125 -42.312 -21.547 1 98.44 63 GLU B CA 1
ATOM 3360 C C . GLU B 1 63 ? 6.801 -42.656 -22.234 1 98.44 63 GLU B C 1
ATOM 3362 O O . GLU B 1 63 ? 6.02 -43.438 -21.719 1 98.44 63 GLU B O 1
ATOM 3367 N N . ALA B 1 64 ? 6.5 -42.031 -23.391 1 98.12 64 ALA B N 1
ATOM 3368 C CA . ALA B 1 64 ? 5.254 -42.25 -24.125 1 98.12 64 ALA B CA 1
ATOM 3369 C C . ALA B 1 64 ? 5.168 -43.688 -24.609 1 98.12 64 ALA B C 1
ATOM 3371 O O . ALA B 1 64 ? 4.078 -44.188 -24.891 1 98.12 64 ALA B O 1
ATOM 3372 N N . GLN B 1 65 ? 6.312 -44.375 -24.719 1 97.75 65 GLN B N 1
ATOM 3373 C CA . GLN B 1 65 ? 6.367 -45.719 -25.234 1 97.75 65 GLN B CA 1
ATOM 3374 C C . GLN B 1 65 ? 6.176 -46.75 -24.109 1 97.75 65 GLN B C 1
ATOM 3376 O O . GLN B 1 65 ? 5.945 -47.938 -24.359 1 97.75 65 GLN B O 1
ATOM 3381 N N . LEU B 1 66 ? 6.254 -46.25 -22.953 1 97.75 66 LEU B N 1
ATOM 3382 C CA . LEU B 1 66 ? 6.121 -47.156 -21.812 1 97.75 66 LEU B CA 1
ATOM 3383 C C . LEU B 1 66 ? 4.652 -47.469 -21.531 1 97.75 66 LEU B C 1
ATOM 3385 O O . LEU B 1 66 ? 3.766 -46.688 -21.922 1 97.75 66 LEU B O 1
ATOM 3389 N N . PRO B 1 67 ? 4.359 -48.656 -20.844 1 96.94 67 PRO B N 1
ATOM 3390 C CA . PRO B 1 67 ? 2.984 -48.969 -20.453 1 96.94 67 PRO B CA 1
ATOM 3391 C C . PRO B 1 67 ? 2.371 -47.906 -19.531 1 96.94 67 PRO B C 1
ATOM 3393 O O . PRO B 1 67 ? 3.09 -47.25 -18.781 1 96.94 67 PRO B O 1
ATOM 3396 N N . ALA B 1 68 ? 1.077 -47.844 -19.562 1 94.25 68 ALA B N 1
ATOM 3397 C CA . ALA B 1 68 ? 0.332 -46.781 -18.859 1 94.25 68 ALA B CA 1
ATOM 3398 C C . ALA B 1 68 ? 0.592 -46.844 -17.359 1 94.25 68 ALA B C 1
ATOM 3400 O O . ALA B 1 68 ? 0.548 -45.844 -16.672 1 94.25 68 ALA B O 1
ATOM 3401 N N . ASP B 1 69 ? 0.879 -47.969 -16.875 1 94.5 69 ASP B N 1
ATOM 3402 C CA . ASP B 1 69 ? 1.066 -48.156 -15.438 1 94.5 69 ASP B CA 1
ATOM 3403 C C . ASP B 1 69 ? 2.514 -47.875 -15.039 1 94.5 69 ASP B C 1
ATOM 3405 O O . ASP B 1 69 ? 2.854 -47.938 -13.852 1 94.5 69 ASP B O 1
ATOM 3409 N N . VAL B 1 70 ? 3.361 -47.594 -15.984 1 96.81 70 VAL B N 1
ATOM 3410 C CA . VAL B 1 70 ? 4.777 -47.344 -15.727 1 96.81 70 VAL B CA 1
ATOM 3411 C C . VAL B 1 70 ? 5.129 -45.906 -16.109 1 96.81 70 VAL B C 1
ATOM 3413 O O . VAL B 1 70 ? 5.836 -45.219 -15.367 1 96.81 70 VAL B O 1
ATOM 3416 N N . ARG B 1 71 ? 4.656 -45.438 -17.188 1 97.69 71 ARG B N 1
ATOM 3417 C CA . ARG B 1 71 ? 5.012 -44.125 -17.734 1 97.69 71 ARG B CA 1
ATOM 3418 C C . ARG B 1 71 ? 4.555 -43 -16.797 1 97.69 71 ARG B C 1
ATOM 3420 O O . ARG B 1 71 ? 3.701 -43.219 -15.93 1 97.69 71 ARG B O 1
ATOM 3427 N N . MET B 1 72 ? 5.137 -41.938 -16.891 1 98.19 72 MET B N 1
ATOM 3428 C CA . MET B 1 72 ? 4.707 -40.781 -16.109 1 98.19 72 MET B CA 1
ATOM 3429 C C . MET B 1 72 ? 3.279 -40.406 -16.469 1 98.19 72 MET B C 1
ATOM 3431 O O . MET B 1 72 ? 2.807 -40.688 -17.562 1 98.19 72 MET B O 1
ATOM 3435 N N . GLN B 1 73 ? 2.584 -39.781 -15.555 1 98.38 73 GLN B N 1
ATOM 3436 C CA . GLN B 1 73 ? 1.224 -39.312 -15.781 1 98.38 73 GLN B CA 1
ATOM 3437 C C . GLN B 1 73 ? 1.207 -37.812 -16.078 1 98.38 73 GLN B C 1
ATOM 3439 O O . GLN B 1 73 ? 0.392 -37.344 -16.875 1 98.38 73 GLN B O 1
ATOM 3444 N N . PHE B 1 74 ? 2.092 -37.094 -15.422 1 98.69 74 PHE B N 1
ATOM 3445 C CA . PHE B 1 74 ? 2.236 -35.656 -15.719 1 98.69 74 PHE B CA 1
ATOM 3446 C C . PHE B 1 74 ? 3.688 -35.219 -15.562 1 98.69 74 PHE B C 1
ATOM 3448 O O . PHE B 1 74 ? 4.488 -35.906 -14.93 1 98.69 74 PHE B O 1
ATOM 3455 N N . VAL B 1 75 ? 4.008 -34.125 -16.234 1 98.69 75 VAL B N 1
ATOM 3456 C CA . VAL B 1 75 ? 5.363 -33.594 -16.172 1 98.69 75 VAL B CA 1
ATOM 3457 C C . VAL B 1 75 ? 5.348 -32.25 -15.477 1 98.69 75 VAL B C 1
ATOM 3459 O O . VAL B 1 75 ? 4.453 -31.422 -15.719 1 98.69 75 VAL B O 1
ATOM 3462 N N . SER B 1 76 ? 6.199 -32.031 -14.492 1 98.5 76 SER B N 1
ATOM 3463 C CA . SER B 1 76 ? 6.465 -30.75 -13.883 1 98.5 76 SER B CA 1
ATOM 3464 C C . SER B 1 76 ? 7.59 -30.016 -14.609 1 98.5 76 SER B C 1
ATOM 3466 O O . SER B 1 76 ? 8.703 -30.531 -14.711 1 98.5 76 SER B O 1
ATOM 3468 N N . ILE B 1 77 ? 7.277 -28.844 -15.125 1 98.19 77 ILE B N 1
ATOM 3469 C CA . ILE B 1 77 ? 8.258 -28.062 -15.867 1 98.19 77 ILE B CA 1
ATOM 3470 C C . ILE B 1 77 ? 8.727 -26.875 -15.031 1 98.19 77 ILE B C 1
ATOM 3472 O O . ILE B 1 77 ? 7.953 -25.953 -14.758 1 98.19 77 ILE B O 1
ATOM 3476 N N . VAL B 1 78 ? 9.992 -26.859 -14.641 1 96.44 78 VAL B N 1
ATOM 3477 C CA . VAL B 1 78 ? 10.531 -25.859 -13.734 1 96.44 78 VAL B CA 1
ATOM 3478 C C . VAL B 1 78 ? 11.789 -25.234 -14.336 1 96.44 78 VAL B C 1
ATOM 3480 O O . VAL B 1 78 ? 12.789 -25.031 -13.641 1 96.44 78 VAL B O 1
ATOM 3483 N N . THR B 1 79 ? 11.789 -24.984 -15.633 1 92.62 79 THR B N 1
ATOM 3484 C CA . THR B 1 79 ? 12.859 -24.375 -16.406 1 92.62 79 THR B CA 1
ATOM 3485 C C . THR B 1 79 ? 12.711 -22.859 -16.438 1 92.62 79 THR B C 1
ATOM 3487 O O . THR B 1 79 ? 11.727 -22.312 -15.914 1 92.62 79 THR B O 1
ATOM 3490 N N . PRO B 1 80 ? 13.711 -22.172 -16.953 1 88.25 80 PRO B N 1
ATOM 3491 C CA . PRO B 1 80 ? 13.516 -20.734 -17.203 1 88.25 80 PRO B CA 1
ATOM 3492 C C . PRO B 1 80 ? 12.391 -20.469 -18.203 1 88.25 80 PRO B C 1
ATOM 3494 O O . PRO B 1 80 ? 11.953 -21.375 -18.906 1 88.25 80 PRO B O 1
ATOM 3497 N N . ASN B 1 81 ? 11.977 -19.188 -18.281 1 87.69 81 ASN B N 1
ATOM 3498 C CA . ASN B 1 81 ? 10.742 -18.797 -18.953 1 87.69 81 ASN B CA 1
ATOM 3499 C C . ASN B 1 81 ? 10.766 -19.234 -20.422 1 87.69 81 ASN B C 1
ATOM 3501 O O . ASN B 1 81 ? 9.758 -19.703 -20.953 1 87.69 81 ASN B O 1
ATOM 3505 N N . HIS B 1 82 ? 11.891 -19.078 -21.062 1 88.62 82 HIS B N 1
ATOM 3506 C CA . HIS B 1 82 ? 11.953 -19.312 -22.5 1 88.62 82 HIS B CA 1
ATOM 3507 C C . HIS B 1 82 ? 11.875 -20.797 -22.844 1 88.62 82 HIS B C 1
ATOM 3509 O O . HIS B 1 82 ? 11.695 -21.172 -24 1 88.62 82 HIS B O 1
ATOM 3515 N N . LEU B 1 83 ? 11.914 -21.609 -21.812 1 91.81 83 LEU B N 1
ATOM 3516 C CA . LEU B 1 83 ? 11.922 -23.062 -22.016 1 91.81 83 LEU B CA 1
ATOM 3517 C C . LEU B 1 83 ? 10.664 -23.703 -21.438 1 91.81 83 LEU B C 1
ATOM 3519 O O . LEU B 1 83 ? 10.648 -24.906 -21.156 1 91.81 83 LEU B O 1
ATOM 3523 N N . HIS B 1 84 ? 9.609 -22.984 -21.25 1 94.81 84 HIS B N 1
ATOM 3524 C CA . HIS B 1 84 ? 8.359 -23.531 -20.734 1 94.81 84 HIS B CA 1
ATOM 3525 C C . HIS B 1 84 ? 7.527 -24.156 -21.859 1 94.81 84 HIS B C 1
ATOM 3527 O O . HIS B 1 84 ? 7.059 -25.281 -21.75 1 94.81 84 HIS B O 1
ATOM 3533 N N . ALA B 1 85 ? 7.445 -23.438 -22.953 1 96.56 85 ALA B N 1
ATOM 3534 C CA . ALA B 1 85 ? 6.414 -23.719 -23.953 1 96.56 85 ALA B CA 1
ATOM 3535 C C . ALA B 1 85 ? 6.734 -25.016 -24.719 1 96.56 85 ALA B C 1
ATOM 3537 O O . ALA B 1 85 ? 5.871 -25.875 -24.859 1 96.56 85 ALA B O 1
ATOM 3538 N N . GLN B 1 86 ? 7.953 -25.141 -25.141 1 96.94 86 GLN B N 1
ATOM 3539 C CA . GLN B 1 86 ? 8.305 -26.25 -26.031 1 96.94 86 GLN B CA 1
ATOM 3540 C C . GLN B 1 86 ? 8.133 -27.594 -25.328 1 96.94 86 GLN B C 1
ATOM 3542 O O . GLN B 1 86 ? 7.445 -28.484 -25.844 1 96.94 86 GLN B O 1
ATOM 3547 N N . PRO B 1 87 ? 8.711 -27.75 -24.141 1 98.06 87 PRO B N 1
ATOM 3548 C CA . PRO B 1 87 ? 8.484 -29.031 -23.469 1 98.06 87 PRO B CA 1
ATOM 3549 C C . PRO B 1 87 ? 7.012 -29.25 -23.125 1 98.06 87 PRO B C 1
ATOM 3551 O O . PRO B 1 87 ? 6.539 -30.391 -23.156 1 98.06 87 PRO B O 1
ATOM 3554 N N . ALA B 1 88 ? 6.277 -28.266 -22.781 1 98.56 88 ALA B N 1
ATOM 3555 C CA . ALA B 1 88 ? 4.859 -28.406 -22.469 1 98.56 88 ALA B CA 1
ATOM 3556 C C . ALA B 1 88 ? 4.066 -28.875 -23.672 1 98.56 88 ALA B C 1
ATOM 3558 O O . ALA B 1 88 ? 3.25 -29.797 -23.562 1 98.56 88 ALA B O 1
ATOM 3559 N N . LEU B 1 89 ? 4.336 -28.25 -24.844 1 98.31 89 LEU B N 1
ATOM 3560 C CA . LEU B 1 89 ? 3.658 -28.641 -26.062 1 98.31 89 LEU B CA 1
ATOM 3561 C C . LEU B 1 89 ? 3.951 -30.094 -26.422 1 98.31 89 LEU B C 1
ATOM 3563 O O . LEU B 1 89 ? 3.039 -30.844 -26.766 1 98.31 89 LEU B O 1
ATOM 3567 N N . LEU B 1 90 ? 5.219 -30.438 -26.312 1 98.5 90 LEU B N 1
ATOM 3568 C CA . LEU B 1 90 ? 5.617 -31.797 -26.641 1 98.5 90 LEU B CA 1
ATOM 3569 C C . LEU B 1 90 ? 4.969 -32.781 -25.688 1 98.5 90 LEU B C 1
ATOM 3571 O O . LEU B 1 90 ? 4.535 -33.875 -26.109 1 98.5 90 LEU B O 1
ATOM 3575 N N . ALA B 1 91 ? 4.906 -32.5 -24.438 1 98.69 91 ALA B N 1
ATOM 3576 C CA . ALA B 1 91 ? 4.285 -33.375 -23.438 1 98.69 91 ALA B CA 1
ATOM 3577 C C . ALA B 1 91 ? 2.803 -33.562 -23.734 1 98.69 91 ALA B C 1
ATOM 3579 O O . ALA B 1 91 ? 2.312 -34.719 -23.75 1 98.69 91 ALA B O 1
ATOM 3580 N N . LEU B 1 92 ? 2.096 -32.531 -24 1 98.62 92 LEU B N 1
ATOM 3581 C CA . LEU B 1 92 ? 0.673 -32.594 -24.312 1 98.62 92 LEU B CA 1
ATOM 3582 C C . LEU B 1 92 ? 0.427 -33.438 -25.547 1 98.62 92 LEU B C 1
ATOM 3584 O O . LEU B 1 92 ? -0.478 -34.281 -25.562 1 98.62 92 LEU B O 1
ATOM 3588 N N . LYS B 1 93 ? 1.264 -33.25 -26.531 1 97.94 93 LYS B N 1
ATOM 3589 C CA . LYS B 1 93 ? 1.131 -34 -27.781 1 97.94 93 LYS B CA 1
ATOM 3590 C C . LYS B 1 93 ? 1.289 -35.5 -27.531 1 97.94 93 LYS B C 1
ATOM 3592 O O . LYS B 1 93 ? 0.739 -36.312 -28.281 1 97.94 93 LYS B O 1
ATOM 3597 N N . HIS B 1 94 ? 1.995 -35.812 -26.547 1 98.31 94 HIS B N 1
ATOM 3598 C CA . HIS B 1 94 ? 2.285 -37.219 -26.297 1 98.31 94 HIS B CA 1
ATOM 3599 C C . HIS B 1 94 ? 1.417 -37.781 -25.156 1 98.31 94 HIS B C 1
ATOM 3601 O O . HIS B 1 94 ? 1.684 -38.844 -24.641 1 98.31 94 HIS B O 1
ATOM 3607 N N . GLY B 1 95 ? 0.452 -37 -24.703 1 97.81 95 GLY B N 1
ATOM 3608 C CA . GLY B 1 95 ? -0.587 -37.531 -23.828 1 97.81 95 GLY B CA 1
ATOM 3609 C C . GLY B 1 95 ? -0.278 -37.312 -22.344 1 97.81 95 GLY B C 1
ATOM 3610 O O . GLY B 1 95 ? -0.875 -37.969 -21.484 1 97.81 95 GLY B O 1
ATOM 3611 N N . PHE B 1 96 ? 0.63 -36.5 -21.969 1 98.75 96 PHE B N 1
ATOM 3612 C CA . PHE B 1 96 ? 0.98 -36.281 -20.578 1 98.75 96 PHE B CA 1
ATOM 3613 C C . PHE B 1 96 ? 0.383 -34.969 -20.078 1 98.75 96 PHE B C 1
ATOM 3615 O O . PHE B 1 96 ? 0.373 -33.969 -20.812 1 98.75 96 PHE B O 1
ATOM 3622 N N . HIS B 1 97 ? -0.235 -34.938 -18.844 1 98.75 97 HIS B N 1
ATOM 3623 C CA . HIS B 1 97 ? -0.646 -33.719 -18.203 1 98.75 97 HIS B CA 1
ATOM 3624 C C . HIS B 1 97 ? 0.561 -32.844 -17.844 1 98.75 97 HIS B C 1
ATOM 3626 O O . HIS B 1 97 ? 1.678 -33.344 -17.719 1 98.75 97 HIS B O 1
ATOM 3632 N N . VAL B 1 98 ? 0.323 -31.531 -17.688 1 98.88 98 VAL B N 1
ATOM 3633 C CA . VAL B 1 98 ? 1.463 -30.641 -17.484 1 98.88 98 VAL B CA 1
ATOM 3634 C C . VAL B 1 98 ? 1.202 -29.734 -16.281 1 98.88 98 VAL B C 1
ATOM 3636 O O . VAL B 1 98 ? 0.123 -29.156 -16.156 1 98.88 98 VAL B O 1
ATOM 3639 N N . LEU B 1 99 ? 2.072 -29.672 -15.352 1 98.75 99 LEU B N 1
ATOM 3640 C CA . LEU B 1 99 ? 2.18 -28.641 -14.32 1 98.75 99 LEU B CA 1
ATOM 3641 C C . LEU B 1 99 ? 3.418 -27.781 -14.539 1 98.75 99 LEU B C 1
ATOM 3643 O O . LEU B 1 99 ? 4.543 -28.281 -14.484 1 98.75 99 LEU B O 1
ATOM 3647 N N . CYS B 1 100 ? 3.238 -26.516 -14.789 1 98.06 100 CYS B N 1
ATOM 3648 C CA . CYS B 1 100 ? 4.324 -25.672 -15.281 1 98.06 100 CYS B CA 1
ATOM 3649 C C . CYS B 1 100 ? 4.551 -24.484 -14.359 1 98.06 100 CYS B C 1
ATOM 3651 O O . CYS B 1 100 ? 3.6 -23.922 -13.805 1 98.06 100 CYS B O 1
ATOM 3653 N N . GLU B 1 101 ? 5.746 -24.062 -14.211 1 95.31 101 GLU B N 1
ATOM 3654 C CA . GLU B 1 101 ? 6.105 -22.828 -13.508 1 95.31 101 GLU B CA 1
ATOM 3655 C C . GLU B 1 101 ? 5.523 -21.609 -14.211 1 95.31 101 GLU B C 1
ATOM 3657 O O . GLU B 1 101 ? 5.176 -21.672 -15.391 1 95.31 101 GLU B O 1
ATOM 3662 N N . LYS B 1 102 ? 5.371 -20.531 -13.422 1 93.56 102 LYS B N 1
ATOM 3663 C CA . LYS B 1 102 ? 4.961 -19.234 -13.938 1 93.56 102 LYS B CA 1
ATOM 3664 C C . LYS B 1 102 ? 6.172 -18.359 -14.242 1 93.56 102 LYS B C 1
ATOM 3666 O O . LYS B 1 102 ? 7.238 -18.531 -13.648 1 93.56 102 LYS B O 1
ATOM 3671 N N . PRO B 1 103 ? 6.129 -17.375 -15.125 1 94.44 103 PRO B N 1
ATOM 3672 C CA . PRO B 1 103 ? 5.016 -17.141 -16.047 1 94.44 103 PRO B CA 1
ATOM 3673 C C . PRO B 1 103 ? 4.898 -18.234 -17.109 1 94.44 103 PRO B C 1
ATOM 3675 O O . PRO B 1 103 ? 5.859 -18.969 -17.359 1 94.44 103 PRO B O 1
ATOM 3678 N N . LEU B 1 104 ? 3.799 -18.297 -17.766 1 95.81 104 LEU B N 1
ATOM 3679 C CA . LEU B 1 104 ? 3.398 -19.438 -18.578 1 95.81 104 LEU B CA 1
ATOM 3680 C C . LEU B 1 104 ? 4.367 -19.656 -19.734 1 95.81 104 LEU B C 1
ATOM 3682 O O . LEU B 1 104 ? 4.68 -20.797 -20.078 1 95.81 104 LEU B O 1
ATOM 3686 N N . ALA B 1 105 ? 4.785 -18.516 -20.344 1 94.56 105 ALA B N 1
ATOM 3687 C CA . ALA B 1 105 ? 5.555 -18.625 -21.578 1 94.56 105 ALA B CA 1
ATOM 3688 C C . ALA B 1 105 ? 6.418 -17.391 -21.797 1 94.56 105 ALA B C 1
ATOM 3690 O O . ALA B 1 105 ? 6.438 -16.484 -20.969 1 94.56 105 ALA B O 1
ATOM 3691 N N . PHE B 1 106 ? 7.133 -17.469 -22.844 1 92.38 106 PHE B N 1
ATOM 3692 C CA . PHE B 1 106 ? 8.008 -16.359 -23.234 1 92.38 106 PHE B CA 1
ATOM 3693 C C . PHE B 1 106 ? 7.199 -15.219 -23.844 1 92.38 106 PHE B C 1
ATOM 3695 O O . PHE B 1 106 ? 7.555 -14.047 -23.688 1 92.38 106 PHE B O 1
ATOM 3702 N N . SER B 1 107 ? 6.129 -15.547 -24.562 1 94.19 107 SER B N 1
ATOM 3703 C CA . SER B 1 107 ? 5.293 -14.562 -25.234 1 94.19 107 SER B CA 1
ATOM 3704 C C . SER B 1 107 ? 3.816 -14.938 -25.141 1 94.19 107 SER B C 1
ATOM 3706 O O . SER B 1 107 ? 3.477 -16.078 -24.844 1 94.19 107 SER B O 1
ATOM 3708 N N . VAL B 1 108 ? 3.035 -13.922 -25.469 1 96.38 108 VAL B N 1
ATOM 3709 C CA . VAL B 1 108 ? 1.594 -14.156 -25.484 1 96.38 108 VAL B CA 1
ATOM 3710 C C . VAL B 1 108 ? 1.245 -15.172 -26.562 1 96.38 108 VAL B C 1
ATOM 3712 O O . VAL B 1 108 ? 0.374 -16.016 -26.375 1 96.38 108 VAL B O 1
ATOM 3715 N N . ALA B 1 109 ? 1.907 -15.078 -27.672 1 96.38 109 ALA B N 1
ATOM 3716 C CA . ALA B 1 109 ? 1.662 -16.016 -28.766 1 96.38 109 ALA B CA 1
ATOM 3717 C C . ALA B 1 109 ? 1.925 -17.453 -28.344 1 96.38 109 ALA B C 1
ATOM 3719 O O . ALA B 1 109 ? 1.127 -18.344 -28.625 1 96.38 109 ALA B O 1
ATOM 3720 N N . GLU B 1 110 ? 3.014 -17.688 -27.641 1 96.12 110 GLU B N 1
ATOM 3721 C CA . GLU B 1 110 ? 3.326 -19.016 -27.125 1 96.12 110 GLU B CA 1
ATOM 3722 C C . GLU B 1 110 ? 2.271 -19.469 -26.125 1 96.12 110 GLU B C 1
ATOM 3724 O O . GLU B 1 110 ? 1.885 -20.641 -26.109 1 96.12 110 GLU B O 1
ATOM 3729 N N . ALA B 1 111 ? 1.871 -18.562 -25.297 1 97.5 111 ALA B N 1
ATOM 3730 C CA . ALA B 1 111 ? 0.859 -18.891 -24.297 1 97.5 111 ALA B CA 1
ATOM 3731 C C . ALA B 1 111 ? -0.45 -19.312 -24.953 1 97.5 111 ALA B C 1
ATOM 3733 O O . ALA B 1 111 ? -1.068 -20.297 -24.531 1 97.5 111 ALA B O 1
ATOM 3734 N N . GLU B 1 112 ? -0.851 -18.562 -25.938 1 97.88 112 GLU B N 1
ATOM 3735 C CA . GLU B 1 112 ? -2.09 -18.875 -26.641 1 97.88 112 GLU B CA 1
ATOM 3736 C C . GLU B 1 112 ? -1.991 -20.219 -27.375 1 97.88 112 GLU B C 1
ATOM 3738 O O . GLU B 1 112 ? -2.967 -20.969 -27.438 1 97.88 112 GLU B O 1
ATOM 3743 N N . GLN B 1 113 ? -0.829 -20.484 -27.922 1 97.94 113 GLN B N 1
ATOM 3744 C CA . GLN B 1 113 ? -0.605 -21.781 -28.562 1 97.94 113 GLN B CA 1
ATOM 3745 C C . GLN B 1 113 ? -0.775 -22.922 -27.562 1 97.94 113 GLN B C 1
ATOM 3747 O O . GLN B 1 113 ? -1.369 -23.953 -27.875 1 97.94 113 GLN B O 1
ATOM 3752 N N . LEU B 1 114 ? -0.251 -22.734 -26.406 1 98.19 114 LEU B N 1
ATOM 3753 C CA . LEU B 1 114 ? -0.422 -23.734 -25.344 1 98.19 114 LEU B CA 1
ATOM 3754 C C . LEU B 1 114 ? -1.897 -23.922 -25.016 1 98.19 114 LEU B C 1
ATOM 3756 O O . LEU B 1 114 ? -2.354 -25.047 -24.828 1 98.19 114 LEU B O 1
ATOM 3760 N N . GLY B 1 115 ? -2.619 -22.797 -24.922 1 98.38 115 GLY B N 1
ATOM 3761 C CA . GLY B 1 115 ? -4.051 -22.875 -24.688 1 98.38 115 GLY B CA 1
ATOM 3762 C C . GLY B 1 115 ? -4.785 -23.719 -25.703 1 98.38 115 GLY B C 1
ATOM 3763 O O . GLY B 1 115 ? -5.629 -24.547 -25.359 1 98.38 115 GLY B O 1
ATOM 3764 N N . ILE B 1 116 ? -4.438 -23.5 -26.953 1 98.25 116 ILE B N 1
ATOM 3765 C CA . ILE B 1 116 ? -5.047 -24.234 -28.047 1 98.25 116 ILE B CA 1
ATOM 3766 C C . ILE B 1 116 ? -4.742 -25.734 -27.906 1 98.25 116 ILE B C 1
ATOM 3768 O O . ILE B 1 116 ? -5.633 -26.562 -28.062 1 98.25 116 ILE B O 1
ATOM 3772 N N . GLN B 1 117 ? -3.496 -26.031 -27.578 1 98 117 GLN B N 1
ATOM 3773 C CA . GLN B 1 117 ? -3.088 -27.422 -27.453 1 98 117 GLN B CA 1
ATOM 3774 C C . GLN B 1 117 ? -3.816 -28.109 -26.297 1 98 117 GLN B C 1
ATOM 3776 O O . GLN B 1 117 ? -4.18 -29.281 -26.391 1 98 117 GLN B O 1
ATOM 3781 N N . VAL B 1 118 ? -3.992 -27.422 -25.188 1 98.56 118 VAL B N 1
ATOM 3782 C CA . VAL B 1 118 ? -4.707 -27.953 -24.031 1 98.56 118 VAL B CA 1
ATOM 3783 C C . VAL B 1 118 ? -6.156 -28.266 -24.406 1 98.56 118 VAL B C 1
ATOM 3785 O O . VAL B 1 118 ? -6.68 -29.328 -24.078 1 98.56 118 VAL B O 1
ATOM 3788 N N . LYS B 1 119 ? -6.742 -27.344 -25.125 1 98 119 LYS B N 1
ATOM 3789 C CA . LYS B 1 119 ? -8.117 -27.531 -25.562 1 98 119 LYS B CA 1
ATOM 3790 C C . LYS B 1 119 ? -8.227 -28.734 -26.516 1 98 119 LYS B C 1
ATOM 3792 O O . LYS B 1 119 ? -9.141 -29.547 -26.406 1 98 119 LYS B O 1
ATOM 3797 N N . GLU B 1 120 ? -7.332 -28.891 -27.422 1 97.94 120 GLU B N 1
ATOM 3798 C CA . GLU B 1 120 ? -7.355 -29.938 -28.438 1 97.94 120 GLU B CA 1
ATOM 3799 C C . GLU B 1 120 ? -7.137 -31.312 -27.812 1 97.94 120 GLU B C 1
ATOM 3801 O O . GLU B 1 120 ? -7.781 -32.281 -28.203 1 97.94 120 GLU B O 1
ATOM 3806 N N . THR B 1 121 ? -6.246 -31.406 -26.859 1 97.62 121 THR B N 1
ATOM 3807 C CA . THR B 1 121 ? -5.898 -32.688 -26.266 1 97.62 121 THR B CA 1
ATOM 3808 C C . THR B 1 121 ? -6.875 -33.062 -25.156 1 97.62 121 THR B C 1
ATOM 3810 O O . THR B 1 121 ? -7.055 -34.25 -24.844 1 97.62 121 THR B O 1
ATOM 3813 N N . GLY B 1 122 ? -7.449 -32.031 -24.562 1 97.75 122 GLY B N 1
ATOM 3814 C CA . GLY B 1 122 ? -8.32 -32.25 -23.422 1 97.75 122 GLY B CA 1
ATOM 3815 C C . GLY B 1 122 ? -7.562 -32.562 -22.141 1 97.75 122 GLY B C 1
ATOM 3816 O O . GLY B 1 122 ? -8.172 -32.875 -21.109 1 97.75 122 GLY B O 1
ATOM 3817 N N . LEU B 1 123 ? -6.266 -32.562 -22.172 1 98.44 123 LEU B N 1
ATOM 3818 C CA . LEU B 1 123 ? -5.441 -32.906 -21.016 1 98.44 123 LEU B CA 1
ATOM 3819 C C . LEU B 1 123 ? -5.41 -31.75 -20.031 1 98.44 123 LEU B C 1
ATOM 3821 O O . LEU B 1 123 ? -5.82 -30.625 -20.359 1 98.44 123 LEU B O 1
ATOM 3825 N N . LEU B 1 124 ? -4.973 -32.031 -18.797 1 98.56 124 LEU B N 1
ATOM 3826 C CA . LEU B 1 124 ? -4.934 -31.062 -17.719 1 98.56 124 LEU B CA 1
ATOM 3827 C C . LEU B 1 124 ? -3.637 -30.25 -17.766 1 98.56 124 LEU B C 1
ATOM 3829 O O . LEU B 1 124 ? -2.58 -30.797 -18.109 1 98.56 124 LEU B O 1
ATOM 3833 N N . PHE B 1 125 ? -3.77 -28.984 -17.547 1 98.81 125 PHE B N 1
ATOM 3834 C CA . PHE B 1 125 ? -2.639 -28.078 -17.453 1 98.81 125 PHE B CA 1
ATOM 3835 C C . PHE B 1 125 ? -2.752 -27.203 -16.203 1 98.81 125 PHE B C 1
ATOM 3837 O O . PHE B 1 125 ? -3.766 -26.531 -16 1 98.81 125 PHE B O 1
ATOM 3844 N N . GLY B 1 126 ? -1.751 -27.25 -15.352 1 98.44 126 GLY B N 1
ATOM 3845 C CA . GLY B 1 126 ? -1.705 -26.406 -14.172 1 98.44 126 GLY B CA 1
ATOM 3846 C C . GLY B 1 126 ? -0.507 -25.469 -14.148 1 98.44 126 GLY B C 1
ATOM 3847 O O . GLY B 1 126 ? 0.484 -25.719 -14.844 1 98.44 126 GLY B O 1
ATOM 3848 N N . LEU B 1 127 ? -0.652 -24.375 -13.445 1 98.12 127 LEU B N 1
ATOM 3849 C CA . LEU B 1 127 ? 0.442 -23.453 -13.172 1 98.12 127 LEU B CA 1
ATOM 3850 C C . LEU B 1 127 ? 0.722 -23.359 -11.68 1 98.12 127 LEU B C 1
ATOM 3852 O O . LEU B 1 127 ? -0.168 -23.609 -10.859 1 98.12 127 LEU B O 1
ATOM 3856 N N . THR B 1 128 ? 1.948 -22.969 -11.367 1 96.5 128 THR B N 1
ATOM 3857 C CA . THR B 1 128 ? 2.307 -22.906 -9.953 1 96.5 128 THR B CA 1
ATOM 3858 C C . THR B 1 128 ? 2.312 -21.469 -9.453 1 96.5 128 THR B C 1
ATOM 3860 O O . THR B 1 128 ? 3.307 -21 -8.898 1 96.5 128 THR B O 1
ATOM 3863 N N . HIS B 1 129 ? 1.226 -20.781 -9.609 1 97.56 129 HIS B N 1
ATOM 3864 C CA . HIS B 1 129 ? 0.965 -19.594 -8.797 1 97.56 129 HIS B CA 1
ATOM 3865 C C . HIS B 1 129 ? 0.727 -19.969 -7.34 1 97.56 129 HIS B C 1
ATOM 3867 O O . HIS B 1 129 ? -0.404 -19.891 -6.852 1 97.56 129 HIS B O 1
ATOM 3873 N N . THR B 1 130 ? 1.767 -20.156 -6.641 1 97.19 130 THR B N 1
ATOM 3874 C CA . THR B 1 130 ? 1.809 -20.828 -5.352 1 97.19 130 THR B CA 1
ATOM 3875 C C . THR B 1 130 ? 0.963 -20.094 -4.32 1 97.19 130 THR B C 1
ATOM 3877 O O . THR B 1 130 ? 0.313 -20.719 -3.479 1 97.19 130 THR B O 1
ATOM 3880 N N . TYR B 1 131 ? 0.861 -18.828 -4.434 1 97.88 131 TYR B N 1
ATOM 3881 C CA . TYR B 1 131 ? 0.272 -18.031 -3.373 1 97.88 131 TYR B CA 1
ATOM 3882 C C . TYR B 1 131 ? -1.235 -18.234 -3.299 1 97.88 131 TYR B C 1
ATOM 3884 O O . TYR B 1 131 ? -1.851 -18 -2.256 1 97.88 131 TYR B O 1
ATOM 3892 N N . THR B 1 132 ? -1.831 -18.656 -4.359 1 98.31 132 THR B N 1
ATOM 3893 C CA . THR B 1 132 ? -3.268 -18.906 -4.371 1 98.31 132 THR B CA 1
ATOM 3894 C C . THR B 1 132 ? -3.6 -20.156 -3.545 1 98.31 132 THR B C 1
ATOM 3896 O O . THR B 1 132 ? -4.766 -20.406 -3.23 1 98.31 132 THR B O 1
ATOM 3899 N N . ALA B 1 133 ? -2.586 -20.906 -3.145 1 98.38 133 ALA B N 1
ATOM 3900 C CA . ALA B 1 133 ? -2.848 -22.203 -2.537 1 98.38 133 ALA B CA 1
ATOM 3901 C C . ALA B 1 133 ? -2.717 -22.141 -1.019 1 98.38 133 ALA B C 1
ATOM 3903 O O . ALA B 1 133 ? -2.848 -23.156 -0.333 1 98.38 133 ALA B O 1
ATOM 3904 N N . TYR B 1 134 ? -2.451 -20.922 -0.458 1 98.5 134 TYR B N 1
ATOM 3905 C CA . TYR B 1 134 ? -2.477 -20.766 0.991 1 98.5 134 TYR B CA 1
ATOM 3906 C C . TYR B 1 134 ? -3.895 -20.891 1.531 1 98.5 134 TYR B C 1
ATOM 3908 O O . TYR B 1 134 ? -4.844 -20.375 0.937 1 98.5 134 TYR B O 1
ATOM 3916 N N . PRO B 1 135 ? -4.047 -21.531 2.695 1 98.56 135 PRO B N 1
ATOM 3917 C CA . PRO B 1 135 ? -5.387 -21.719 3.262 1 98.56 135 PRO B CA 1
ATOM 3918 C C . PRO B 1 135 ? -6.117 -20.391 3.508 1 98.56 135 PRO B C 1
ATOM 3920 O O . PRO B 1 135 ? -7.32 -20.297 3.248 1 98.56 135 PRO B O 1
ATOM 3923 N N . MET B 1 136 ? -5.418 -19.359 3.941 1 98.56 136 MET B N 1
ATOM 3924 C CA . MET B 1 136 ? -6.09 -18.109 4.285 1 98.56 136 MET B CA 1
ATOM 3925 C C . MET B 1 136 ? -6.422 -17.312 3.029 1 98.56 136 MET B C 1
ATOM 3927 O O . MET B 1 136 ? -7.285 -16.438 3.059 1 98.56 136 MET B O 1
ATOM 3931 N N . VAL B 1 137 ? -5.727 -17.609 1.932 1 98.75 137 VAL B N 1
ATOM 3932 C CA . VAL B 1 137 ? -6.113 -17.031 0.644 1 98.75 137 VAL B CA 1
ATOM 3933 C C . VAL B 1 137 ? -7.406 -17.688 0.159 1 98.75 137 VAL B C 1
ATOM 3935 O O . VAL B 1 137 ? -8.297 -17.016 -0.35 1 98.75 137 VAL B O 1
ATOM 3938 N N . LYS B 1 138 ? -7.484 -19.047 0.369 1 98.81 138 LYS B N 1
ATOM 3939 C CA . LYS B 1 138 ? -8.734 -19.734 0.087 1 98.81 138 LYS B CA 1
ATOM 3940 C C . LYS B 1 138 ? -9.883 -19.156 0.921 1 98.81 138 LYS B C 1
ATOM 3942 O O . LYS B 1 138 ? -10.992 -19 0.423 1 98.81 138 LYS B O 1
ATOM 3947 N N . GLU B 1 139 ? -9.602 -18.875 2.186 1 98.69 139 GLU B N 1
ATOM 3948 C CA . GLU B 1 139 ? -10.602 -18.312 3.082 1 98.69 139 GLU B CA 1
ATOM 3949 C C . GLU B 1 139 ? -11.07 -16.938 2.592 1 98.69 139 GLU B C 1
ATOM 3951 O O . GLU B 1 139 ? -12.273 -16.656 2.561 1 98.69 139 GLU B O 1
ATOM 3956 N N . ALA B 1 140 ? -10.133 -16.125 2.223 1 98.81 140 ALA B N 1
ATOM 3957 C CA . ALA B 1 140 ? -10.461 -14.805 1.69 1 98.81 140 ALA B CA 1
ATOM 3958 C C . ALA B 1 140 ? -11.383 -14.914 0.48 1 98.81 140 ALA B C 1
ATOM 3960 O O . ALA B 1 140 ? -12.391 -14.203 0.392 1 98.81 140 ALA B O 1
ATOM 3961 N N . ARG B 1 141 ? -11.031 -15.758 -0.47 1 98.75 141 ARG B N 1
ATOM 3962 C CA . ARG B 1 141 ? -11.852 -15.984 -1.657 1 98.75 141 ARG B CA 1
ATOM 3963 C C . ARG B 1 141 ? -13.258 -16.422 -1.277 1 98.75 141 ARG B C 1
ATOM 3965 O O . ARG B 1 141 ? -14.242 -15.938 -1.841 1 98.75 141 ARG B O 1
ATOM 3972 N N . ASP B 1 142 ? -13.344 -17.344 -0.358 1 98.5 142 ASP B N 1
ATOM 3973 C CA . ASP B 1 142 ? -14.641 -17.859 0.061 1 98.5 142 ASP B CA 1
ATOM 3974 C C . ASP B 1 142 ? -15.5 -16.766 0.691 1 98.5 142 ASP B C 1
ATOM 3976 O O . ASP B 1 142 ? -16.703 -16.688 0.417 1 98.5 142 ASP B O 1
ATOM 3980 N N . LEU B 1 143 ? -14.922 -15.953 1.571 1 98.31 143 LEU B N 1
ATOM 3981 C CA . LEU B 1 143 ? -15.648 -14.867 2.213 1 98.31 143 LEU B CA 1
ATOM 3982 C C . LEU B 1 143 ? -16.234 -13.914 1.174 1 98.31 143 LEU B C 1
ATOM 3984 O O . LEU B 1 143 ? -17.391 -13.492 1.286 1 98.31 143 LEU B O 1
ATOM 3988 N N . ILE B 1 144 ? -15.461 -13.578 0.146 1 98.62 144 ILE B N 1
ATOM 3989 C CA . ILE B 1 144 ? -15.898 -12.648 -0.892 1 98.62 144 ILE B CA 1
ATOM 3990 C C . ILE B 1 144 ? -16.984 -13.312 -1.743 1 98.62 144 ILE B C 1
ATOM 3992 O O . ILE B 1 144 ? -18.016 -12.695 -2.037 1 98.62 144 ILE B O 1
ATOM 3996 N N . ALA B 1 145 ? -16.781 -14.547 -2.098 1 98.25 145 ALA B N 1
ATOM 3997 C CA . ALA B 1 145 ? -17.75 -15.273 -2.918 1 98.25 145 ALA B CA 1
ATOM 3998 C C . ALA B 1 145 ? -19.094 -15.398 -2.203 1 98.25 145 ALA B C 1
ATOM 4000 O O . ALA B 1 145 ? -20.141 -15.383 -2.844 1 98.25 145 ALA B O 1
ATOM 4001 N N . LYS B 1 146 ? -19.047 -15.516 -0.902 1 97.88 146 LYS B N 1
ATOM 4002 C CA . LYS B 1 146 ? -20.266 -15.664 -0.108 1 97.88 146 LYS B CA 1
ATOM 4003 C C . LYS B 1 146 ? -20.906 -14.312 0.188 1 97.88 146 LYS B C 1
ATOM 4005 O O . LYS B 1 146 ? -21.906 -14.234 0.907 1 97.88 146 LYS B O 1
ATOM 4010 N N . GLY B 1 147 ? -20.281 -13.25 -0.286 1 97.81 147 GLY B N 1
ATOM 4011 C CA . GLY B 1 147 ? -20.875 -11.93 -0.202 1 97.81 147 GLY B CA 1
ATOM 4012 C C . GLY B 1 147 ? -20.609 -11.234 1.124 1 97.81 147 GLY B C 1
ATOM 4013 O O . GLY B 1 147 ? -21.25 -10.242 1.45 1 97.81 147 GLY B O 1
ATOM 4014 N N . LYS B 1 148 ? -19.656 -11.75 1.911 1 96.5 148 LYS B N 1
ATOM 4015 C CA . LYS B 1 148 ? -19.391 -11.195 3.236 1 96.5 148 LYS B CA 1
ATOM 4016 C C . LYS B 1 148 ? -18.891 -9.758 3.141 1 96.5 148 LYS B C 1
ATOM 4018 O O . LYS B 1 148 ? -19.109 -8.953 4.055 1 96.5 148 LYS B O 1
ATOM 4023 N N . LEU B 1 149 ? -18.234 -9.383 2.035 1 97.94 149 LEU B N 1
ATOM 4024 C CA . LEU B 1 149 ? -17.719 -8.031 1.873 1 97.94 149 LEU B CA 1
ATOM 4025 C C . LEU B 1 149 ? -18.703 -7.148 1.115 1 97.94 149 LEU B C 1
ATOM 4027 O O . LEU B 1 149 ? -18.469 -5.953 0.941 1 97.94 149 LEU B O 1
ATOM 4031 N N . GLY B 1 150 ? -19.844 -7.668 0.635 1 97.75 150 GLY B N 1
ATOM 4032 C CA . GLY B 1 150 ? -20.672 -6.938 -0.302 1 97.75 150 GLY B CA 1
ATOM 4033 C C . GLY B 1 150 ? -20 -6.676 -1.634 1 97.75 150 GLY B C 1
ATOM 4034 O O . GLY B 1 150 ? -19.125 -7.445 -2.053 1 97.75 150 GLY B O 1
ATOM 4035 N N . THR B 1 151 ? -20.484 -5.645 -2.346 1 97.81 151 THR B N 1
ATOM 4036 C CA . THR B 1 151 ? -19.859 -5.273 -3.607 1 97.81 151 THR B CA 1
ATOM 4037 C C . THR B 1 151 ? -18.406 -4.836 -3.381 1 97.81 151 THR B C 1
ATOM 4039 O O . THR B 1 151 ? -18.141 -3.961 -2.557 1 97.81 151 THR B O 1
ATOM 4042 N N . ILE B 1 152 ? -17.484 -5.504 -4.082 1 98.69 152 ILE B N 1
ATOM 4043 C CA . ILE B 1 152 ? -16.078 -5.121 -3.979 1 98.69 152 ILE B CA 1
ATOM 4044 C C . ILE B 1 152 ? -15.875 -3.75 -4.617 1 98.69 152 ILE B C 1
ATOM 4046 O O . ILE B 1 152 ? -16.312 -3.506 -5.742 1 98.69 152 ILE B O 1
ATOM 4050 N N . ARG B 1 153 ? -15.148 -2.854 -3.912 1 98.56 153 ARG B N 1
ATOM 4051 C CA . ARG B 1 153 ? -15.062 -1.464 -4.348 1 98.56 153 ARG B CA 1
ATOM 4052 C C . ARG B 1 153 ? -13.625 -1.069 -4.645 1 98.56 153 ARG B C 1
ATOM 4054 O O . ARG B 1 153 ? -13.367 -0.2 -5.48 1 98.56 153 ARG B O 1
ATOM 4061 N N . LYS B 1 154 ? -12.711 -1.624 -3.988 1 98.75 154 LYS B N 1
ATOM 4062 C CA . LYS B 1 154 ? -11.305 -1.228 -4.117 1 98.75 154 LYS B CA 1
ATOM 4063 C C . LYS B 1 154 ? -10.375 -2.4 -3.834 1 98.75 154 LYS B C 1
ATOM 4065 O O . LYS B 1 154 ? -10.609 -3.174 -2.902 1 98.75 154 LYS B O 1
ATOM 4070 N N . ILE B 1 155 ? -9.344 -2.562 -4.637 1 98.88 155 ILE B N 1
ATOM 4071 C CA . ILE B 1 155 ? -8.352 -3.617 -4.48 1 98.88 155 ILE B CA 1
ATOM 4072 C C . ILE B 1 155 ? -6.949 -3.02 -4.547 1 98.88 155 ILE B C 1
ATOM 4074 O O . ILE B 1 155 ? -6.617 -2.299 -5.488 1 98.88 155 ILE B O 1
ATOM 4078 N N . ILE B 1 156 ? -6.145 -3.217 -3.514 1 98.81 156 ILE B N 1
ATOM 4079 C CA . ILE B 1 156 ? -4.734 -2.836 -3.492 1 98.81 156 ILE B CA 1
ATOM 4080 C C . ILE B 1 156 ? -3.865 -4.082 -3.344 1 98.81 156 ILE B C 1
ATOM 4082 O O . ILE B 1 156 ? -4.02 -4.844 -2.387 1 98.81 156 ILE B O 1
ATOM 4086 N N . VAL B 1 157 ? -3.006 -4.34 -4.273 1 98.81 157 VAL B N 1
ATOM 4087 C CA . VAL B 1 157 ? -2.102 -5.484 -4.227 1 98.81 157 VAL B CA 1
ATOM 4088 C C . VAL B 1 157 ? -0.667 -5.02 -4.473 1 98.81 157 VAL B C 1
ATOM 4090 O O . VAL B 1 157 ? -0.421 -4.168 -5.328 1 98.81 157 VAL B O 1
ATOM 4093 N N . GLU B 1 158 ? 0.268 -5.531 -3.627 1 98.56 158 GLU B N 1
ATOM 4094 C CA . GLU B 1 158 ? 1.668 -5.125 -3.717 1 98.56 158 GLU B CA 1
ATOM 4095 C C . GLU B 1 158 ? 2.6 -6.332 -3.621 1 98.56 158 GLU B C 1
ATOM 4097 O O . GLU B 1 158 ? 2.32 -7.281 -2.887 1 98.56 158 GLU B O 1
ATOM 4102 N N . TYR B 1 159 ? 3.613 -6.277 -4.344 1 98.31 159 TYR B N 1
ATOM 4103 C CA . TYR B 1 159 ? 4.68 -7.266 -4.25 1 98.31 159 TYR B CA 1
ATOM 4104 C C . TYR B 1 159 ? 6.047 -6.59 -4.246 1 98.31 159 TYR B C 1
ATOM 4106 O O . TYR B 1 159 ? 6.758 -6.609 -5.25 1 98.31 159 TYR B O 1
ATOM 4114 N N . PRO B 1 160 ? 6.5 -6.062 -3.062 1 97.5 160 PRO B N 1
ATOM 4115 C CA . PRO B 1 160 ? 7.809 -5.418 -2.939 1 97.5 160 PRO B CA 1
ATOM 4116 C C . PRO B 1 160 ? 8.922 -6.406 -2.609 1 97.5 160 PRO B C 1
ATOM 4118 O O . PRO B 1 160 ? 8.766 -7.242 -1.714 1 97.5 160 PRO B O 1
ATOM 4121 N N . GLN B 1 161 ? 9.992 -6.285 -3.369 1 96.44 161 GLN B N 1
ATOM 4122 C CA . GLN B 1 161 ? 11.266 -6.941 -3.105 1 96.44 161 GLN B CA 1
ATOM 4123 C C . GLN B 1 161 ? 12.422 -5.945 -3.182 1 96.44 161 GLN B C 1
ATOM 4125 O O . GLN B 1 161 ? 12.312 -4.902 -3.824 1 96.44 161 GLN B O 1
ATOM 4130 N N . GLY B 1 162 ? 13.531 -6.316 -2.514 1 95 162 GLY B N 1
ATOM 4131 C CA . GLY B 1 162 ? 14.641 -5.379 -2.535 1 95 162 GLY B CA 1
ATOM 4132 C C . GLY B 1 162 ? 15.93 -5.996 -3.051 1 95 162 GLY B C 1
ATOM 4133 O O . GLY B 1 162 ? 16.938 -5.301 -3.193 1 95 162 GLY B O 1
ATOM 4134 N N . TRP B 1 163 ? 15.914 -7.254 -3.438 1 90.75 163 TRP B N 1
ATOM 4135 C CA . TRP B 1 163 ? 17.156 -7.98 -3.693 1 90.75 163 TRP B CA 1
ATOM 4136 C C . TRP B 1 163 ? 17.812 -7.484 -4.977 1 90.75 163 TRP B C 1
ATOM 4138 O O . TRP B 1 163 ? 19.031 -7.652 -5.16 1 90.75 163 TRP B O 1
ATOM 4148 N N . LEU B 1 164 ? 17.031 -6.832 -5.816 1 92 164 LEU B N 1
ATOM 4149 C CA . LEU B 1 164 ? 17.578 -6.332 -7.074 1 92 164 LEU B CA 1
ATOM 4150 C C . LEU B 1 164 ? 17.781 -4.824 -7.012 1 92 164 LEU B C 1
ATOM 4152 O O . LEU B 1 164 ? 17.797 -4.152 -8.047 1 92 164 LEU B O 1
ATOM 4156 N N . SER B 1 165 ? 17.938 -4.305 -5.828 1 93.44 165 SER B N 1
ATOM 4157 C CA . SER B 1 165 ? 18.156 -2.869 -5.664 1 93.44 165 SER B CA 1
ATOM 4158 C C . SER B 1 165 ? 19.562 -2.465 -6.137 1 93.44 165 SER B C 1
ATOM 4160 O O . SER B 1 165 ? 19.812 -1.282 -6.367 1 93.44 165 SER B O 1
ATOM 4162 N N . ALA B 1 166 ? 20.453 -3.385 -6.234 1 89.94 166 ALA B N 1
ATOM 4163 C CA . ALA B 1 166 ? 21.781 -3.184 -6.789 1 89.94 166 ALA B CA 1
ATOM 4164 C C . ALA B 1 166 ? 21.969 -3.969 -8.086 1 89.94 166 ALA B C 1
ATOM 4166 O O . ALA B 1 166 ? 21.219 -4.914 -8.352 1 89.94 166 ALA B O 1
ATOM 4167 N N . PRO B 1 167 ? 22.875 -3.549 -8.961 1 89.88 167 PRO B N 1
ATOM 4168 C CA . PRO B 1 167 ? 23.094 -4.25 -10.219 1 89.88 167 PRO B CA 1
ATOM 4169 C C . PRO B 1 167 ? 23.891 -5.543 -10.039 1 89.88 167 PRO B C 1
ATOM 4171 O O . PRO B 1 167 ? 24.969 -5.699 -10.633 1 89.88 167 PRO B O 1
ATOM 4174 N N . ILE B 1 168 ? 23.344 -6.465 -9.406 1 87.25 168 ILE B N 1
ATOM 4175 C CA . ILE B 1 168 ? 24.094 -7.652 -9.008 1 87.25 168 ILE B CA 1
ATOM 4176 C C . ILE B 1 168 ? 24.219 -8.602 -10.203 1 87.25 168 ILE B C 1
ATOM 4178 O O . ILE B 1 168 ? 25.031 -9.531 -10.18 1 87.25 168 ILE B O 1
ATOM 4182 N N . GLU B 1 169 ? 23.438 -8.438 -11.258 1 83.31 169 GLU B N 1
ATOM 4183 C CA . GLU B 1 169 ? 23.562 -9.234 -12.477 1 83.31 169 GLU B CA 1
ATOM 4184 C C . GLU B 1 169 ? 24.922 -9.023 -13.148 1 83.31 169 GLU B C 1
ATOM 4186 O O . GLU B 1 169 ? 25.422 -9.906 -13.852 1 83.31 169 GLU B O 1
ATOM 4191 N N . SER B 1 170 ? 25.5 -7.922 -12.844 1 82.88 170 SER B N 1
ATOM 4192 C CA . SER B 1 170 ? 26.812 -7.609 -13.422 1 82.88 170 SER B CA 1
ATOM 4193 C C . SER B 1 170 ? 27.922 -8.344 -12.688 1 82.88 170 SER B C 1
ATOM 4195 O O . SER B 1 170 ? 29.047 -8.445 -13.195 1 82.88 170 SER B O 1
ATOM 4197 N N . ASP B 1 171 ? 27.562 -8.883 -11.539 1 82.94 171 ASP B N 1
ATOM 4198 C CA . ASP B 1 171 ? 28.562 -9.578 -10.734 1 82.94 171 ASP B CA 1
ATOM 4199 C C . ASP B 1 171 ? 28.484 -11.086 -10.945 1 82.94 171 ASP B C 1
ATOM 4201 O O . ASP B 1 171 ? 29.109 -11.859 -10.211 1 82.94 171 ASP B O 1
ATOM 4205 N N . GLY B 1 172 ? 27.703 -11.484 -11.883 1 77.56 172 GLY B N 1
ATOM 4206 C CA . GLY B 1 172 ? 27.672 -12.891 -12.266 1 77.56 172 GLY B CA 1
ATOM 4207 C C . GLY B 1 172 ? 26.625 -13.688 -11.492 1 77.56 172 GLY B C 1
ATOM 4208 O O . GLY B 1 172 ? 26.641 -14.922 -11.516 1 77.56 172 GLY B O 1
ATOM 4209 N N . GLN B 1 173 ? 25.812 -13.078 -10.773 1 79.62 173 GLN B N 1
ATOM 4210 C CA . GLN B 1 173 ? 24.75 -13.797 -10.07 1 79.62 173 GLN B CA 1
ATOM 4211 C C . GLN B 1 173 ? 23.781 -14.438 -11.055 1 79.62 173 GLN B C 1
ATOM 4213 O O . GLN B 1 173 ? 23.078 -13.734 -11.781 1 79.62 173 GLN B O 1
ATOM 4218 N N . LYS B 1 174 ? 23.625 -15.742 -11 1 73.81 174 LYS B N 1
ATOM 4219 C CA . LYS B 1 174 ? 22.906 -16.516 -12 1 73.81 174 LYS B CA 1
ATOM 4220 C C . LYS B 1 174 ? 21.422 -16.156 -12 1 73.81 174 LYS B C 1
ATOM 4222 O O . LYS B 1 174 ? 20.812 -15.984 -13.062 1 73.81 174 LYS B O 1
ATOM 4227 N N . GLN B 1 175 ? 20.859 -16.094 -10.836 1 78.12 175 GLN B N 1
ATOM 4228 C CA . GLN B 1 175 ? 19.438 -15.828 -10.734 1 78.12 175 GLN B CA 1
ATOM 4229 C C . GLN B 1 175 ? 19.094 -14.445 -11.297 1 78.12 175 GLN B C 1
ATOM 4231 O O . GLN B 1 175 ? 18.109 -14.297 -12.016 1 78.12 175 GLN B O 1
ATOM 4236 N N . ALA B 1 176 ? 19.875 -13.508 -10.984 1 79.5 176 ALA B N 1
ATOM 4237 C CA . ALA B 1 176 ? 19.672 -12.164 -11.508 1 79.5 176 ALA B CA 1
ATOM 4238 C C . ALA B 1 176 ? 19.953 -12.109 -13.008 1 79.5 176 ALA B C 1
ATOM 4240 O O . ALA B 1 176 ? 19.281 -11.391 -13.75 1 79.5 176 ALA B O 1
ATOM 4241 N N . GLY B 1 177 ? 20.906 -12.867 -13.477 1 83.56 177 GLY B N 1
ATOM 4242 C CA . GLY B 1 177 ? 21.344 -12.844 -14.859 1 83.56 177 GLY B CA 1
ATOM 4243 C C . GLY B 1 177 ? 20.234 -13.148 -15.844 1 83.56 177 GLY B C 1
ATOM 4244 O O . GLY B 1 177 ? 19.891 -12.305 -16.672 1 83.56 177 GLY B O 1
ATOM 4245 N N . TRP B 1 178 ? 19.641 -14.266 -15.688 1 77.94 178 TRP B N 1
ATOM 4246 C CA . TRP B 1 178 ? 18.641 -14.648 -16.688 1 77.94 178 TRP B CA 1
ATOM 4247 C C . TRP B 1 178 ? 17.375 -13.797 -16.531 1 77.94 178 TRP B C 1
ATOM 4249 O O . TRP B 1 178 ? 16.656 -13.57 -17.516 1 77.94 178 TRP B O 1
ATOM 4259 N N . ARG B 1 179 ? 17 -13.305 -15.359 1 84.56 179 ARG B N 1
ATOM 4260 C CA . ARG B 1 179 ? 15.789 -12.523 -15.117 1 84.56 179 ARG B CA 1
ATOM 4261 C C . ARG B 1 179 ? 15.906 -11.133 -15.734 1 84.56 179 ARG B C 1
ATOM 4263 O O . ARG B 1 179 ? 14.898 -10.508 -16.078 1 84.56 179 ARG B O 1
ATOM 4270 N N . THR B 1 180 ? 17.125 -10.672 -15.852 1 87.19 180 THR B N 1
ATOM 4271 C CA . THR B 1 180 ? 17.344 -9.32 -16.359 1 87.19 180 THR B CA 1
ATOM 4272 C C . THR B 1 180 ? 17.781 -9.352 -17.812 1 87.19 180 THR B C 1
ATOM 4274 O O . THR B 1 180 ? 18.031 -8.305 -18.422 1 87.19 180 THR B O 1
ATOM 4277 N N . ASP B 1 181 ? 17.875 -10.516 -18.406 1 87.25 181 ASP B N 1
ATOM 4278 C CA . ASP B 1 181 ? 18.234 -10.703 -19.812 1 87.25 181 ASP B CA 1
ATOM 4279 C C . ASP B 1 181 ? 16.984 -10.867 -20.672 1 87.25 181 ASP B C 1
ATOM 4281 O O . ASP B 1 181 ? 16.297 -11.898 -20.594 1 87.25 181 ASP B O 1
ATOM 4285 N N . PRO B 1 182 ? 16.734 -9.969 -21.578 1 89.5 182 PRO B N 1
ATOM 4286 C CA . PRO B 1 182 ? 15.523 -10.039 -22.391 1 89.5 182 PRO B CA 1
ATOM 4287 C C . PRO B 1 182 ? 15.445 -11.328 -23.219 1 89.5 182 PRO B C 1
ATOM 4289 O O . PRO B 1 182 ? 14.352 -11.805 -23.531 1 89.5 182 PRO B O 1
ATOM 4292 N N . ALA B 1 183 ? 16.516 -11.93 -23.484 1 86.31 183 ALA B N 1
ATOM 4293 C CA . ALA B 1 183 ? 16.562 -13.141 -24.297 1 86.31 183 ALA B CA 1
ATOM 4294 C C . ALA B 1 183 ? 16.062 -14.352 -23.5 1 86.31 183 ALA B C 1
ATOM 4296 O O . ALA B 1 183 ? 15.633 -15.352 -24.094 1 86.31 183 ALA B O 1
ATOM 4297 N N . GLN B 1 184 ? 16.125 -14.219 -22.266 1 84.88 184 GLN B N 1
ATOM 4298 C CA . GLN B 1 184 ? 15.734 -15.344 -21.422 1 84.88 184 GLN B CA 1
ATOM 4299 C C . GLN B 1 184 ? 14.438 -15.055 -20.688 1 84.88 184 GLN B C 1
ATOM 4301 O O . GLN B 1 184 ? 13.594 -15.938 -20.516 1 84.88 184 GLN B O 1
ATOM 4306 N N . ALA B 1 185 ? 14.289 -13.82 -20.25 1 85.44 185 ALA B N 1
ATOM 4307 C CA . ALA B 1 185 ? 13.148 -13.445 -19.406 1 85.44 185 ALA B CA 1
ATOM 4308 C C . ALA B 1 185 ? 11.953 -13.039 -20.266 1 85.44 185 ALA B C 1
ATOM 4310 O O . ALA B 1 185 ? 10.812 -13.094 -19.812 1 85.44 185 ALA B O 1
ATOM 4311 N N . GLY B 1 186 ? 12.172 -12.633 -21.453 1 88.38 186 GLY B N 1
ATOM 4312 C CA . GLY B 1 186 ? 11.117 -12.094 -22.281 1 88.38 186 GLY B CA 1
ATOM 4313 C C . GLY B 1 186 ? 10.945 -10.594 -22.125 1 88.38 186 GLY B C 1
ATOM 4314 O O . GLY B 1 186 ? 11.922 -9.859 -22 1 88.38 186 GLY B O 1
ATOM 4315 N N . LEU B 1 187 ? 9.727 -10.172 -22.141 1 90.38 187 LEU B N 1
ATOM 4316 C CA . LEU B 1 187 ? 9.352 -8.766 -22.266 1 90.38 187 LEU B CA 1
ATOM 4317 C C . LEU B 1 187 ? 9.609 -8.016 -20.969 1 90.38 187 LEU B C 1
ATOM 4319 O O . LEU B 1 187 ? 9.703 -6.785 -20.969 1 90.38 187 LEU B O 1
ATOM 4323 N N . SER B 1 188 ? 9.703 -8.75 -19.891 1 94.31 188 SER B N 1
ATOM 4324 C CA . SER B 1 188 ? 9.672 -8.062 -18.609 1 94.31 188 SER B CA 1
ATOM 4325 C C . SER B 1 188 ? 10.43 -8.844 -17.531 1 94.31 188 SER B C 1
ATOM 4327 O O . SER B 1 188 ? 10.453 -10.07 -17.562 1 94.31 188 SER B O 1
ATOM 4329 N N . CYS B 1 189 ? 11.078 -8.148 -16.625 1 94.38 189 CYS B N 1
ATOM 4330 C CA . CYS B 1 189 ? 11.703 -8.719 -15.445 1 94.38 189 CYS B CA 1
ATOM 4331 C C . CYS B 1 189 ? 10.773 -8.633 -14.242 1 94.38 189 CYS B C 1
ATOM 4333 O O . CYS B 1 189 ? 10.133 -9.617 -13.867 1 94.38 189 CYS B O 1
ATOM 4335 N N . CYS B 1 190 ? 10.516 -7.5 -13.766 1 96.62 190 CYS B N 1
ATOM 4336 C CA . CYS B 1 190 ? 9.781 -7.254 -12.523 1 96.62 190 CYS B CA 1
ATOM 4337 C C . CYS B 1 190 ? 8.305 -7.609 -12.688 1 96.62 190 CYS B C 1
ATOM 4339 O O . CYS B 1 190 ? 7.758 -8.383 -11.898 1 96.62 190 CYS B O 1
ATOM 4341 N N . VAL B 1 191 ? 7.637 -7.137 -13.672 1 97.56 191 VAL B N 1
ATOM 4342 C CA . VAL B 1 191 ? 6.219 -7.395 -13.898 1 97.56 191 VAL B CA 1
ATOM 4343 C C . VAL B 1 191 ? 6.008 -8.875 -14.195 1 97.56 191 VAL B C 1
ATOM 4345 O O . VAL B 1 191 ? 5.074 -9.492 -13.672 1 97.56 191 VAL B O 1
ATOM 4348 N N . GLY B 1 192 ? 6.832 -9.414 -14.992 1 96 192 GLY B N 1
ATOM 4349 C CA . GLY B 1 192 ? 6.727 -10.828 -15.32 1 96 192 GLY B CA 1
ATOM 4350 C C . GLY B 1 192 ? 6.992 -11.734 -14.133 1 96 192 GLY B C 1
ATOM 4351 O O . GLY B 1 192 ? 6.289 -12.734 -13.938 1 96 192 GLY B O 1
ATOM 4352 N N . ASP B 1 193 ? 7.965 -11.398 -13.359 1 94.69 193 ASP B N 1
ATOM 4353 C CA . ASP B 1 193 ? 8.422 -12.242 -12.258 1 94.69 193 ASP B CA 1
ATOM 4354 C C . ASP B 1 193 ? 7.484 -12.141 -11.062 1 94.69 193 ASP B C 1
ATOM 4356 O O . ASP B 1 193 ? 7.023 -13.164 -10.539 1 94.69 193 ASP B O 1
ATOM 4360 N N . ILE B 1 194 ? 7.184 -10.891 -10.664 1 96.25 194 ILE B N 1
ATOM 4361 C CA . ILE B 1 194 ? 6.426 -10.789 -9.422 1 96.25 194 ILE B CA 1
ATOM 4362 C C . ILE B 1 194 ? 5.09 -10.094 -9.688 1 96.25 194 ILE B C 1
ATOM 4364 O O . ILE B 1 194 ? 4.113 -10.328 -8.969 1 96.25 194 ILE B O 1
ATOM 4368 N N . GLY B 1 195 ? 4.992 -9.281 -10.68 1 98.12 195 GLY B N 1
ATOM 4369 C CA . GLY B 1 195 ? 3.736 -8.625 -11.008 1 98.12 195 GLY B CA 1
ATOM 4370 C C . GLY B 1 195 ? 2.629 -9.602 -11.359 1 98.12 195 GLY B C 1
ATOM 4371 O O . GLY B 1 195 ? 1.463 -9.367 -11.023 1 98.12 195 GLY B O 1
ATOM 4372 N N . THR B 1 196 ? 2.959 -10.648 -11.992 1 97.69 196 THR B N 1
ATOM 4373 C CA . THR B 1 196 ? 1.976 -11.648 -12.391 1 97.69 196 THR B CA 1
ATOM 4374 C C . THR B 1 196 ? 1.361 -12.328 -11.172 1 97.69 196 THR B C 1
ATOM 4376 O O . THR B 1 196 ? 0.187 -12.703 -11.188 1 97.69 196 THR B O 1
ATOM 4379 N N . HIS B 1 197 ? 2.186 -12.523 -10.133 1 98.12 197 HIS B N 1
ATOM 4380 C CA . HIS B 1 197 ? 1.633 -13.055 -8.891 1 98.12 197 HIS B CA 1
ATOM 4381 C C . HIS B 1 197 ? 0.602 -12.102 -8.297 1 98.12 197 HIS B C 1
ATOM 4383 O O . HIS B 1 197 ? -0.448 -12.531 -7.82 1 98.12 197 HIS B O 1
ATOM 4389 N N . ALA B 1 198 ? 0.947 -10.828 -8.328 1 98.62 198 ALA B N 1
ATOM 4390 C CA . ALA B 1 198 ? 0.045 -9.812 -7.797 1 98.62 198 ALA B CA 1
ATOM 4391 C C . ALA B 1 198 ? -1.257 -9.758 -8.586 1 98.62 198 ALA B C 1
ATOM 4393 O O . ALA B 1 198 ? -2.344 -9.719 -8.008 1 98.62 198 ALA B O 1
ATOM 4394 N N . GLU B 1 199 ? -1.115 -9.766 -9.898 1 98.69 199 GLU B N 1
ATOM 4395 C CA . GLU B 1 199 ? -2.287 -9.805 -10.773 1 98.69 199 GLU B CA 1
ATOM 4396 C C . GLU B 1 199 ? -3.135 -11.047 -10.508 1 98.69 199 GLU B C 1
ATOM 4398 O O . GLU B 1 199 ? -4.352 -10.945 -10.344 1 98.69 199 GLU B O 1
ATOM 4403 N N . ASN B 1 200 ? -2.512 -12.172 -10.445 1 98.62 200 ASN B N 1
ATOM 4404 C CA . ASN B 1 200 ? -3.199 -13.453 -10.289 1 98.62 200 ASN B CA 1
ATOM 4405 C C . ASN B 1 200 ? -3.957 -13.516 -8.961 1 98.62 200 ASN B C 1
ATOM 4407 O O . ASN B 1 200 ? -5.125 -13.906 -8.938 1 98.62 200 ASN B O 1
ATOM 4411 N N . ILE B 1 201 ? -3.312 -13.117 -7.867 1 98.62 201 ILE B N 1
ATOM 4412 C CA . ILE B 1 201 ? -3.932 -13.266 -6.555 1 98.62 201 ILE B CA 1
ATOM 4413 C C . ILE B 1 201 ? -5.105 -12.289 -6.43 1 98.62 201 ILE B C 1
ATOM 4415 O O . ILE B 1 201 ? -6.105 -12.602 -5.781 1 98.62 201 ILE B O 1
ATOM 4419 N N . ALA B 1 202 ? -5 -11.102 -7.023 1 98.81 202 ALA B N 1
ATOM 4420 C CA . ALA B 1 202 ? -6.094 -10.141 -7.008 1 98.81 202 ALA B CA 1
ATOM 4421 C C . ALA B 1 202 ? -7.34 -10.711 -7.676 1 98.81 202 ALA B C 1
ATOM 4423 O O . ALA B 1 202 ? -8.438 -10.656 -7.117 1 98.81 202 ALA B O 1
ATOM 4424 N N . GLU B 1 203 ? -7.137 -11.281 -8.875 1 98.81 203 GLU B N 1
ATOM 4425 C CA . GLU B 1 203 ? -8.273 -11.852 -9.594 1 98.81 203 GLU B CA 1
ATOM 4426 C C . GLU B 1 203 ? -8.781 -13.125 -8.906 1 98.81 203 GLU B C 1
ATOM 4428 O O . GLU B 1 203 ? -9.984 -13.359 -8.844 1 98.81 203 GLU B O 1
ATOM 4433 N N . TYR B 1 204 ? -7.863 -13.914 -8.367 1 98.75 204 TYR B N 1
ATOM 4434 C CA . TYR B 1 204 ? -8.242 -15.172 -7.719 1 98.75 204 TYR B CA 1
ATOM 4435 C C . TYR B 1 204 ? -9.102 -14.906 -6.488 1 98.75 204 TYR B C 1
ATOM 4437 O O . TYR B 1 204 ? -10.18 -15.484 -6.344 1 98.75 204 TYR B O 1
ATOM 4445 N N . ILE B 1 205 ? -8.656 -14.023 -5.57 1 98.81 205 ILE B N 1
ATOM 4446 C CA . ILE B 1 205 ? -9.328 -13.773 -4.301 1 98.81 205 ILE B CA 1
ATOM 4447 C C . ILE B 1 205 ? -10.688 -13.125 -4.555 1 98.81 205 ILE B C 1
ATOM 4449 O O . ILE B 1 205 ? -11.688 -13.5 -3.936 1 98.81 205 ILE B O 1
ATOM 4453 N N . THR B 1 206 ? -10.781 -12.219 -5.5 1 98.75 206 THR B N 1
ATOM 4454 C CA . THR B 1 206 ? -11.984 -11.406 -5.652 1 98.75 206 THR B CA 1
ATOM 4455 C C . THR B 1 206 ? -12.969 -12.07 -6.609 1 98.75 206 THR B C 1
ATOM 4457 O O . THR B 1 206 ? -14.172 -11.781 -6.574 1 98.75 206 THR B O 1
ATOM 4460 N N . GLY B 1 207 ? -12.453 -12.906 -7.527 1 98.44 207 GLY B N 1
ATOM 4461 C CA . GLY B 1 207 ? -13.266 -13.438 -8.609 1 98.44 207 GLY B CA 1
ATOM 4462 C C . GLY B 1 207 ? -13.523 -12.422 -9.711 1 98.44 207 GLY B C 1
ATOM 4463 O O . GLY B 1 207 ? -14.242 -12.711 -10.672 1 98.44 207 GLY B O 1
ATOM 4464 N N . LEU B 1 208 ? -12.977 -11.211 -9.578 1 98.75 208 LEU B N 1
ATOM 4465 C CA . LEU B 1 208 ? -13.133 -10.164 -10.578 1 98.75 208 LEU B CA 1
ATOM 4466 C C . LEU B 1 208 ? -12.023 -10.227 -11.617 1 98.75 208 LEU B C 1
ATOM 4468 O O . LEU B 1 208 ? -11.023 -10.93 -11.422 1 98.75 208 LEU B O 1
ATOM 4472 N N . LYS B 1 209 ? -12.203 -9.562 -12.727 1 98.75 209 LYS B N 1
ATOM 4473 C CA . LYS B 1 209 ? -11.195 -9.484 -13.781 1 98.75 209 LYS B CA 1
ATOM 4474 C C . LYS B 1 209 ? -10.758 -8.039 -14.016 1 98.75 209 LYS B C 1
ATOM 4476 O O . LYS B 1 209 ? -11.594 -7.137 -14.062 1 98.75 209 LYS B O 1
ATOM 4481 N N . ILE B 1 210 ? -9.477 -7.828 -14.094 1 98.81 210 ILE B N 1
ATOM 4482 C CA . ILE B 1 210 ? -8.945 -6.543 -14.539 1 98.81 210 ILE B CA 1
ATOM 4483 C C . ILE B 1 210 ? -9.32 -6.305 -16 1 98.81 210 ILE B C 1
ATOM 4485 O O . ILE B 1 210 ? -9.039 -7.141 -16.859 1 98.81 210 ILE B O 1
ATOM 4489 N N . THR B 1 211 ? -9.914 -5.172 -16.328 1 98.69 211 THR B N 1
ATOM 4490 C CA . THR B 1 211 ? -10.352 -4.895 -17.688 1 98.69 211 THR B CA 1
ATOM 4491 C C . THR B 1 211 ? -9.414 -3.906 -18.359 1 98.69 211 THR B C 1
ATOM 4493 O O . THR B 1 211 ? -9.211 -3.967 -19.578 1 98.69 211 THR B O 1
ATOM 4496 N N . GLU B 1 212 ? -8.883 -2.949 -17.609 1 98.31 212 GLU B N 1
ATOM 4497 C CA . GLU B 1 212 ? -7.938 -1.95 -18.109 1 98.31 212 GLU B CA 1
ATOM 4498 C C . GLU B 1 212 ? -6.914 -1.587 -17.031 1 98.31 212 GLU B C 1
ATOM 4500 O O . GLU B 1 212 ? -7.176 -1.75 -15.836 1 98.31 212 GLU B O 1
ATOM 4505 N N . LEU B 1 213 ? -5.789 -1.147 -17.562 1 98.75 213 LEU B N 1
ATOM 4506 C CA . LEU B 1 213 ? -4.762 -0.719 -16.625 1 98.75 213 LEU B CA 1
ATOM 4507 C C . LEU B 1 213 ? -3.943 0.434 -17.203 1 98.75 213 LEU B C 1
ATOM 4509 O O . LEU B 1 213 ? -3.914 0.632 -18.406 1 98.75 213 LEU B O 1
ATOM 4513 N N . SER B 1 214 ? -3.404 1.314 -16.359 1 98.81 214 SER B N 1
ATOM 4514 C CA . SER B 1 214 ? -2.465 2.398 -16.625 1 98.81 214 SER B CA 1
ATOM 4515 C C . SER B 1 214 ? -1.192 2.24 -15.805 1 98.81 214 SER B C 1
ATOM 4517 O O . SER B 1 214 ? -1.229 2.334 -14.57 1 98.81 214 SER B O 1
ATOM 4519 N N . ALA B 1 215 ? -0.053 2 -16.562 1 98.69 215 ALA B N 1
ATOM 4520 C CA . ALA B 1 215 ? 1.13 1.534 -15.836 1 98.69 215 ALA B CA 1
ATOM 4521 C C . ALA B 1 215 ? 2.303 2.492 -16.031 1 98.69 215 ALA B C 1
ATOM 4523 O O . ALA B 1 215 ? 2.639 2.85 -17.156 1 98.69 215 ALA B O 1
ATOM 4524 N N . ASP B 1 216 ? 2.854 2.986 -14.945 1 98.56 216 ASP B N 1
ATOM 4525 C CA . ASP B 1 216 ? 4.129 3.697 -14.93 1 98.56 216 ASP B CA 1
ATOM 4526 C C . ASP B 1 216 ? 5.281 2.75 -14.609 1 98.56 216 ASP B C 1
ATOM 4528 O O . ASP B 1 216 ? 5.492 2.387 -13.445 1 98.56 216 ASP B O 1
ATOM 4532 N N . VAL B 1 217 ? 6.043 2.324 -15.656 1 98.06 217 VAL B N 1
ATOM 4533 C CA . VAL B 1 217 ? 7.051 1.271 -15.586 1 98.06 217 VAL B CA 1
ATOM 4534 C C . VAL B 1 217 ? 8.445 1.884 -15.641 1 98.06 217 VAL B C 1
ATOM 4536 O O . VAL B 1 217 ? 8.672 2.855 -16.359 1 98.06 217 VAL B O 1
ATOM 4539 N N . SER B 1 218 ? 9.391 1.328 -14.836 1 97.31 218 SER B N 1
ATOM 4540 C CA . SER B 1 218 ? 10.734 1.907 -14.789 1 97.31 218 SER B CA 1
ATOM 4541 C C . SER B 1 218 ? 11.805 0.823 -14.805 1 97.31 218 SER B C 1
ATOM 4543 O O . SER B 1 218 ? 11.539 -0.324 -14.438 1 97.31 218 SER B O 1
ATOM 4545 N N . SER B 1 219 ? 12.945 1.153 -15.344 1 96.44 219 SER B N 1
ATOM 4546 C CA . SER B 1 219 ? 14.242 0.536 -15.078 1 96.44 219 SER B CA 1
ATOM 4547 C C . SER B 1 219 ? 15.133 1.454 -14.242 1 96.44 219 SER B C 1
ATOM 4549 O O . SER B 1 219 ? 15.883 2.262 -14.797 1 96.44 219 SER B O 1
ATOM 4551 N N . VAL B 1 220 ? 15.07 1.306 -12.945 1 95.81 220 VAL B N 1
ATOM 4552 C CA . VAL B 1 220 ? 15.609 2.287 -12.008 1 95.81 220 VAL B CA 1
ATOM 4553 C C . VAL B 1 220 ? 17.125 2.107 -11.883 1 95.81 220 VAL B C 1
ATOM 4555 O O . VAL B 1 220 ? 17.875 3.086 -11.891 1 95.81 220 VAL B O 1
ATOM 4558 N N . VAL B 1 221 ? 17.531 0.831 -11.711 1 93.88 221 VAL B N 1
ATOM 4559 C CA . VAL B 1 221 ? 18.938 0.549 -11.516 1 93.88 221 VAL B CA 1
ATOM 4560 C C . VAL B 1 221 ? 19.703 0.795 -12.82 1 93.88 221 VAL B C 1
ATOM 4562 O O . VAL B 1 221 ? 19.297 0.319 -13.883 1 93.88 221 VAL B O 1
ATOM 4565 N N . ALA B 1 222 ? 20.766 1.495 -12.773 1 91.5 222 ALA B N 1
ATOM 4566 C CA . ALA B 1 222 ? 21.531 1.893 -13.953 1 91.5 222 ALA B CA 1
ATOM 4567 C C . ALA B 1 222 ? 21.984 0.673 -14.75 1 91.5 222 ALA B C 1
ATOM 4569 O O . ALA B 1 222 ? 22.516 -0.283 -14.188 1 91.5 222 ALA B O 1
ATOM 4570 N N . GLY B 1 223 ? 21.719 0.721 -16.031 1 89.31 223 GLY B N 1
ATOM 4571 C CA . GLY B 1 223 ? 22.188 -0.336 -16.906 1 89.31 223 GLY B CA 1
ATOM 4572 C C . GLY B 1 223 ? 21.172 -1.44 -17.125 1 89.31 223 GLY B C 1
ATOM 4573 O O . GLY B 1 223 ? 21.312 -2.248 -18.047 1 89.31 223 GLY B O 1
ATOM 4574 N N . ARG B 1 224 ? 20.188 -1.509 -16.312 1 92.62 224 ARG B N 1
ATOM 4575 C CA . ARG B 1 224 ? 19.188 -2.566 -16.422 1 92.62 224 ARG B CA 1
ATOM 4576 C C . ARG B 1 224 ? 18.344 -2.398 -17.672 1 92.62 224 ARG B C 1
ATOM 4578 O O . ARG B 1 224 ? 17.844 -1.307 -17.953 1 92.62 224 ARG B O 1
ATOM 4585 N N . LYS B 1 225 ? 18.141 -3.469 -18.406 1 90.88 225 LYS B N 1
ATOM 4586 C CA . LYS B 1 225 ? 17.484 -3.418 -19.703 1 90.88 225 LYS B CA 1
ATOM 4587 C C . LYS B 1 225 ? 15.969 -3.625 -19.547 1 90.88 225 LYS B C 1
ATOM 4589 O O . LYS B 1 225 ? 15.188 -3.141 -20.375 1 90.88 225 LYS B O 1
ATOM 4594 N N . LEU B 1 226 ? 15.633 -4.371 -18.531 1 94.44 226 LEU B N 1
ATOM 4595 C CA . LEU B 1 226 ? 14.227 -4.672 -18.281 1 94.44 226 LEU B CA 1
ATOM 4596 C C . LEU B 1 226 ? 13.711 -3.936 -17.062 1 94.44 226 LEU B C 1
ATOM 4598 O O . LEU B 1 226 ? 14.5 -3.398 -16.281 1 94.44 226 LEU B O 1
ATOM 4602 N N . ASP B 1 227 ? 12.406 -3.932 -16.969 1 96.69 227 ASP B N 1
ATOM 4603 C CA . ASP B 1 227 ? 11.773 -3.223 -15.852 1 96.69 227 ASP B CA 1
ATOM 4604 C C . ASP B 1 227 ? 12.156 -3.842 -14.516 1 96.69 227 ASP B C 1
ATOM 4606 O O . ASP B 1 227 ? 12.281 -5.062 -14.398 1 96.69 227 ASP B O 1
ATOM 4610 N N . ASP B 1 228 ? 12.328 -2.99 -13.516 1 97.75 228 ASP B N 1
ATOM 4611 C CA . ASP B 1 228 ? 12.555 -3.457 -12.148 1 97.75 228 ASP B CA 1
ATOM 4612 C C . ASP B 1 228 ? 11.586 -2.785 -11.172 1 97.75 228 ASP B C 1
ATOM 4614 O O . ASP B 1 228 ? 11.664 -3.012 -9.961 1 97.75 228 ASP B O 1
ATOM 4618 N N . ASP B 1 229 ? 10.68 -1.989 -11.711 1 98.38 229 ASP B N 1
ATOM 4619 C CA . ASP B 1 229 ? 9.672 -1.309 -10.906 1 98.38 229 ASP B CA 1
ATOM 4620 C C . ASP B 1 229 ? 8.453 -0.95 -11.75 1 98.38 229 ASP B C 1
ATOM 4622 O O . ASP B 1 229 ? 8.586 -0.536 -12.898 1 98.38 229 ASP B O 1
ATOM 4626 N N . ALA B 1 230 ? 7.266 -1.113 -11.156 1 98.62 230 ALA B N 1
ATOM 4627 C CA . ALA B 1 230 ? 6.035 -0.741 -11.852 1 98.62 230 ALA B CA 1
ATOM 4628 C C . ALA B 1 230 ? 4.957 -0.316 -10.859 1 98.62 230 ALA B C 1
ATOM 4630 O O . ALA B 1 230 ? 4.785 -0.942 -9.812 1 98.62 230 ALA B O 1
ATOM 4631 N N . ASN B 1 231 ? 4.336 0.813 -11.102 1 98.81 231 ASN B N 1
ATOM 4632 C CA . ASN B 1 231 ? 3.131 1.308 -10.445 1 98.81 231 ASN B CA 1
ATOM 4633 C C . ASN B 1 231 ? 1.94 1.321 -11.406 1 98.81 231 ASN B C 1
ATOM 4635 O O . ASN B 1 231 ? 1.981 1.981 -12.445 1 98.81 231 ASN B O 1
ATOM 4639 N N . ILE B 1 232 ? 0.891 0.62 -11.008 1 98.81 232 ILE B N 1
ATOM 4640 C CA . ILE B 1 232 ? -0.158 0.381 -11.992 1 98.81 232 ILE B CA 1
ATOM 4641 C C . ILE B 1 232 ? -1.518 0.74 -11.398 1 98.81 232 ILE B C 1
ATOM 4643 O O . ILE B 1 232 ? -1.864 0.281 -10.305 1 98.81 232 ILE B O 1
ATOM 4647 N N . LEU B 1 233 ? -2.299 1.612 -12.086 1 98.88 233 LEU B N 1
ATOM 4648 C CA . LEU B 1 233 ? -3.719 1.799 -11.805 1 98.88 233 LEU B CA 1
ATOM 4649 C C . LEU B 1 233 ? -4.551 0.703 -12.461 1 98.88 233 LEU B C 1
ATOM 4651 O O . LEU B 1 233 ? -4.289 0.317 -13.602 1 98.88 233 LEU B O 1
ATOM 4655 N N . LEU B 1 234 ? -5.52 0.186 -11.742 1 98.88 234 LEU B N 1
ATOM 4656 C CA . LEU B 1 234 ? -6.332 -0.922 -12.234 1 98.88 234 LEU B CA 1
ATOM 4657 C C . LEU B 1 234 ? -7.809 -0.54 -12.258 1 98.88 234 LEU B C 1
ATOM 4659 O O . LEU B 1 234 ? -8.297 0.142 -11.352 1 98.88 234 LEU B O 1
ATOM 4663 N N . ARG B 1 235 ? -8.523 -1.021 -13.219 1 98.81 235 ARG B N 1
ATOM 4664 C CA . ARG B 1 235 ? -9.984 -1.034 -13.258 1 98.81 235 ARG B CA 1
ATOM 4665 C C . ARG B 1 235 ? -10.508 -2.447 -13.492 1 98.81 235 ARG B C 1
ATOM 4667 O O . ARG B 1 235 ? -9.961 -3.195 -14.305 1 98.81 235 ARG B O 1
ATOM 4674 N N . PHE B 1 236 ? -11.547 -2.848 -12.75 1 98.81 236 PHE B N 1
ATOM 4675 C CA . PHE B 1 236 ? -12.086 -4.203 -12.773 1 98.81 236 PHE B CA 1
ATOM 4676 C C . PHE B 1 236 ? -13.453 -4.227 -13.453 1 98.81 236 PHE B C 1
ATOM 4678 O O . PHE B 1 236 ? -14.062 -3.18 -13.672 1 98.81 236 PHE B O 1
ATOM 4685 N N . ASP B 1 237 ? -13.93 -5.379 -13.758 1 98.75 237 ASP B N 1
ATOM 4686 C CA . ASP B 1 237 ? -15.117 -5.582 -14.586 1 98.75 237 ASP B CA 1
ATOM 4687 C C . ASP B 1 237 ? -16.391 -5.238 -13.812 1 98.75 237 ASP B C 1
ATOM 4689 O O . ASP B 1 237 ? -17.453 -5.059 -14.406 1 98.75 237 ASP B O 1
ATOM 4693 N N . ASN B 1 238 ? -16.328 -5.078 -12.539 1 98.06 238 ASN B N 1
ATOM 4694 C CA . ASN B 1 238 ? -17.5 -4.684 -11.773 1 98.06 238 ASN B CA 1
ATOM 4695 C C . ASN B 1 238 ? -17.484 -3.189 -11.445 1 98.06 238 ASN B C 1
ATOM 4697 O O . ASN B 1 238 ? -18.297 -2.709 -10.664 1 98.06 238 ASN B O 1
ATOM 4701 N N . GLY B 1 239 ? -16.484 -2.475 -11.922 1 97.44 239 GLY B N 1
ATOM 4702 C CA . GLY B 1 239 ? -16.375 -1.046 -11.664 1 97.44 239 GLY B CA 1
ATOM 4703 C C . GLY B 1 239 ? -15.406 -0.703 -10.555 1 97.44 239 GLY B C 1
ATOM 4704 O O . GLY B 1 239 ? -15.062 0.465 -10.359 1 97.44 239 GLY B O 1
ATOM 4705 N N . ALA B 1 240 ? -14.93 -1.702 -9.781 1 98.19 240 ALA B N 1
ATOM 4706 C CA . ALA B 1 240 ? -13.922 -1.461 -8.75 1 98.19 240 ALA B CA 1
ATOM 4707 C C . ALA B 1 240 ? -12.633 -0.923 -9.359 1 98.19 240 ALA B C 1
ATOM 4709 O O . ALA B 1 240 ? -12.328 -1.192 -10.523 1 98.19 240 ALA B O 1
ATOM 4710 N N . LYS B 1 241 ? -11.969 -0.141 -8.648 1 98.44 241 LYS B N 1
ATOM 4711 C CA . LYS B 1 241 ? -10.664 0.378 -9.039 1 98.44 241 LYS B CA 1
ATOM 4712 C C . LYS B 1 241 ? -9.586 -0.047 -8.047 1 98.44 241 LYS B C 1
ATOM 4714 O O . LYS B 1 241 ? -9.898 -0.509 -6.945 1 98.44 241 LYS B O 1
ATOM 4719 N N . GLY B 1 242 ? -8.375 -0.011 -8.469 1 98.19 242 GLY B N 1
ATOM 4720 C CA . GLY B 1 242 ? -7.32 -0.457 -7.574 1 98.19 242 GLY B CA 1
ATOM 4721 C C . GLY B 1 242 ? -5.934 -0.058 -8.039 1 98.19 242 GLY B C 1
ATOM 4722 O O . GLY B 1 242 ? -5.793 0.742 -8.969 1 98.19 242 GLY B O 1
ATOM 4723 N N . VAL B 1 243 ? -4.969 -0.486 -7.258 1 98.88 243 VAL B N 1
ATOM 4724 C CA . VAL B 1 243 ? -3.557 -0.225 -7.512 1 98.88 243 VAL B CA 1
ATOM 4725 C C . VAL B 1 243 ? -2.762 -1.522 -7.391 1 98.88 243 VAL B C 1
ATOM 4727 O O . VAL B 1 243 ? -3.002 -2.324 -6.488 1 98.88 243 VAL B O 1
ATOM 4730 N N . LEU B 1 244 ? -1.892 -1.766 -8.344 1 98.88 244 LEU B N 1
ATOM 4731 C CA . LEU B 1 244 ? -0.9 -2.832 -8.273 1 98.88 244 LEU B CA 1
ATOM 4732 C C . LEU B 1 244 ? 0.514 -2.262 -8.273 1 98.88 244 LEU B C 1
ATOM 4734 O O . LEU B 1 244 ? 0.869 -1.481 -9.164 1 98.88 244 LEU B O 1
ATOM 4738 N N . ILE B 1 245 ? 1.259 -2.6 -7.219 1 98.81 245 ILE B N 1
ATOM 4739 C CA . ILE B 1 245 ? 2.646 -2.162 -7.105 1 98.81 245 ILE B CA 1
ATOM 4740 C C . ILE B 1 245 ? 3.574 -3.373 -7.148 1 98.81 245 ILE B C 1
ATOM 4742 O O . ILE B 1 245 ? 3.445 -4.293 -6.336 1 98.81 245 ILE B O 1
ATOM 4746 N N . ALA B 1 246 ? 4.438 -3.445 -8.086 1 98.56 246 ALA B N 1
ATOM 4747 C CA . ALA B 1 246 ? 5.496 -4.449 -8.172 1 98.56 246 ALA B CA 1
ATOM 4748 C C . ALA B 1 246 ? 6.871 -3.791 -8.195 1 98.56 246 ALA B C 1
ATOM 4750 O O . ALA B 1 246 ? 7.129 -2.898 -9.008 1 98.56 246 ALA B O 1
ATOM 4751 N N . SER B 1 247 ? 7.715 -4.234 -7.273 1 98.62 247 SER B N 1
ATOM 4752 C CA . SER B 1 247 ? 9.016 -3.586 -7.199 1 98.62 247 SER B CA 1
ATOM 4753 C C . SER B 1 247 ? 10.102 -4.574 -6.785 1 98.62 247 SER B C 1
ATOM 4755 O O . SER B 1 247 ? 9.898 -5.395 -5.891 1 98.62 247 SER B O 1
ATOM 4757 N N . GLN B 1 248 ? 11.203 -4.523 -7.504 1 97.44 248 GLN B N 1
ATOM 4758 C CA . GLN B 1 248 ? 12.359 -5.312 -7.105 1 97.44 248 GLN B CA 1
ATOM 4759 C C . GLN B 1 248 ? 13.5 -4.418 -6.621 1 97.44 248 GLN B C 1
ATOM 4761 O O . GLN B 1 248 ? 14.633 -4.871 -6.48 1 97.44 248 GLN B O 1
ATOM 4766 N N . ILE B 1 249 ? 13.164 -3.096 -6.422 1 96.62 249 ILE B N 1
ATOM 4767 C CA . ILE B 1 249 ? 14.156 -2.137 -5.953 1 96.62 249 ILE B CA 1
ATOM 4768 C C . ILE B 1 249 ? 13.75 -1.608 -4.578 1 96.62 249 ILE B C 1
ATOM 4770 O O . ILE B 1 249 ? 14.258 -0.58 -4.129 1 96.62 249 ILE B O 1
ATOM 4774 N N . ALA B 1 250 ? 12.758 -2.186 -3.955 1 97.19 250 ALA B N 1
ATOM 4775 C CA . ALA B 1 250 ? 12.344 -1.809 -2.605 1 97.19 250 ALA B CA 1
ATOM 4776 C C . ALA B 1 250 ? 13.344 -2.316 -1.566 1 97.19 250 ALA B C 1
ATOM 4778 O O . ALA B 1 250 ? 13.109 -3.346 -0.927 1 97.19 250 ALA B O 1
ATOM 4779 N N . ASN B 1 251 ? 14.359 -1.572 -1.369 1 96 251 ASN B N 1
ATOM 4780 C CA . ASN B 1 251 ? 15.492 -2.002 -0.547 1 96 251 ASN B CA 1
ATOM 4781 C C . ASN B 1 251 ? 15.039 -2.383 0.862 1 96 251 ASN B C 1
ATOM 4783 O O . ASN B 1 251 ? 14.344 -1.615 1.523 1 96 251 ASN B O 1
ATOM 4787 N N . GLY B 1 252 ? 15.422 -3.516 1.296 1 94.88 252 GLY B N 1
ATOM 4788 C CA . GLY B 1 252 ? 15.117 -4.016 2.627 1 94.88 252 GLY B CA 1
ATOM 4789 C C . GLY B 1 252 ? 13.898 -4.922 2.66 1 94.88 252 GLY B C 1
ATOM 4790 O O . GLY B 1 252 ? 13.688 -5.641 3.637 1 94.88 252 GLY B O 1
ATOM 4791 N N . GLU B 1 253 ? 13.102 -4.77 1.633 1 96.06 253 GLU B N 1
ATOM 4792 C CA . GLU B 1 253 ? 11.953 -5.66 1.563 1 96.06 253 GLU B CA 1
ATOM 4793 C C . GLU B 1 253 ? 12.367 -7.074 1.166 1 96.06 253 GLU B C 1
ATOM 4795 O O . GLU B 1 253 ? 13.227 -7.25 0.297 1 96.06 253 GLU B O 1
ATOM 4800 N N . GLU B 1 254 ? 11.797 -8.055 1.739 1 94 254 GLU B N 1
ATOM 4801 C CA . GLU B 1 254 ? 12.055 -9.445 1.383 1 94 254 GLU B CA 1
ATOM 4802 C C . GLU B 1 254 ? 11.148 -9.898 0.24 1 94 254 GLU B C 1
ATOM 4804 O O . GLU B 1 254 ? 11.359 -9.516 -0.913 1 94 254 GLU B O 1
ATOM 4809 N N . ASN B 1 255 ? 10.055 -10.539 0.464 1 93.56 255 ASN B N 1
ATOM 4810 C CA . ASN B 1 255 ? 9.133 -11.086 -0.524 1 93.56 255 ASN B CA 1
ATOM 4811 C C . ASN B 1 255 ? 7.68 -10.898 -0.095 1 93.56 255 ASN B C 1
ATOM 4813 O O . ASN B 1 255 ? 6.91 -11.859 -0.066 1 93.56 255 ASN B O 1
ATOM 4817 N N . GLU B 1 256 ? 7.324 -9.633 0.155 1 93.69 256 GLU B N 1
ATOM 4818 C CA . GLU B 1 256 ? 6.066 -9.391 0.86 1 93.69 256 GLU B CA 1
ATOM 4819 C C . GLU B 1 256 ? 4.918 -9.164 -0.12 1 93.69 256 GLU B C 1
ATOM 4821 O O . GLU B 1 256 ? 4.41 -8.047 -0.241 1 93.69 256 GLU B O 1
ATOM 4826 N N . LEU B 1 257 ? 4.422 -10.258 -0.739 1 97.69 257 LEU B N 1
ATOM 4827 C CA . LEU B 1 257 ? 3.146 -10.148 -1.438 1 97.69 257 LEU B CA 1
ATOM 4828 C C . LEU B 1 257 ? 2.016 -9.844 -0.463 1 97.69 257 LEU B C 1
ATOM 4830 O O . LEU B 1 257 ? 1.832 -10.555 0.526 1 97.69 257 LEU B O 1
ATOM 4834 N N . LYS B 1 258 ? 1.312 -8.719 -0.681 1 97.44 258 LYS B N 1
ATOM 4835 C CA . LYS B 1 258 ? 0.217 -8.305 0.193 1 97.44 258 LYS B CA 1
ATOM 4836 C C . LYS B 1 258 ? -0.993 -7.852 -0.618 1 97.44 258 LYS B C 1
ATOM 4838 O O . LYS B 1 258 ? -0.842 -7.273 -1.696 1 97.44 258 LYS B O 1
ATOM 4843 N N . ILE B 1 259 ? -2.139 -8.117 -0.076 1 98.75 259 ILE B N 1
ATOM 4844 C CA . ILE B 1 259 ? -3.357 -7.688 -0.755 1 98.75 259 ILE B CA 1
ATOM 4845 C C . ILE B 1 259 ? -4.371 -7.188 0.271 1 98.75 259 ILE B C 1
ATOM 4847 O O . ILE B 1 259 ? -4.496 -7.754 1.358 1 98.75 259 ILE B O 1
ATOM 4851 N N . ARG B 1 260 ? -4.984 -6.078 0.018 1 98.75 260 ARG B N 1
ATOM 4852 C CA . ARG B 1 260 ? -6.148 -5.535 0.711 1 98.75 260 ARG B CA 1
ATOM 4853 C C . ARG B 1 260 ? -7.332 -5.395 -0.238 1 98.75 260 ARG B C 1
ATOM 4855 O O . ARG B 1 260 ? -7.18 -4.91 -1.361 1 98.75 260 ARG B O 1
ATOM 4862 N N . VAL B 1 261 ? -8.438 -5.852 0.171 1 98.88 261 VAL B N 1
ATOM 4863 C CA . VAL B 1 261 ? -9.688 -5.746 -0.574 1 98.88 261 VAL B CA 1
ATOM 4864 C C . VAL B 1 261 ? -10.75 -5.07 0.292 1 98.88 261 VAL B C 1
ATOM 4866 O O . VAL B 1 261 ? -10.969 -5.469 1.439 1 98.88 261 VAL B O 1
ATOM 4869 N N . TYR B 1 262 ? -11.367 -4.039 -0.255 1 98.75 262 TYR B N 1
ATOM 4870 C CA . TYR B 1 262 ? -12.414 -3.336 0.478 1 98.75 262 TYR B CA 1
ATOM 4871 C C . TYR B 1 262 ? -13.75 -3.438 -0.251 1 98.75 262 TYR B C 1
ATOM 4873 O O . TYR B 1 262 ? -13.836 -3.135 -1.443 1 98.75 262 TYR B O 1
ATOM 4881 N N . GLY B 1 263 ? -14.727 -3.896 0.444 1 98.31 263 GLY B N 1
ATOM 4882 C CA . GLY B 1 263 ? -16.094 -3.945 -0.055 1 98.31 263 GLY B CA 1
ATOM 4883 C C . GLY B 1 263 ? -17.047 -3.043 0.712 1 98.31 263 GLY B C 1
ATOM 4884 O O . GLY B 1 263 ? -16.609 -2.227 1.528 1 98.31 263 GLY B O 1
ATOM 4885 N N . GLU B 1 264 ? -18.266 -3.197 0.354 1 96.12 264 GLU B N 1
ATOM 4886 C CA . GLU B 1 264 ? -19.344 -2.4 0.931 1 96.12 264 GLU B CA 1
ATOM 4887 C C . GLU B 1 264 ? -19.453 -2.631 2.436 1 96.12 264 GLU B C 1
ATOM 4889 O O . GLU B 1 264 ? -19.734 -1.698 3.191 1 96.12 264 GLU B O 1
ATOM 4894 N N . HIS B 1 265 ? -19.125 -3.852 2.902 1 95.88 265 HIS B N 1
ATOM 4895 C CA . HIS B 1 265 ? -19.5 -4.219 4.262 1 95.88 265 HIS B CA 1
ATOM 4896 C C . HIS B 1 265 ? -18.266 -4.547 5.102 1 95.88 265 HIS B C 1
ATOM 4898 O O . HIS B 1 265 ? -18.344 -4.598 6.328 1 95.88 265 HIS B O 1
ATOM 4904 N N . ALA B 1 266 ? -17.203 -4.777 4.418 1 97.44 266 ALA B N 1
ATOM 4905 C CA . ALA B 1 266 ? -16 -5.219 5.137 1 97.44 266 ALA B CA 1
ATOM 4906 C C . ALA B 1 266 ? -14.758 -5.07 4.273 1 97.44 266 ALA B C 1
ATOM 4908 O O . ALA B 1 266 ? -14.852 -4.781 3.078 1 97.44 266 ALA B O 1
ATOM 4909 N N . GLY B 1 267 ? -13.641 -5.156 4.875 1 98.06 267 GLY B N 1
ATOM 4910 C CA . GLY B 1 267 ? -12.352 -5.254 4.207 1 98.06 267 GLY B CA 1
ATOM 4911 C C . GLY B 1 267 ? -11.539 -6.461 4.645 1 98.06 267 GLY B C 1
ATOM 4912 O O . GLY B 1 267 ? -11.789 -7.031 5.707 1 98.06 267 GLY B O 1
ATOM 4913 N N . LEU B 1 268 ? -10.633 -6.871 3.756 1 98.31 268 LEU B N 1
ATOM 4914 C CA . LEU B 1 268 ? -9.711 -7.965 4.035 1 98.31 268 LEU B CA 1
ATOM 4915 C C . LEU B 1 268 ? -8.266 -7.527 3.805 1 98.31 268 LEU B C 1
ATOM 4917 O O . LEU B 1 268 ? -7.988 -6.723 2.91 1 98.31 268 LEU B O 1
ATOM 4921 N N . GLU B 1 269 ? -7.422 -8.094 4.605 1 98.56 269 GLU B N 1
ATOM 4922 C CA . GLU B 1 269 ? -5.984 -7.906 4.426 1 98.56 269 GLU B CA 1
ATOM 4923 C C . GLU B 1 269 ? -5.227 -9.211 4.633 1 98.56 269 GLU B C 1
ATOM 4925 O O . GLU B 1 269 ? -5.453 -9.922 5.617 1 98.56 269 GLU B O 1
ATOM 4930 N N . TRP B 1 270 ? -4.398 -9.57 3.697 1 98.5 270 TRP B N 1
ATOM 4931 C CA . TRP B 1 270 ? -3.539 -10.742 3.773 1 98.5 270 TRP B CA 1
ATOM 4932 C C . TRP B 1 270 ? -2.119 -10.414 3.324 1 98.5 270 TRP B C 1
ATOM 4934 O O . TRP B 1 270 ? -1.924 -9.695 2.344 1 98.5 270 TRP B O 1
ATOM 4944 N N . LEU B 1 271 ? -1.102 -10.93 4.012 1 96.94 271 LEU B N 1
ATOM 4945 C CA . LEU B 1 271 ? 0.286 -10.773 3.59 1 96.94 271 LEU B CA 1
ATOM 4946 C C . LEU B 1 271 ? 1.027 -12.102 3.646 1 96.94 271 LEU B C 1
ATOM 4948 O O . LEU B 1 271 ? 0.803 -12.906 4.555 1 96.94 271 LEU B O 1
ATOM 4952 N N . GLN B 1 272 ? 1.913 -12.352 2.727 1 96.06 272 GLN B N 1
ATOM 4953 C CA . GLN B 1 272 ? 2.605 -13.625 2.543 1 96.06 272 GLN B CA 1
ATOM 4954 C C . GLN B 1 272 ? 3.555 -13.906 3.705 1 96.06 272 GLN B C 1
ATOM 4956 O O . GLN B 1 272 ? 3.809 -15.062 4.039 1 96.06 272 GLN B O 1
ATOM 4961 N N . SER B 1 273 ? 4.074 -12.844 4.406 1 94.62 273 SER B N 1
ATOM 4962 C CA . SER B 1 273 ? 5.016 -13.047 5.504 1 94.62 273 SER B CA 1
ATOM 4963 C C . SER B 1 273 ? 4.316 -13.625 6.73 1 94.62 273 SER B C 1
ATOM 4965 O O . SER B 1 273 ? 4.969 -14.164 7.625 1 94.62 273 SER B O 1
ATOM 4967 N N . GLU B 1 274 ? 3.008 -13.445 6.832 1 96 274 GLU B N 1
ATOM 4968 C CA . GLU B 1 274 ? 2.141 -14.062 7.832 1 96 274 GLU B CA 1
ATOM 4969 C C . GLU B 1 274 ? 0.983 -14.805 7.172 1 96 274 GLU B C 1
ATOM 4971 O O . GLU B 1 274 ? -0.184 -14.508 7.434 1 96 274 GLU B O 1
ATOM 4976 N N . PRO B 1 275 ? 1.392 -15.828 6.445 1 97.06 275 PRO B N 1
ATOM 4977 C CA . PRO B 1 275 ? 0.409 -16.406 5.531 1 97.06 275 PRO B CA 1
ATOM 4978 C C . PRO B 1 275 ? -0.693 -17.188 6.258 1 97.06 275 PRO B C 1
ATOM 4980 O O . PRO B 1 275 ? -1.709 -17.531 5.652 1 97.06 275 PRO B O 1
ATOM 4983 N N . ASN B 1 276 ? -0.519 -17.406 7.613 1 97.88 276 ASN B N 1
ATOM 4984 C CA . ASN B 1 276 ? -1.508 -18.172 8.367 1 97.88 276 ASN B CA 1
ATOM 4985 C C . ASN B 1 276 ? -2.547 -17.266 9.016 1 97.88 276 ASN B C 1
ATOM 4987 O O . ASN B 1 276 ? -3.373 -17.719 9.805 1 97.88 276 ASN B O 1
ATOM 4991 N N . THR B 1 277 ? -2.486 -16.016 8.734 1 98.06 277 THR B N 1
ATOM 4992 C CA . THR B 1 277 ? -3.406 -15.039 9.312 1 98.06 277 THR B CA 1
ATOM 4993 C C . THR B 1 277 ? -4.145 -14.273 8.219 1 98.06 277 THR B C 1
ATOM 4995 O O . THR B 1 277 ? -3.529 -13.82 7.25 1 98.06 277 THR B O 1
ATOM 4998 N N . LEU B 1 278 ? -5.43 -14.227 8.305 1 98.56 278 LEU B N 1
ATOM 4999 C CA . LEU B 1 278 ? -6.273 -13.328 7.52 1 98.56 278 LEU B CA 1
ATOM 5000 C C . LEU B 1 278 ? -6.973 -12.312 8.414 1 98.56 278 LEU B C 1
ATOM 5002 O O . LEU B 1 278 ? -7.648 -12.688 9.375 1 98.56 278 LEU B O 1
ATOM 5006 N N . ILE B 1 279 ? -6.766 -11.023 8.102 1 98.5 279 ILE B N 1
ATOM 5007 C CA . ILE B 1 279 ? -7.418 -9.969 8.867 1 98.5 279 ILE B CA 1
ATOM 5008 C C . ILE B 1 279 ? -8.719 -9.555 8.172 1 98.5 279 ILE B C 1
ATOM 5010 O O . ILE B 1 279 ? -8.727 -9.273 6.973 1 98.5 279 ILE B O 1
ATOM 5014 N N . VAL B 1 280 ? -9.758 -9.602 8.859 1 97.94 280 VAL B N 1
ATOM 5015 C CA . VAL B 1 280 ? -11.07 -9.148 8.391 1 97.94 280 VAL B CA 1
ATOM 5016 C C . VAL B 1 280 ? -11.531 -7.957 9.227 1 97.94 280 VAL B C 1
ATOM 5018 O O . VAL B 1 280 ? -11.609 -8.039 10.453 1 97.94 280 VAL B O 1
ATOM 5021 N N . LYS B 1 281 ? -11.859 -6.84 8.523 1 96.81 281 LYS B N 1
ATOM 5022 C CA . LYS B 1 281 ? -12.18 -5.598 9.211 1 96.81 281 LYS B CA 1
ATOM 5023 C C . LYS B 1 281 ? -13.57 -5.09 8.82 1 96.81 281 LYS B C 1
ATOM 5025 O O . LYS B 1 281 ? -13.969 -5.215 7.66 1 96.81 281 LYS B O 1
ATOM 5030 N N . GLN B 1 282 ? -14.227 -4.57 9.75 1 94.56 282 GLN B N 1
ATOM 5031 C CA . GLN B 1 282 ? -15.516 -3.916 9.57 1 94.56 282 GLN B CA 1
ATOM 5032 C C . GLN B 1 282 ? -15.633 -2.678 10.453 1 94.56 282 GLN B C 1
ATOM 5034 O O . GLN B 1 282 ? -15.117 -2.656 11.578 1 94.56 282 GLN B O 1
ATOM 5039 N N . ASN B 1 283 ? -16.328 -1.615 9.969 1 91.19 283 ASN B N 1
ATOM 5040 C CA . ASN B 1 283 ? -16.422 -0.357 10.695 1 91.19 283 ASN B CA 1
ATOM 5041 C C . ASN B 1 283 ? -17.078 -0.551 12.062 1 91.19 283 ASN B C 1
ATOM 5043 O O . ASN B 1 283 ? -16.688 0.092 13.039 1 91.19 283 ASN B O 1
ATOM 5047 N N . ASP B 1 284 ? -18.016 -1.396 12.227 1 90.69 284 ASP B N 1
ATOM 5048 C CA . ASP B 1 284 ? -18.844 -1.425 13.422 1 90.69 284 ASP B CA 1
ATOM 5049 C C . ASP B 1 284 ? -18.625 -2.707 14.219 1 90.69 284 ASP B C 1
ATOM 5051 O O . ASP B 1 284 ? -19.453 -3.082 15.047 1 90.69 284 ASP B O 1
ATOM 5055 N N . GLN B 1 285 ? -17.562 -3.455 13.914 1 93.12 285 GLN B N 1
ATOM 5056 C CA . GLN B 1 285 ? -17.203 -4.684 14.625 1 93.12 285 GLN B CA 1
ATOM 5057 C C . GLN B 1 285 ? -15.711 -4.738 14.922 1 93.12 285 GLN B C 1
ATOM 5059 O O . GLN B 1 285 ? -14.914 -4.102 14.234 1 93.12 285 GLN B O 1
ATOM 5064 N N . PRO B 1 286 ? -15.352 -5.43 16 1 94.12 286 PRO B N 1
ATOM 5065 C CA . PRO B 1 286 ? -13.922 -5.633 16.219 1 94.12 286 PRO B CA 1
ATOM 5066 C C . PRO B 1 286 ? -13.234 -6.312 15.031 1 94.12 286 PRO B C 1
ATOM 5068 O O . PRO B 1 286 ? -13.836 -7.172 14.375 1 94.12 286 PRO B O 1
ATOM 5071 N N . THR B 1 287 ? -12.023 -5.957 14.773 1 95.25 287 THR B N 1
ATOM 5072 C CA . THR B 1 287 ? -11.219 -6.633 13.766 1 95.25 287 THR B CA 1
ATOM 5073 C C . THR B 1 287 ? -11.07 -8.117 14.094 1 95.25 287 THR B C 1
ATOM 5075 O O . THR B 1 287 ? -10.844 -8.484 15.242 1 95.25 287 THR B O 1
ATOM 5078 N N . GLN B 1 288 ? -11.258 -8.914 13.109 1 95.81 288 GLN B N 1
ATOM 5079 C CA . GLN B 1 288 ? -11.109 -10.359 13.281 1 95.81 288 GLN B CA 1
ATOM 5080 C C . GLN B 1 288 ? -9.789 -10.852 12.695 1 95.81 288 GLN B C 1
ATOM 5082 O O . GLN B 1 288 ? -9.438 -10.492 11.57 1 95.81 288 GLN B O 1
ATOM 5087 N N . LEU B 1 289 ? -9.117 -11.594 13.516 1 96.75 289 LEU B N 1
ATOM 5088 C CA . LEU B 1 289 ? -7.996 -12.383 13.016 1 96.75 289 LEU B CA 1
ATOM 5089 C C . LEU B 1 289 ? -8.406 -13.836 12.797 1 96.75 289 LEU B C 1
ATOM 5091 O O . LEU B 1 289 ? -8.664 -14.562 13.758 1 96.75 289 LEU B O 1
ATOM 5095 N N . ARG B 1 290 ? -8.5 -14.188 11.555 1 96.88 290 ARG B N 1
ATOM 5096 C CA . ARG B 1 290 ? -8.758 -15.586 11.234 1 96.88 290 ARG B CA 1
ATOM 5097 C C . ARG B 1 290 ? -7.449 -16.344 11.008 1 96.88 290 ARG B C 1
ATOM 5099 O O . ARG B 1 290 ? -6.598 -15.906 10.234 1 96.88 290 ARG B O 1
ATOM 5106 N N . ARG B 1 291 ? -7.352 -17.5 11.633 1 96.88 291 ARG B N 1
ATOM 5107 C CA . ARG B 1 291 ? -6.09 -18.234 11.617 1 96.88 291 ARG B CA 1
ATOM 5108 C C . ARG B 1 291 ? -6.25 -19.578 10.922 1 96.88 291 ARG B C 1
ATOM 5110 O O . ARG B 1 291 ? -7.27 -20.25 11.086 1 96.88 291 ARG B O 1
ATOM 5117 N N . ALA B 1 292 ? -5.215 -19.938 10.195 1 97.19 292 ALA B N 1
ATOM 5118 C CA . ALA B 1 292 ? -5.211 -21.234 9.523 1 97.19 292 ALA B CA 1
ATOM 5119 C C . ALA B 1 292 ? -5.188 -22.375 10.539 1 97.19 292 ALA B C 1
ATOM 5121 O O . ALA B 1 292 ? -4.578 -22.25 11.602 1 97.19 292 ALA B O 1
ATOM 5122 N N . GLY B 1 293 ? -5.832 -23.469 10.195 1 95.88 293 GLY B N 1
ATOM 5123 C CA . GLY B 1 293 ? -5.883 -24.688 10.984 1 95.88 293 GLY B CA 1
ATOM 5124 C C . GLY B 1 293 ? -6.988 -25.625 10.562 1 95.88 293 GLY B C 1
ATOM 5125 O O . GLY B 1 293 ? -8.148 -25.219 10.422 1 95.88 293 GLY B O 1
ATOM 5126 N N . ALA B 1 294 ? -6.617 -26.828 10.445 1 94.81 294 ALA B N 1
ATOM 5127 C CA . ALA B 1 294 ? -7.574 -27.812 9.953 1 94.81 294 ALA B CA 1
ATOM 5128 C C . ALA B 1 294 ? -8.727 -27.984 10.938 1 94.81 294 ALA B C 1
ATOM 5130 O O . ALA B 1 294 ? -9.805 -28.453 10.555 1 94.81 294 ALA B O 1
ATOM 5131 N N . ASN B 1 295 ? -8.469 -27.656 12.172 1 94.5 295 ASN B N 1
ATOM 5132 C CA . ASN B 1 295 ? -9.445 -27.922 13.219 1 94.5 295 ASN B CA 1
ATOM 5133 C C . ASN B 1 295 ? -10.312 -26.688 13.5 1 94.5 295 ASN B C 1
ATOM 5135 O O . ASN B 1 295 ? -11.156 -26.719 14.398 1 94.5 295 ASN B O 1
ATOM 5139 N N . HIS B 1 296 ? -10.086 -25.641 12.797 1 94.12 296 HIS B N 1
ATOM 5140 C CA . HIS B 1 296 ? -10.898 -24.453 13.016 1 94.12 296 HIS B CA 1
ATOM 5141 C C . HIS B 1 296 ? -12.227 -24.547 12.281 1 94.12 296 HIS B C 1
ATOM 5143 O O . HIS B 1 296 ? -12.266 -24.422 11.055 1 94.12 296 HIS B O 1
ATOM 5149 N N . SER B 1 29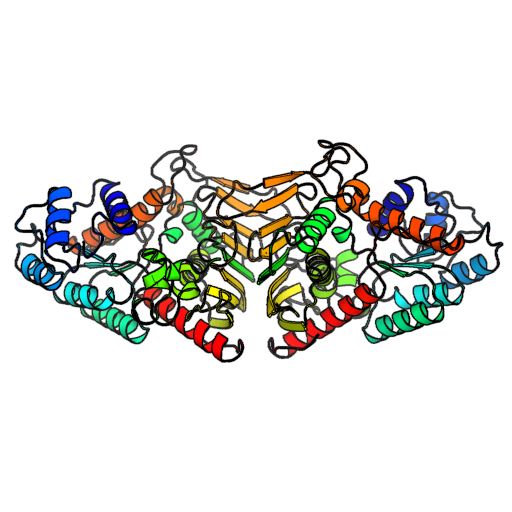7 ? -13.305 -24.562 13.023 1 94.5 297 SER B N 1
ATOM 5150 C CA . SER B 1 297 ? -14.625 -24.797 12.445 1 94.5 297 SER B CA 1
ATOM 5151 C C . SER B 1 297 ? -15.156 -23.531 11.773 1 94.5 297 SER B C 1
ATOM 5153 O O . SER B 1 297 ? -16.078 -23.594 10.945 1 94.5 297 SER B O 1
ATOM 5155 N N . TYR B 1 298 ? -14.617 -22.359 12.109 1 95.62 298 TYR B N 1
ATOM 5156 C CA . TYR B 1 298 ? -15.141 -21.125 11.523 1 95.62 298 TYR B CA 1
ATOM 5157 C C . TYR B 1 298 ? -14.562 -20.906 10.125 1 95.62 298 TYR B C 1
ATOM 5159 O O . TYR B 1 298 ? -15.055 -20.062 9.375 1 95.62 298 TYR B O 1
ATOM 5167 N N . LEU B 1 299 ? -13.586 -21.609 9.766 1 97.75 299 LEU B N 1
ATOM 5168 C CA . LEU B 1 299 ? -13.016 -21.516 8.422 1 97.75 299 LEU B CA 1
ATOM 5169 C C . LEU B 1 299 ? -13.898 -22.234 7.41 1 97.75 299 LEU B C 1
ATOM 5171 O O . LEU B 1 299 ? -14.602 -23.188 7.758 1 97.75 299 LEU B O 1
ATOM 5175 N N . SER B 1 300 ? -13.852 -21.75 6.207 1 98.12 300 SER B N 1
ATOM 5176 C CA . SER B 1 300 ? -14.555 -22.422 5.117 1 98.12 300 SER B CA 1
ATOM 5177 C C . SER B 1 300 ? -13.984 -23.812 4.867 1 98.12 300 SER B C 1
ATOM 5179 O O . SER B 1 300 ? -12.852 -24.109 5.246 1 98.12 300 SER B O 1
ATOM 5181 N N . GLU B 1 301 ? -14.812 -24.672 4.219 1 97.69 301 GLU B N 1
ATOM 5182 C CA . GLU B 1 301 ? -14.312 -25.984 3.783 1 97.69 301 GLU B CA 1
ATOM 5183 C C . GLU B 1 301 ? -13.117 -25.828 2.84 1 97.69 301 GLU B C 1
ATOM 5185 O O . GLU B 1 301 ? -12.156 -26.594 2.912 1 97.69 301 GLU B O 1
ATOM 5190 N N . HIS B 1 302 ? -13.211 -24.828 2.002 1 98 302 HIS B N 1
ATOM 5191 C CA . HIS B 1 302 ? -12.141 -24.547 1.048 1 98 302 HIS B CA 1
ATOM 5192 C C . HIS B 1 302 ? -10.812 -24.328 1.761 1 98 302 HIS B C 1
ATOM 5194 O O . HIS B 1 302 ? -9.789 -24.906 1.383 1 98 302 HIS B O 1
ATOM 5200 N N . ALA B 1 303 ? -10.812 -23.562 2.811 1 98.44 303 ALA B N 1
ATOM 5201 C CA . ALA B 1 303 ? -9.609 -23.266 3.58 1 98.44 303 ALA B CA 1
ATOM 5202 C C . ALA B 1 303 ? -9.141 -24.484 4.352 1 98.44 303 ALA B C 1
ATOM 5204 O O . ALA B 1 303 ? -7.949 -24.812 4.355 1 98.44 303 ALA B O 1
ATOM 5205 N N . ARG B 1 304 ? -10.039 -25.188 4.934 1 97.56 304 ARG B N 1
ATOM 5206 C CA . ARG B 1 304 ? -9.688 -26.328 5.773 1 97.56 304 ARG B CA 1
ATOM 5207 C C . ARG B 1 304 ? -9.062 -27.438 4.945 1 97.56 304 ARG B C 1
ATOM 5209 O O . ARG B 1 304 ? -8.141 -28.125 5.406 1 97.56 304 ARG B O 1
ATOM 5216 N N . LEU B 1 305 ? -9.562 -27.625 3.764 1 97.38 305 LEU B N 1
ATOM 5217 C CA . LEU B 1 305 ? -9.039 -28.656 2.877 1 97.38 305 LEU B CA 1
ATOM 5218 C C . LEU B 1 305 ? -7.582 -28.375 2.523 1 97.38 305 LEU B C 1
ATOM 5220 O O . LEU B 1 305 ? -6.875 -29.266 2.049 1 97.38 305 LEU B O 1
ATOM 5224 N N . HIS B 1 306 ? -7.148 -27.172 2.777 1 98.38 306 HIS B N 1
ATOM 5225 C CA . HIS B 1 306 ? -5.793 -26.812 2.395 1 98.38 306 HIS B CA 1
ATOM 5226 C C . HIS B 1 306 ? -4.902 -26.625 3.619 1 98.38 306 HIS B C 1
ATOM 5228 O O . HIS B 1 306 ? -3.814 -26.062 3.523 1 98.38 306 HIS B O 1
ATOM 5234 N N . CYS B 1 307 ? -5.422 -27.031 4.734 1 97.31 307 CYS B N 1
ATOM 5235 C CA . CYS B 1 307 ? -4.637 -27.188 5.953 1 97.31 307 CYS B CA 1
ATOM 5236 C C . CYS B 1 307 ? -4.336 -28.656 6.211 1 97.31 307 CYS B C 1
ATOM 5238 O O . CYS B 1 307 ? -5.207 -29.516 6.047 1 97.31 307 CYS B O 1
ATOM 5240 N N . ARG B 1 308 ? -3.039 -28.922 6.645 1 96.69 308 ARG B N 1
ATOM 5241 C CA . ARG B 1 308 ? -2.67 -30.312 6.945 1 96.69 308 ARG B CA 1
ATOM 5242 C C . ARG B 1 308 ? -2.729 -30.578 8.445 1 96.69 308 ARG B C 1
ATOM 5244 O O . ARG B 1 308 ? -2.918 -31.719 8.867 1 96.69 308 ARG B O 1
ATOM 5251 N N . ILE B 1 309 ? -2.527 -29.516 9.219 1 94.88 309 ILE B N 1
ATOM 5252 C CA . ILE B 1 309 ? -2.311 -29.703 10.648 1 94.88 309 ILE B CA 1
ATOM 5253 C C . ILE B 1 309 ? -3.184 -28.734 11.438 1 94.88 309 ILE B C 1
ATOM 5255 O O . ILE B 1 309 ? -3.693 -27.75 10.875 1 94.88 309 ILE B O 1
ATOM 5259 N N . PRO B 1 310 ? -3.453 -29 12.711 1 92.5 310 PRO B N 1
ATOM 5260 C CA . PRO B 1 310 ? -4.309 -28.125 13.516 1 92.5 310 PRO B CA 1
ATOM 5261 C C . PRO B 1 310 ? -3.688 -26.75 13.758 1 92.5 310 PRO B C 1
ATOM 5263 O O . PRO B 1 310 ? -2.486 -26.562 13.547 1 92.5 310 PRO B O 1
ATOM 5266 N N . ALA B 1 311 ? -4.59 -25.922 14.211 1 90.06 311 ALA B N 1
ATOM 5267 C CA . ALA B 1 311 ? -4.195 -24.547 14.469 1 90.06 311 ALA B CA 1
ATOM 5268 C C . ALA B 1 311 ? -3.025 -24.484 15.445 1 90.06 311 ALA B C 1
ATOM 5270 O O . ALA B 1 311 ? -2.896 -25.328 16.328 1 90.06 311 ALA B O 1
ATOM 5271 N N . GLY B 1 312 ? -2.213 -23.547 15.289 1 89.75 312 GLY B N 1
ATOM 5272 C CA . GLY B 1 312 ? -1.064 -23.344 16.172 1 89.75 312 GLY B CA 1
ATOM 5273 C C . GLY B 1 312 ? 0.215 -23.938 15.609 1 89.75 312 GLY B C 1
ATOM 5274 O O . GLY B 1 312 ? 1.306 -23.656 16.109 1 89.75 312 GLY B O 1
ATOM 5275 N N . HIS B 1 313 ? 0.066 -24.703 14.547 1 91.81 313 HIS B N 1
ATOM 5276 C CA . HIS B 1 313 ? 1.186 -25.234 13.773 1 91.81 313 HIS B CA 1
ATOM 5277 C C . HIS B 1 313 ? 1.247 -24.625 12.383 1 91.81 313 HIS B C 1
ATOM 5279 O O . HIS B 1 313 ? 0.54 -25.062 11.477 1 91.81 313 HIS B O 1
ATOM 5285 N N . PRO B 1 314 ? 2.102 -23.609 12.203 1 92.56 314 PRO B N 1
ATOM 5286 C CA . PRO B 1 314 ? 2.062 -22.844 10.961 1 92.56 314 PRO B CA 1
ATOM 5287 C C . PRO B 1 314 ? 2.559 -23.641 9.758 1 92.56 314 PRO B C 1
ATOM 5289 O O . PRO B 1 314 ? 3.482 -24.453 9.883 1 92.56 314 PRO B O 1
ATOM 5292 N N . GLU B 1 315 ? 1.922 -23.469 8.648 1 94.75 315 GLU B N 1
ATOM 5293 C CA . GLU B 1 315 ? 2.361 -23.969 7.344 1 94.75 315 GLU B CA 1
ATOM 5294 C C . GLU B 1 315 ? 2.885 -22.828 6.477 1 94.75 315 GLU B C 1
ATOM 5296 O O . GLU B 1 315 ? 2.455 -21.672 6.625 1 94.75 315 GLU B O 1
ATOM 5301 N N . GLY B 1 316 ? 3.828 -23.188 5.594 1 95.5 316 GLY B N 1
ATOM 5302 C CA . GLY B 1 316 ? 4.492 -22.156 4.832 1 95.5 316 GLY B CA 1
ATOM 5303 C C . GLY B 1 316 ? 4.48 -22.406 3.336 1 95.5 316 GLY B C 1
ATOM 5304 O O . GLY B 1 316 ? 3.523 -22.969 2.807 1 95.5 316 GLY B O 1
ATOM 5305 N N . TYR B 1 317 ? 5.484 -21.859 2.699 1 96.06 317 TYR B N 1
ATOM 5306 C CA . TYR B 1 317 ? 5.562 -21.781 1.244 1 96.06 317 TYR B CA 1
ATOM 5307 C C . TYR B 1 317 ? 5.57 -23.172 0.626 1 96.06 317 TYR B C 1
ATOM 5309 O O . TYR B 1 317 ? 4.887 -23.422 -0.369 1 96.06 317 TYR B O 1
ATOM 5317 N N . ILE B 1 318 ? 6.328 -24.109 1.199 1 97.12 318 ILE B N 1
ATOM 5318 C CA . ILE B 1 318 ? 6.422 -25.453 0.655 1 97.12 318 ILE B CA 1
ATOM 5319 C C . ILE B 1 318 ? 5.066 -26.141 0.752 1 97.12 318 ILE B C 1
ATOM 5321 O O . ILE B 1 318 ? 4.641 -26.828 -0.184 1 97.12 318 ILE B O 1
ATOM 5325 N N . GLU B 1 319 ? 4.375 -25.938 1.843 1 97.62 319 GLU B N 1
ATOM 5326 C CA . GLU B 1 319 ? 3.047 -26.531 2.012 1 97.62 319 GLU B CA 1
ATOM 5327 C C . GLU B 1 319 ? 2.053 -25.922 1.02 1 97.62 319 GLU B C 1
ATOM 5329 O O . GLU B 1 319 ? 1.174 -26.625 0.513 1 97.62 319 GLU B O 1
ATOM 5334 N N . ALA B 1 320 ? 2.166 -24.672 0.79 1 98 320 ALA B N 1
ATOM 5335 C CA . ALA B 1 320 ? 1.288 -24.031 -0.193 1 98 320 ALA B CA 1
ATOM 5336 C C . ALA B 1 320 ? 1.518 -24.609 -1.585 1 98 320 ALA B C 1
ATOM 5338 O O . ALA B 1 320 ? 0.562 -24.922 -2.299 1 98 320 ALA B O 1
ATOM 5339 N N . MET B 1 321 ? 2.736 -24.734 -1.966 1 97.88 321 MET B N 1
ATOM 5340 C CA . MET B 1 321 ? 3.041 -25.344 -3.256 1 97.88 321 MET B CA 1
ATOM 5341 C C . MET B 1 321 ? 2.566 -26.797 -3.295 1 97.88 321 MET B C 1
ATOM 5343 O O . MET B 1 321 ? 2.066 -27.266 -4.32 1 97.88 321 MET B O 1
ATOM 5347 N N . ALA B 1 322 ? 2.738 -27.453 -2.197 1 98.56 322 ALA B N 1
ATOM 5348 C CA . ALA B 1 322 ? 2.275 -28.844 -2.105 1 98.56 322 ALA B CA 1
ATOM 5349 C C . ALA B 1 322 ? 0.766 -28.922 -2.309 1 98.56 322 ALA B C 1
ATOM 5351 O O . ALA B 1 322 ? 0.264 -29.906 -2.861 1 98.56 322 ALA B O 1
ATOM 5352 N N . ASN B 1 323 ? 0.075 -27.922 -1.855 1 98.75 323 ASN B N 1
ATOM 5353 C CA . ASN B 1 323 ? -1.362 -27.891 -2.105 1 98.75 323 ASN B CA 1
ATOM 5354 C C . ASN B 1 323 ? -1.672 -27.875 -3.6 1 98.75 323 ASN B C 1
ATOM 5356 O O . ASN B 1 323 ? -2.613 -28.531 -4.047 1 98.75 323 ASN B O 1
ATOM 5360 N N . ILE B 1 324 ? -0.891 -27.172 -4.406 1 98.62 324 ILE B N 1
ATOM 5361 C CA . ILE B 1 324 ? -1.083 -27.156 -5.852 1 98.62 324 ILE B CA 1
ATOM 5362 C C . ILE B 1 324 ? -0.799 -28.547 -6.422 1 98.62 324 ILE B C 1
ATOM 5364 O O . ILE B 1 324 ? -1.604 -29.094 -7.188 1 98.62 324 ILE B O 1
ATOM 5368 N N . TYR B 1 325 ? 0.268 -29.125 -5.992 1 98.62 325 TYR B N 1
ATOM 5369 C CA . TYR B 1 325 ? 0.642 -30.453 -6.477 1 98.62 325 TYR B CA 1
ATOM 5370 C C . TYR B 1 325 ? -0.412 -31.484 -6.102 1 98.62 325 TYR B C 1
ATOM 5372 O O . TYR B 1 325 ? -0.796 -32.312 -6.93 1 98.62 325 TYR B O 1
ATOM 5380 N N . ARG B 1 326 ? -0.837 -31.438 -4.875 1 98.38 326 ARG B N 1
ATOM 5381 C CA . ARG B 1 326 ? -1.855 -32.375 -4.406 1 98.38 326 ARG B CA 1
ATOM 5382 C C . ARG B 1 326 ? -3.148 -32.219 -5.199 1 98.38 326 ARG B C 1
ATOM 5384 O O . ARG B 1 326 ? -3.725 -33.219 -5.656 1 98.38 326 ARG B O 1
ATOM 5391 N N . ASN B 1 327 ? -3.586 -30.984 -5.316 1 98.69 327 ASN B N 1
ATOM 5392 C CA . ASN B 1 327 ? -4.824 -30.734 -6.043 1 98.69 327 ASN B CA 1
ATOM 5393 C C . ASN B 1 327 ? -4.719 -31.188 -7.5 1 98.69 327 ASN B C 1
ATOM 5395 O O . ASN B 1 327 ? -5.648 -31.797 -8.031 1 98.69 327 ASN B O 1
ATOM 5399 N N . PHE B 1 328 ? -3.598 -30.891 -8.125 1 98.56 328 PHE B N 1
ATOM 5400 C CA . PHE B 1 328 ? -3.393 -31.281 -9.516 1 98.56 328 PHE B CA 1
ATOM 5401 C C . PHE B 1 328 ? -3.354 -32.812 -9.648 1 98.56 328 PHE B C 1
ATOM 5403 O O . PHE B 1 328 ? -3.955 -33.375 -10.562 1 98.56 328 PHE B O 1
ATOM 5410 N N . SER B 1 329 ? -2.631 -33.469 -8.766 1 98.38 329 SER B N 1
ATOM 5411 C CA . SER B 1 329 ? -2.555 -34.938 -8.789 1 98.38 329 SER B CA 1
ATOM 5412 C C . SER B 1 329 ? -3.936 -35.562 -8.625 1 98.38 329 SER B C 1
ATOM 5414 O O . SER B 1 329 ? -4.258 -36.562 -9.289 1 98.38 329 SER B O 1
ATOM 5416 N N . LYS B 1 330 ? -4.719 -35 -7.766 1 98.31 330 LYS B N 1
ATOM 5417 C CA . LYS B 1 330 ? -6.086 -35.469 -7.59 1 98.31 330 LYS B CA 1
ATOM 5418 C C . LYS B 1 330 ? -6.91 -35.281 -8.859 1 98.31 330 LYS B C 1
ATOM 5420 O O . LYS B 1 330 ? -7.73 -36.125 -9.211 1 98.31 330 LYS B O 1
ATOM 5425 N N . ALA B 1 331 ? -6.699 -34.219 -9.492 1 98.44 331 ALA B N 1
ATOM 5426 C CA . ALA B 1 331 ? -7.391 -33.938 -10.758 1 98.44 331 ALA B CA 1
ATOM 5427 C C . ALA B 1 331 ? -6.98 -34.969 -11.82 1 98.44 331 ALA B C 1
ATOM 5429 O O . ALA B 1 331 ? -7.82 -35.438 -12.586 1 98.44 331 ALA B O 1
ATOM 5430 N N . VAL B 1 332 ? -5.707 -35.281 -11.891 1 98.25 332 VAL B N 1
ATOM 5431 C CA . VAL B 1 332 ? -5.191 -36.25 -12.844 1 98.25 332 VAL B CA 1
ATOM 5432 C C . VAL B 1 332 ? -5.836 -37.594 -12.586 1 98.25 332 VAL B C 1
ATOM 5434 O O . VAL B 1 332 ? -6.289 -38.281 -13.523 1 98.25 332 VAL B O 1
ATOM 5437 N N . HIS B 1 333 ? -5.898 -38 -11.344 1 97.62 333 HIS B N 1
ATOM 5438 C CA . HIS B 1 333 ? -6.523 -39.281 -11 1 97.62 333 HIS B CA 1
ATOM 5439 C C . HIS B 1 333 ? -8 -39.281 -11.375 1 97.62 333 HIS B C 1
ATOM 5441 O O . HIS B 1 333 ? -8.508 -40.281 -11.898 1 97.62 333 HIS B O 1
ATOM 5447 N N . SER B 1 334 ? -8.664 -38.219 -11.023 1 98.06 334 SER B N 1
ATOM 5448 C CA . SER B 1 334 ? -10.07 -38.125 -11.391 1 98.06 334 SER B CA 1
ATOM 5449 C C . SER B 1 334 ? -10.258 -38.219 -12.898 1 98.06 334 SER B C 1
ATOM 5451 O O . SER B 1 334 ? -11.211 -38.875 -13.367 1 98.06 334 SER B O 1
ATOM 5453 N N . PHE B 1 335 ? -9.398 -37.562 -13.641 1 97.38 335 PHE B N 1
ATOM 5454 C CA . PHE B 1 335 ? -9.422 -37.625 -15.102 1 97.38 335 PHE B CA 1
ATOM 5455 C C . PHE B 1 335 ? -9.25 -39.062 -15.586 1 97.38 335 PHE B C 1
ATOM 5457 O O . PHE B 1 335 ? -10.039 -39.531 -16.406 1 97.38 335 PHE B O 1
ATOM 5464 N N . GLU B 1 336 ? -8.289 -39.781 -15.055 1 95.94 336 GLU B N 1
ATOM 5465 C CA . GLU B 1 336 ? -7.98 -41.156 -15.469 1 95.94 336 GLU B CA 1
ATOM 5466 C C . GLU B 1 336 ? -9.102 -42.094 -15.086 1 95.94 336 GLU B C 1
ATOM 5468 O O . GLU B 1 336 ? -9.414 -43.031 -15.836 1 95.94 336 GLU B O 1
ATOM 5473 N N . ASP B 1 337 ? -9.688 -41.781 -13.953 1 96.62 337 ASP B N 1
ATOM 5474 C CA . ASP B 1 337 ? -10.75 -42.656 -13.445 1 96.62 337 ASP B CA 1
ATOM 5475 C C . ASP B 1 337 ? -12.109 -42.25 -14.016 1 96.62 337 ASP B C 1
ATOM 5477 O O . ASP B 1 337 ? -13.125 -42.875 -13.742 1 96.62 337 ASP B O 1
ATOM 5481 N N . GLN B 1 338 ? -12.125 -41.219 -14.734 1 97.06 338 GLN B N 1
ATOM 5482 C CA . GLN B 1 338 ? -13.344 -40.688 -15.352 1 97.06 338 GLN B CA 1
ATO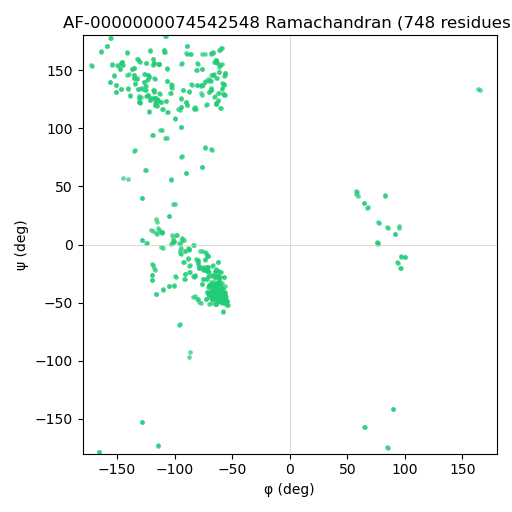M 5483 C C . GLN B 1 338 ? -14.398 -40.375 -14.297 1 97.06 338 GLN B C 1
ATOM 5485 O O . GLN B 1 338 ? -15.555 -40.781 -14.422 1 97.06 338 GLN B O 1
ATOM 5490 N N . ILE B 1 339 ? -13.961 -39.719 -13.25 1 96.81 339 ILE B N 1
ATOM 5491 C CA . ILE B 1 339 ? -14.883 -39.25 -12.219 1 96.81 339 ILE B CA 1
ATOM 5492 C C . ILE B 1 339 ? -14.758 -37.75 -12.086 1 96.81 339 ILE B C 1
ATOM 5494 O O . ILE B 1 339 ? -13.805 -37.125 -12.586 1 96.81 339 ILE B O 1
ATOM 5498 N N . THR B 1 340 ? -15.75 -37.25 -11.391 1 96.62 340 THR B N 1
ATOM 5499 C CA . THR B 1 340 ? -15.781 -35.781 -11.242 1 96.62 340 THR B CA 1
ATOM 5500 C C . THR B 1 340 ? -14.758 -35.344 -10.203 1 96.62 340 THR B C 1
ATOM 5502 O O . THR B 1 340 ? -14.664 -35.906 -9.117 1 96.62 340 THR B O 1
ATOM 5505 N N . HIS B 1 341 ? -13.914 -34.344 -10.562 1 96.06 341 HIS B N 1
ATOM 5506 C CA . HIS B 1 341 ? -12.945 -33.75 -9.656 1 96.06 341 HIS B CA 1
ATOM 5507 C C . HIS B 1 341 ? -13.633 -32.781 -8.672 1 96.06 341 HIS B C 1
ATOM 5509 O O . HIS B 1 341 ? -14.578 -32.094 -9.039 1 96.06 341 HIS B O 1
ATOM 5515 N N . ASN B 1 342 ? -13.258 -32.812 -7.355 1 96.56 342 ASN B N 1
ATOM 5516 C CA . ASN B 1 342 ? -13.727 -31.844 -6.375 1 96.56 342 ASN B CA 1
ATOM 5517 C C . ASN B 1 342 ? -13.32 -30.422 -6.75 1 96.56 342 ASN B C 1
ATOM 5519 O O . ASN B 1 342 ? -12.133 -30.094 -6.762 1 96.56 342 ASN B O 1
ATOM 5523 N N . PRO B 1 343 ? -14.25 -29.578 -6.988 1 96 343 PRO B N 1
ATOM 5524 C CA . PRO B 1 343 ? -13.906 -28.234 -7.457 1 96 343 PRO B CA 1
ATOM 5525 C C . PRO B 1 343 ? -13.18 -27.406 -6.398 1 96 343 PRO B C 1
ATOM 5527 O O . PRO B 1 343 ? -12.547 -26.391 -6.727 1 96 343 PRO B O 1
ATOM 5530 N N . LEU B 1 344 ? -13.234 -27.75 -5.133 1 97.31 344 LEU B N 1
ATOM 5531 C CA . LEU B 1 344 ? -12.547 -27.031 -4.066 1 97.31 344 LEU B CA 1
ATOM 5532 C C . LEU B 1 344 ? -11.047 -27.281 -4.117 1 97.31 344 LEU B C 1
ATOM 5534 O O . LEU B 1 344 ? -10.258 -26.531 -3.529 1 97.31 344 LEU B O 1
ATOM 5538 N N . LEU B 1 345 ? -10.672 -28.328 -4.723 1 97.81 345 LEU B N 1
ATOM 5539 C CA . LEU B 1 345 ? -9.258 -28.641 -4.898 1 97.81 345 LEU B CA 1
ATOM 5540 C C . LEU B 1 345 ? -8.734 -28.047 -6.203 1 97.81 345 LEU B C 1
ATOM 5542 O O . LEU B 1 345 ? -8.227 -28.781 -7.059 1 97.81 345 LEU B O 1
ATOM 5546 N N . ASP B 1 346 ? -8.805 -26.75 -6.262 1 97.88 346 ASP B N 1
ATOM 5547 C CA . ASP B 1 346 ? -8.492 -26.031 -7.492 1 97.88 346 ASP B CA 1
ATOM 5548 C C . ASP B 1 346 ? -6.996 -25.75 -7.594 1 97.88 346 ASP B C 1
ATOM 5550 O O . ASP B 1 346 ? -6.25 -25.969 -6.637 1 97.88 346 ASP B O 1
ATOM 5554 N N . TYR B 1 347 ? -6.543 -25.422 -8.742 1 98.19 347 TYR B N 1
ATOM 5555 C CA . TYR B 1 347 ? -5.195 -24.969 -9.078 1 98.19 347 TYR B CA 1
ATOM 5556 C C . TYR B 1 347 ? -5.219 -24 -10.258 1 98.19 347 TYR B C 1
ATOM 5558 O O . TYR B 1 347 ? -6.172 -23.984 -11.039 1 98.19 347 TYR B O 1
ATOM 5566 N N . PRO B 1 348 ? -4.211 -23.094 -10.352 1 98.5 348 PRO B N 1
ATOM 5567 C CA . PRO B 1 348 ? -4.176 -22.188 -11.5 1 98.5 348 PRO B CA 1
ATOM 5568 C C . PRO B 1 348 ? -4.129 -22.922 -12.836 1 98.5 348 PRO B C 1
ATOM 5570 O O . PRO B 1 348 ? -3.393 -23.906 -12.977 1 98.5 348 PRO B O 1
ATOM 5573 N N . THR B 1 349 ? -4.871 -22.438 -13.789 1 97.88 349 THR B N 1
ATOM 5574 C CA . THR B 1 349 ? -5.082 -23.156 -15.039 1 97.88 349 THR B CA 1
ATOM 5575 C C . THR B 1 349 ? -4.324 -22.484 -16.188 1 97.88 349 THR B C 1
ATOM 5577 O O . THR B 1 349 ? -3.674 -21.453 -15.977 1 97.88 349 THR B O 1
ATOM 5580 N N . ILE B 1 350 ? -4.449 -23.078 -17.359 1 98.25 350 ILE B N 1
ATOM 5581 C CA . ILE B 1 350 ? -3.854 -22.547 -18.578 1 98.25 350 ILE B CA 1
ATOM 5582 C C . ILE B 1 350 ? -4.422 -21.156 -18.875 1 98.25 350 ILE B C 1
ATOM 5584 O O . ILE B 1 350 ? -3.705 -20.281 -19.344 1 98.25 350 ILE B O 1
ATOM 5588 N N . GLU B 1 351 ? -5.691 -20.922 -18.547 1 97.94 351 GLU B N 1
ATOM 5589 C CA . GLU B 1 351 ? -6.324 -19.625 -18.766 1 97.94 351 GLU B CA 1
ATOM 5590 C C . GLU B 1 351 ? -5.699 -18.562 -17.891 1 97.94 351 GLU B C 1
ATOM 5592 O O . GLU B 1 351 ? -5.504 -17.422 -18.328 1 97.94 351 GLU B O 1
ATOM 5597 N N . ASP B 1 352 ? -5.43 -18.938 -16.656 1 98.19 352 ASP B N 1
ATOM 5598 C CA . ASP B 1 352 ? -4.758 -18.016 -15.758 1 98.19 352 ASP B CA 1
ATOM 5599 C C . ASP B 1 352 ? -3.389 -17.609 -16.297 1 98.19 352 ASP B C 1
ATOM 5601 O O . ASP B 1 352 ? -2.99 -16.438 -16.188 1 98.19 352 ASP B O 1
ATOM 5605 N N . GLY B 1 353 ? -2.688 -18.625 -16.844 1 98.19 353 GLY B N 1
ATOM 5606 C CA . GLY B 1 353 ? -1.382 -18.344 -17.422 1 98.19 353 GLY B CA 1
ATOM 5607 C C . GLY B 1 353 ? -1.443 -17.422 -18.625 1 98.19 353 GLY B C 1
ATOM 5608 O O . GLY B 1 353 ? -0.627 -16.516 -18.766 1 98.19 353 GLY B O 1
ATOM 5609 N N . ILE B 1 354 ? -2.379 -17.688 -19.484 1 98.19 354 ILE B N 1
ATOM 5610 C CA . ILE B 1 354 ? -2.551 -16.844 -20.672 1 98.19 354 ILE B CA 1
ATOM 5611 C C . ILE B 1 354 ? -2.877 -15.414 -20.266 1 98.19 354 ILE B C 1
ATOM 5613 O O . ILE B 1 354 ? -2.303 -14.461 -20.797 1 98.19 354 ILE B O 1
ATOM 5617 N N . ARG B 1 355 ? -3.744 -15.297 -19.344 1 97.88 355 ARG B N 1
ATOM 5618 C CA . ARG B 1 355 ? -4.121 -13.977 -18.859 1 97.88 355 ARG B CA 1
ATOM 5619 C C . ARG B 1 355 ? -2.924 -13.258 -18.234 1 97.88 355 ARG B C 1
ATOM 5621 O O . ARG B 1 355 ? -2.744 -12.055 -18.438 1 97.88 355 ARG B O 1
ATOM 5628 N N . GLY B 1 356 ? -2.146 -13.984 -17.453 1 98.12 356 GLY B N 1
ATOM 5629 C CA . GLY B 1 356 ? -0.929 -13.414 -16.906 1 98.12 356 GLY B CA 1
ATOM 5630 C C . GLY B 1 356 ? 0.014 -12.875 -17.969 1 98.12 356 GLY B C 1
ATOM 5631 O O . GLY B 1 356 ? 0.602 -11.805 -17.797 1 98.12 356 GLY B O 1
ATOM 5632 N N . MET B 1 357 ? 0.144 -13.617 -19.047 1 97.94 357 MET B N 1
ATOM 5633 C CA . MET B 1 357 ? 1.004 -13.172 -20.141 1 97.94 357 MET B CA 1
ATOM 5634 C C . MET B 1 357 ? 0.449 -11.914 -20.797 1 97.94 357 MET B C 1
ATOM 5636 O O . MET B 1 357 ? 1.203 -11 -21.141 1 97.94 357 MET B O 1
ATOM 5640 N N . LYS B 1 358 ? -0.824 -11.867 -20.984 1 98.5 358 LYS B N 1
ATOM 5641 C CA . LYS B 1 358 ? -1.463 -10.672 -21.531 1 98.5 358 LYS B CA 1
ATOM 5642 C C . LYS B 1 358 ? -1.282 -9.477 -20.609 1 98.5 358 LYS B C 1
ATOM 5644 O O . LYS B 1 358 ? -1.077 -8.352 -21.078 1 98.5 358 LYS B O 1
ATOM 5649 N N . PHE B 1 359 ? -1.399 -9.75 -19.375 1 98.56 359 PHE B N 1
ATOM 5650 C CA . PHE B 1 359 ? -1.174 -8.703 -18.391 1 98.56 359 PHE B CA 1
ATOM 5651 C C . PHE B 1 359 ? 0.22 -8.102 -18.531 1 98.56 359 PHE B C 1
ATOM 5653 O O . PHE B 1 359 ? 0.374 -6.883 -18.594 1 98.56 359 PHE B O 1
ATOM 5660 N N . ILE B 1 360 ? 1.233 -8.93 -18.594 1 98.31 360 ILE B N 1
ATOM 5661 C CA . ILE B 1 360 ? 2.615 -8.484 -18.734 1 98.31 360 ILE B CA 1
ATOM 5662 C C . ILE B 1 360 ? 2.746 -7.578 -19.953 1 98.31 360 ILE B C 1
ATOM 5664 O O . ILE B 1 360 ? 3.25 -6.457 -19.859 1 98.31 360 ILE B O 1
ATOM 5668 N N . GLU B 1 361 ? 2.277 -8.062 -21.031 1 98 361 GLU B N 1
ATOM 5669 C CA . GLU B 1 361 ? 2.393 -7.32 -22.281 1 98 361 GLU B CA 1
ATOM 5670 C C . GLU B 1 361 ? 1.666 -5.98 -22.203 1 98 361 GLU B C 1
ATOM 5672 O O . GLU B 1 361 ? 2.193 -4.953 -22.625 1 98 361 GLU B O 1
ATOM 5677 N N . THR B 1 362 ? 0.494 -6.004 -21.656 1 98.56 362 THR B N 1
ATOM 5678 C CA . THR B 1 362 ? -0.324 -4.797 -21.562 1 98.56 362 THR B CA 1
ATOM 5679 C C . THR B 1 362 ? 0.352 -3.762 -20.672 1 98.56 362 THR B C 1
ATOM 5681 O O . THR B 1 362 ? 0.351 -2.568 -20.984 1 98.56 362 THR B O 1
ATOM 5684 N N . VAL B 1 363 ? 0.926 -4.191 -19.578 1 98.69 363 VAL B N 1
ATOM 5685 C CA . VAL B 1 363 ? 1.614 -3.301 -18.656 1 98.69 363 VAL B CA 1
ATOM 5686 C C . VAL B 1 363 ? 2.789 -2.625 -19.359 1 98.69 363 VAL B C 1
ATOM 5688 O O . VAL B 1 363 ? 2.961 -1.408 -19.266 1 98.69 363 VAL B O 1
ATOM 5691 N N . ILE B 1 364 ? 3.566 -3.426 -20.078 1 98 364 ILE B N 1
ATOM 5692 C CA . ILE B 1 364 ? 4.77 -2.904 -20.719 1 98 364 ILE B CA 1
ATOM 5693 C C . ILE B 1 364 ? 4.383 -1.93 -21.828 1 98 364 ILE B C 1
ATOM 5695 O O . ILE B 1 364 ? 5.004 -0.876 -21.984 1 98 364 ILE B O 1
ATOM 5699 N N . ILE B 1 365 ? 3.34 -2.258 -22.578 1 98 365 ILE B N 1
ATOM 5700 C CA . ILE B 1 365 ? 2.863 -1.364 -23.625 1 98 365 ILE B CA 1
ATOM 5701 C C . ILE B 1 365 ? 2.393 -0.049 -23.016 1 98 365 ILE B C 1
ATOM 5703 O O . ILE B 1 365 ? 2.756 1.03 -23.484 1 98 365 ILE B O 1
ATOM 5707 N N . SER B 1 366 ? 1.578 -0.116 -21.984 1 98.44 366 SER B N 1
ATOM 5708 C CA . SER B 1 366 ? 1.12 1.081 -21.281 1 98.44 366 SER B CA 1
ATOM 5709 C C . SER B 1 366 ? 2.295 1.932 -20.812 1 98.44 366 SER B C 1
ATOM 5711 O O . SER B 1 366 ? 2.295 3.152 -20.984 1 98.44 366 SER B O 1
ATOM 5713 N N . GLY B 1 367 ? 3.277 1.302 -20.172 1 97.81 367 GLY B N 1
ATOM 5714 C CA . GLY B 1 367 ? 4.465 1.989 -19.703 1 97.81 367 GLY B CA 1
ATOM 5715 C C . GLY B 1 367 ? 5.215 2.723 -20.797 1 97.81 367 GLY B C 1
ATOM 5716 O O . GLY B 1 367 ? 5.652 3.859 -20.609 1 97.81 367 GLY B O 1
ATOM 5717 N N . LYS B 1 368 ? 5.383 2.086 -21.938 1 96.94 368 LYS B N 1
ATOM 5718 C CA . LYS B 1 368 ? 6.07 2.693 -23.062 1 96.94 368 LYS B CA 1
ATOM 5719 C C . LYS B 1 368 ? 5.285 3.881 -23.625 1 96.94 368 LYS B C 1
ATOM 5721 O O . LYS B 1 368 ? 5.859 4.785 -24.219 1 96.94 368 LYS B O 1
ATOM 5726 N N . GLU B 1 369 ? 3.982 3.783 -23.422 1 97.56 369 GLU B N 1
ATOM 5727 C CA . GLU B 1 369 ? 3.113 4.848 -23.922 1 97.56 369 GLU B CA 1
ATOM 5728 C C . GLU B 1 369 ? 2.711 5.793 -22.781 1 97.56 369 GLU B C 1
ATOM 5730 O O . GLU B 1 369 ? 1.561 6.23 -22.719 1 97.56 369 GLU B O 1
ATOM 5735 N N . ASN B 1 370 ? 3.598 6.02 -21.859 1 97.38 370 ASN B N 1
ATOM 5736 C CA . ASN B 1 370 ? 3.477 7.004 -20.781 1 97.38 370 ASN B CA 1
ATOM 5737 C C . ASN B 1 370 ? 2.236 6.754 -19.938 1 97.38 370 ASN B C 1
ATOM 5739 O O . ASN B 1 370 ? 1.454 7.676 -19.688 1 97.38 370 ASN B O 1
ATOM 5743 N N . ALA B 1 371 ? 1.993 5.488 -19.625 1 97.31 371 ALA B N 1
ATOM 5744 C CA . ALA B 1 371 ? 0.944 5.051 -18.719 1 97.31 371 ALA B CA 1
ATOM 5745 C C . ALA B 1 371 ? -0.441 5.32 -19.297 1 97.31 371 ALA B C 1
ATOM 5747 O O . ALA B 1 371 ? -1.36 5.707 -18.578 1 97.31 371 ALA B O 1
ATOM 5748 N N . THR B 1 372 ? -0.576 5.266 -20.531 1 97.44 372 THR B N 1
ATOM 5749 C CA . THR B 1 372 ? -1.905 5.359 -21.125 1 97.44 372 THR B CA 1
ATOM 5750 C C . THR B 1 372 ? -2.742 4.133 -20.766 1 97.44 372 THR B C 1
ATOM 5752 O O . THR B 1 372 ? -2.213 3.025 -20.641 1 97.44 372 THR B O 1
ATOM 5755 N N . TRP B 1 373 ? -4.008 4.344 -20.609 1 98.38 373 TRP B N 1
ATOM 5756 C CA . TRP B 1 373 ? -4.895 3.223 -20.328 1 98.38 373 TRP B CA 1
ATOM 5757 C C . TRP B 1 373 ? -4.887 2.215 -21.469 1 98.38 373 TRP B C 1
ATOM 5759 O O . TRP B 1 373 ? -4.973 2.596 -22.641 1 98.38 373 TRP B O 1
ATOM 5769 N N . LYS B 1 374 ? -4.715 0.964 -21.141 1 98.62 374 LYS B N 1
ATOM 5770 C CA . LYS B 1 374 ? -4.766 -0.127 -22.109 1 98.62 374 LYS B CA 1
ATOM 5771 C C . LYS B 1 374 ? -5.758 -1.204 -21.672 1 98.62 374 LYS B C 1
ATOM 5773 O O . LYS B 1 374 ? -5.848 -1.526 -20.484 1 98.62 374 LYS B O 1
ATOM 5778 N N . GLN B 1 375 ? -6.496 -1.729 -22.625 1 98.25 375 GLN B N 1
ATOM 5779 C CA . GLN B 1 375 ? -7.414 -2.83 -22.344 1 98.25 375 GLN B CA 1
ATOM 5780 C C . GLN B 1 375 ? -6.664 -4.148 -22.203 1 98.25 375 GLN B C 1
ATOM 5782 O O . GLN B 1 375 ? -5.719 -4.418 -22.938 1 98.25 375 GLN B O 1
ATOM 5787 N N . LEU B 1 376 ? -7.086 -4.852 -21.219 1 97.06 376 LEU B N 1
ATOM 5788 C CA . LEU B 1 376 ? -6.484 -6.168 -21.016 1 97.06 376 LEU B CA 1
ATOM 5789 C C . LEU B 1 376 ? -7.285 -7.246 -21.734 1 97.06 376 LEU B C 1
ATOM 5791 O O . LEU B 1 376 ? -8.516 -7.289 -21.625 1 97.06 376 LEU B O 1
#

InterPro domains:
  IPR000683 Gfo/Idh/MocA-like oxidoreductase, N-terminal [PF01408] (11-126)
  IPR036291 NAD(P)-binding domain superfamily [SSF51735] (9-159)
  IPR051317 Gfo/Idh/MocA family oxidoreductases [PTHR43708] (3-372)
  IPR055170 GFO/IDH/MocA-like oxidoreductase domain [PF22725] (138-268)

Radius of gyration: 29.77 Å; Cα contacts (8 Å, |Δi|>4): 1820; chains: 2; bounding box: 57×97×60 Å

Solvent-accessible surface area (backbone atoms only — not comparable to full-atom values): 36994 Å² total; per-residue (Å²): 56,34,28,37,27,85,87,34,70,67,24,53,50,51,51,52,14,40,42,68,81,68,80,49,79,89,70,46,33,14,21,28,87,47,39,68,56,8,41,53,35,29,51,75,68,68,42,55,74,91,36,37,22,49,33,56,66,56,36,48,58,53,39,56,71,40,57,83,92,70,26,75,66,57,39,42,36,53,51,59,35,63,56,36,46,63,61,48,52,54,32,45,75,59,71,28,26,39,38,31,45,70,52,48,32,48,42,52,68,52,27,51,50,48,47,52,52,37,64,74,65,65,51,58,48,36,36,57,64,37,71,62,33,29,26,32,43,33,32,50,22,50,42,41,73,72,43,64,22,47,62,64,48,35,40,42,28,32,29,38,15,11,87,55,36,54,72,50,43,78,74,66,38,65,76,47,35,45,43,50,31,57,87,38,34,29,89,33,22,29,47,40,68,46,27,35,56,40,54,47,45,53,31,61,36,66,71,50,46,70,41,34,35,28,14,52,57,36,52,77,50,82,87,52,81,32,37,32,32,36,42,29,43,38,34,33,73,82,69,22,38,32,39,41,38,25,28,27,40,31,17,32,37,67,73,46,40,31,41,37,40,18,11,61,57,13,18,39,41,42,38,55,86,46,48,44,41,27,40,38,24,26,75,89,48,80,72,39,79,45,66,48,21,45,68,46,80,88,53,46,69,55,14,29,75,50,34,93,44,46,58,89,55,86,70,54,72,54,53,14,37,17,40,36,42,51,22,50,51,48,41,52,50,20,60,76,65,71,47,86,59,64,77,73,50,55,62,45,33,54,66,56,30,37,50,38,39,44,46,41,52,39,41,52,51,12,24,77,54,75,28,35,77,35,74,95,56,34,27,35,28,83,87,33,71,64,25,53,51,51,52,52,16,40,41,69,80,68,81,51,78,88,68,46,34,14,21,29,88,49,40,68,54,7,41,52,36,29,52,76,68,67,41,54,73,91,37,36,22,48,33,57,66,57,36,49,57,55,39,56,70,41,56,82,91,70,27,74,65,57,39,42,39,52,51,61,36,65,56,36,45,63,60,50,52,54,30,44,75,60,72,29,26,38,38,31,46,69,51,47,32,47,41,53,68,51,27,50,49,49,46,52,50,36,66,74,65,65,53,58,49,36,37,56,64,39,72,62,34,29,27,33,44,34,32,50,21,50,41,42,74,72,44,64,22,47,62,64,48,37,40,41,29,31,30,40,14,13,86,57,37,53,73,50,43,80,73,66,38,64,74,48,36,46,43,52,30,58,88,37,34,28,89,31,22,27,48,39,68,44,28,35,56,39,53,48,46,54,29,62,35,66,70,50,47,70,41,33,36,26,15,53,57,36,51,78,51,81,87,52,82,31,38,32,31,37,42,28,43,37,33,32,74,83,70,21,37,32,40,42,38,25,29,27,41,32,18,32,37,67,74,46,39,34,40,37,41,18,13,61,57,13,20,39,40,39,39,55,86,48,45,45,42,27,40,40,25,24,76,90,47,80,71,40,80,46,65,48,21,44,70,45,80,87,52,46,69,55,14,29,72,50,34,92,45,47,57,90,56,88,71,54,70,56,53,14,37,17,40,36,42,52,23,48,52,50,41,50,49,20,58,76,67,71,47,87,58,65,77,73,49,55,65,46,33,54,66,54,31,36,48,38,39,45,47,41,52,40,41,52,52,12,24,76,54,76,29,36,78,35,74,96

Organism: Cytophaga hutchinsonii (strain ATCC 33406 / DSM 1761 / CIP 103989 / NBRC 15051 / NCIMB 9469 / D465) (NCBI:txid269798)

Secondary structure (DSSP, 8-state):
-EE--TT-HHHHHHHHHHHTTS------BB--SSHHHHHHHHHHTT--GGGB-SSHHHHHHHHHHS-TTTS-SEEEEES-GGGSHHHHHHHHHTT-EEEEPSS--SSHHHHHHHHHHHHHH---EEE--GGGGSHHHHHHHHHHHTTTT-SEEEEEEEEE--TTSS-GGGGT-HHHHHHH-HHHH-S-SHIIIIIHHHHHHHHHHH---EEEEEEEEE--STT--S--EEEEEEEETTS-EEEEEEES--TT-----EEEEEESS-EEEEETTSTTEEEEEETTEEEEEEE--TT-TTS-HHHHTT--S-TTS---HHHHHHHHHHHHHHHHHHHHTT-PPPTTS---BHHHHHHHHHHHHHHHHHHHTTT--EE-/-EE--TT-HHHHHHHHHHHTTS------BB--SSHHHHHHHHHHTT--GGGB-SSHHHHHHHHHHS-TTTS-SEEEEES-GGGSHHHHHHHHHTT-EEEEPSS--SSHHHHHHHHHHHHHH---EEE--GGGGSHHHHHHHHHHHTTTT-SEEEEEEEEE--TTSS-GGGGT-HHHHHHH-HHHH-S-SHIIIIIHHHHHHHHHHH---EEEEEEEEE--STT--S--EEEEEEEETTS-EEEEEEES--TT-----EEEEEESS-EEEEETTSTTEEEEEETTEEEEEEE--TT-TTS-HHHHTT--S-TTS---HHHHHHHHHHHHHHHHHHHHHT-PPPTTS---BHHHHHHHHHHHHHHHHHHHTTT--EE-